Protein AF-A0E499-F1 (afdb_monomer)

Solvent-accessible surface area (backbone atoms only — not comparable to full-atom values): 26852 Å² total; per-residue (Å²): 134,81,82,78,76,83,66,47,13,73,83,82,66,47,73,53,97,53,66,49,73,42,86,82,72,51,32,33,27,48,66,61,51,20,54,46,47,75,68,73,73,37,66,49,67,51,92,92,50,94,50,41,32,37,44,40,93,85,77,65,50,73,26,78,44,55,73,67,59,48,53,53,32,50,53,49,36,53,51,56,50,51,56,53,52,49,53,54,50,53,60,57,50,66,74,65,65,76,70,78,80,72,81,73,81,68,75,80,68,80,76,77,75,56,54,8,89,88,46,70,92,38,58,30,50,32,33,38,72,71,73,72,51,80,54,32,24,72,71,54,57,75,71,45,93,54,90,85,51,55,67,43,47,43,73,61,46,49,55,54,49,50,51,54,50,50,54,49,49,52,52,51,49,56,51,50,53,52,50,52,53,50,52,50,52,51,51,53,50,50,53,53,50,50,54,54,50,53,52,52,51,51,52,51,51,53,53,50,52,51,51,51,51,53,50,52,53,51,50,51,53,52,51,52,54,51,52,53,53,49,51,54,50,52,54,52,52,49,52,52,50,51,56,51,49,53,51,50,53,52,51,53,50,54,48,52,58,51,54,62,51,69,72,47,78,87,80,68,61,73,66,60,56,52,55,48,49,52,53,51,49,51,50,47,48,52,55,50,63,72,47,44,70,65,56,60,52,48,57,67,56,60,58,63,63,74,72,68,81,50,46,54,68,57,54,49,49,51,50,50,51,51,49,51,52,52,51,51,49,54,50,52,52,50,51,52,54,49,50,54,51,51,50,52,50,52,52,50,49,52,51,51,52,50,52,52,50,53,52,50,52,52,55,51,53,54,53,51,54,52,54,62,49,65,81,53,66,85,83,81,83,89,82,95,67,67,66,65,59,52,53,54,50,52,52,52,51,51,51,52,52,49,54,50,53,53,51,52,52,51,51,52,52,52,51,51,51,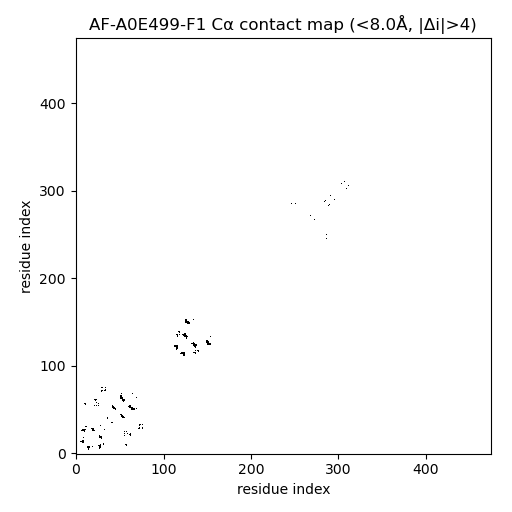51,53,51,51,51,52,50,52,54,48,53,53,53,51,51,53,50,49,51,53,52,50,52,55,51,54,52,52,50,52,51,52,55,48,53,52,51,52,51,50,51,54,52,51,54,52,50,51,53,52,53,53,54,55,58,74,76,105

InterPro domains:
  IPR017907 Zinc finger, RING-type, conserved site [PS00518] (24-33)
  IPR047153 TRIM45/56/19-like [PTHR25462] (8-359)

Structure (mmCIF, N/CA/C/O backbone):
data_AF-A0E499-F1
#
_entry.id   AF-A0E499-F1
#
loop_
_atom_site.group_PDB
_atom_site.id
_atom_site.type_symbol
_atom_site.label_atom_id
_atom_site.label_alt_id
_atom_site.label_comp_id
_atom_site.label_asym_id
_atom_site.label_entity_id
_atom_site.label_seq_id
_atom_site.pdbx_PDB_ins_code
_atom_site.Cartn_x
_atom_site.Cartn_y
_atom_site.Cartn_z
_atom_site.occupancy
_atom_site.B_iso_or_equiv
_atom_site.auth_seq_id
_atom_site.auth_comp_id
_atom_site.auth_asym_id
_atom_site.auth_atom_id
_atom_site.pdbx_PDB_model_num
ATOM 1 N N . MET A 1 1 ? -30.770 -36.904 -21.388 1.00 41.00 1 MET A N 1
ATOM 2 C CA . MET A 1 1 ? -29.446 -36.270 -21.282 1.00 41.00 1 MET A CA 1
ATOM 3 C C . MET A 1 1 ? -29.405 -35.208 -22.353 1.00 41.00 1 MET A C 1
ATOM 5 O O . MET A 1 1 ? -29.435 -35.561 -23.522 1.00 41.00 1 MET A O 1
ATOM 9 N N . SER A 1 2 ? -29.540 -33.949 -21.952 1.00 54.16 2 SER A N 1
ATOM 10 C CA . SER A 1 2 ? -29.423 -32.791 -22.839 1.00 54.16 2 SER A CA 1
ATOM 11 C C . SER A 1 2 ? -28.000 -32.735 -23.387 1.00 54.16 2 SER A C 1
ATOM 13 O O . SER A 1 2 ? -27.061 -32.932 -22.621 1.00 54.16 2 SER A O 1
ATOM 15 N N . GLU A 1 3 ? -27.858 -32.521 -24.691 1.00 69.25 3 GLU A N 1
ATOM 16 C CA . GLU A 1 3 ? -26.570 -32.254 -25.331 1.00 69.25 3 GLU A CA 1
ATOM 17 C C . GLU A 1 3 ? -25.928 -31.049 -24.626 1.00 69.25 3 GLU A C 1
ATOM 19 O O . GLU A 1 3 ? -26.521 -29.972 -24.580 1.00 69.25 3 GLU A O 1
ATOM 24 N N . GLU A 1 4 ? -24.771 -31.250 -23.989 1.00 77.38 4 GLU A N 1
ATOM 25 C CA . GLU A 1 4 ? -23.975 -30.153 -23.437 1.00 77.38 4 GLU A CA 1
ATOM 26 C C . GLU A 1 4 ? -23.516 -29.286 -24.609 1.00 77.38 4 GLU A C 1
ATOM 28 O O . GLU A 1 4 ? -22.709 -29.705 -25.441 1.00 77.38 4 GLU A O 1
ATOM 33 N N . GLU A 1 5 ? -24.094 -28.094 -24.712 1.00 84.25 5 GLU A N 1
ATOM 34 C CA . GLU A 1 5 ? -23.740 -27.122 -25.732 1.00 84.25 5 GLU A CA 1
ATOM 35 C C . GLU A 1 5 ? -22.269 -26.733 -25.535 1.00 84.25 5 GLU A C 1
ATOM 37 O O . GLU A 1 5 ? -21.880 -26.186 -24.503 1.00 84.25 5 GLU A O 1
ATOM 42 N N . ILE A 1 6 ? -21.424 -27.090 -26.503 1.00 85.00 6 ILE A N 1
ATOM 43 C CA . ILE A 1 6 ? -19.985 -26.843 -26.438 1.00 85.00 6 ILE A CA 1
ATOM 44 C C . ILE A 1 6 ? -19.747 -25.334 -26.559 1.00 85.00 6 ILE A C 1
ATOM 46 O O . ILE A 1 6 ? -19.852 -24.759 -27.644 1.00 85.00 6 ILE A O 1
ATOM 50 N N . VAL A 1 7 ? -19.404 -24.688 -25.445 1.00 92.94 7 VAL A N 1
ATOM 51 C CA . VAL A 1 7 ? -19.175 -23.241 -25.394 1.00 92.94 7 VAL A CA 1
ATOM 52 C C . VAL A 1 7 ? -17.750 -22.907 -25.847 1.00 92.94 7 VAL A C 1
ATOM 54 O O . VAL A 1 7 ? -16.768 -23.249 -25.187 1.00 92.94 7 VAL A O 1
ATOM 57 N N . ALA A 1 8 ? -17.618 -22.214 -26.980 1.00 96.62 8 ALA A N 1
ATOM 58 C CA . ALA A 1 8 ? -16.335 -21.698 -27.456 1.00 96.62 8 ALA A CA 1
ATOM 59 C C . ALA A 1 8 ? -15.983 -20.355 -26.790 1.00 96.62 8 ALA A C 1
ATOM 61 O O . ALA A 1 8 ? -16.850 -19.529 -26.520 1.00 96.62 8 ALA A O 1
ATOM 62 N N . CYS A 1 9 ? -14.690 -20.103 -26.576 1.00 97.62 9 CYS A N 1
ATOM 63 C CA . CYS A 1 9 ? -14.192 -18.819 -26.086 1.00 97.62 9 CYS A CA 1
ATOM 64 C C . CYS A 1 9 ? -14.480 -17.700 -27.096 1.00 97.62 9 CYS A C 1
ATOM 66 O O . CYS A 1 9 ? -14.055 -17.767 -28.251 1.00 97.62 9 CYS A O 1
ATOM 68 N N . ASP A 1 10 ? -15.102 -16.613 -26.653 1.00 97.56 10 ASP A N 1
ATOM 69 C CA . ASP A 1 10 ? -15.490 -15.503 -27.516 1.00 97.56 10 ASP A CA 1
ATOM 70 C C . ASP A 1 10 ? -14.307 -14.730 -28.108 1.00 97.56 10 ASP A C 1
ATOM 72 O O . ASP A 1 10 ? -14.459 -14.110 -29.164 1.00 97.56 10 ASP A O 1
ATOM 76 N N . GLN A 1 11 ? -13.127 -14.803 -27.486 1.00 96.00 11 GLN A N 1
ATOM 77 C CA . GLN A 1 11 ? -11.924 -14.105 -27.941 1.00 96.00 11 GLN A CA 1
ATOM 78 C C . GLN A 1 11 ? -11.057 -14.935 -28.895 1.00 96.00 11 GLN A C 1
ATOM 80 O O . GLN A 1 11 ? -10.703 -14.443 -29.963 1.00 96.00 11 GLN A O 1
ATOM 85 N N . CYS A 1 12 ? -10.690 -16.169 -28.530 1.00 96.88 12 CYS A N 1
ATOM 86 C CA . CYS A 1 12 ? -9.819 -17.011 -29.364 1.00 96.88 12 CYS A CA 1
ATOM 87 C C . CYS A 1 12 ? -10.575 -18.013 -30.246 1.00 96.88 12 CYS A C 1
ATOM 89 O O . CYS A 1 12 ? -9.947 -18.677 -31.067 1.00 96.88 12 CYS A O 1
ATOM 91 N N . LYS A 1 13 ? -11.900 -18.133 -30.081 1.00 96.94 13 LYS A N 1
ATOM 92 C CA . LYS A 1 13 ? -12.782 -19.074 -30.795 1.00 96.94 13 LYS A CA 1
ATOM 93 C C . LYS A 1 13 ? -12.431 -20.559 -30.615 1.00 96.94 13 LYS A C 1
ATOM 95 O O . LYS A 1 13 ? -12.956 -21.400 -31.334 1.00 96.94 13 LYS A O 1
ATOM 100 N N . GLN A 1 14 ? -11.576 -20.893 -29.648 1.00 97.12 14 GLN A N 1
ATOM 101 C CA . GLN A 1 14 ? -11.270 -22.273 -29.262 1.00 97.12 14 GLN A CA 1
ATOM 102 C C . GLN A 1 14 ? -12.224 -22.740 -28.164 1.00 97.12 14 GLN A C 1
ATOM 104 O O . GLN A 1 14 ? -12.671 -21.923 -27.363 1.00 97.12 14 GLN A O 1
ATOM 109 N N . VAL A 1 15 ? -12.503 -24.042 -28.114 1.00 96.12 15 VAL A N 1
ATOM 110 C CA . VAL A 1 15 ? -13.265 -24.689 -27.035 1.00 96.12 15 VAL A CA 1
ATOM 111 C C . VAL A 1 15 ? -12.293 -25.005 -25.897 1.00 96.12 15 VAL A C 1
ATOM 113 O O . VAL A 1 15 ? -11.419 -25.850 -26.093 1.00 96.12 15 VAL A O 1
ATOM 116 N N . PRO A 1 16 ? -12.359 -24.306 -24.753 1.00 94.75 16 PRO A N 1
ATOM 117 C CA . PRO A 1 16 ? -11.429 -24.540 -23.659 1.00 94.75 16 PRO A CA 1
ATOM 118 C C . PRO A 1 16 ? -11.956 -25.597 -22.681 1.00 94.75 16 PRO A C 1
ATOM 120 O O . PRO A 1 16 ? -13.159 -25.695 -22.463 1.00 94.75 16 PRO A O 1
ATOM 123 N N . ASP A 1 17 ? -11.045 -26.297 -22.002 1.00 93.94 17 ASP A N 1
ATOM 124 C CA . ASP A 1 17 ? -11.410 -27.187 -20.887 1.00 93.94 17 ASP A CA 1
ATOM 125 C C . ASP A 1 17 ? -11.951 -26.399 -19.682 1.00 93.94 17 ASP A C 1
ATOM 127 O O . ASP A 1 17 ? -12.802 -26.879 -18.942 1.00 93.94 17 ASP A O 1
ATOM 131 N N . ASN A 1 18 ? -11.461 -25.167 -19.495 1.00 94.12 18 ASN A N 1
ATOM 132 C CA . ASN A 1 18 ? -11.888 -24.258 -18.437 1.00 94.12 18 ASN A CA 1
ATOM 133 C C . ASN A 1 18 ? -12.197 -22.871 -19.013 1.00 94.12 18 ASN A C 1
ATOM 135 O O . ASN A 1 18 ? -11.349 -22.239 -19.660 1.00 94.12 18 ASN A O 1
ATOM 139 N N . TYR A 1 19 ? -13.399 -22.374 -18.738 1.00 95.81 19 TYR A N 1
ATOM 140 C CA . TYR A 1 19 ? -13.842 -21.039 -19.121 1.00 95.81 19 TYR A CA 1
ATOM 141 C C . TYR A 1 19 ? -14.530 -20.328 -17.965 1.00 95.81 19 TYR A C 1
ATOM 143 O O . TYR A 1 19 ? -14.977 -20.948 -17.004 1.00 95.81 19 TYR A O 1
ATOM 151 N N . LEU A 1 20 ? -14.618 -19.008 -18.092 1.00 96.19 20 LEU A N 1
ATOM 152 C CA . LEU A 1 20 ? -15.394 -18.159 -17.209 1.00 96.19 20 LEU A CA 1
ATOM 153 C C . LEU A 1 20 ? -16.496 -17.484 -18.026 1.00 96.19 20 LEU A C 1
ATOM 155 O O . LEU A 1 20 ? -16.214 -16.804 -19.019 1.00 96.19 20 LEU A O 1
ATOM 159 N N . SER A 1 21 ? -17.747 -17.702 -17.620 1.00 96.69 21 SER A N 1
ATOM 160 C CA . SER A 1 21 ? -18.910 -17.017 -18.187 1.00 96.69 21 SER A CA 1
ATOM 161 C C . SER A 1 21 ? -19.145 -15.718 -17.431 1.00 96.69 21 SER A C 1
ATOM 163 O O . SER A 1 21 ? -19.269 -15.716 -16.209 1.00 96.69 21 SER A O 1
ATOM 165 N N . LEU A 1 22 ? -19.216 -14.607 -18.157 1.00 96.38 22 LEU A N 1
ATOM 166 C CA . LEU A 1 22 ? -19.512 -13.301 -17.577 1.00 96.38 22 LEU A CA 1
ATOM 167 C C . LEU A 1 22 ? -21.024 -13.076 -17.431 1.00 96.38 22 LEU A C 1
ATOM 169 O O . LEU A 1 22 ? -21.825 -13.728 -18.098 1.00 96.38 22 LEU A O 1
ATOM 173 N N . ASN A 1 23 ? -21.427 -12.048 -16.675 1.00 96.56 23 ASN A N 1
ATOM 174 C CA . ASN A 1 23 ? -22.839 -11.642 -16.542 1.00 96.56 23 ASN A CA 1
ATOM 175 C C . ASN A 1 23 ? -23.470 -11.182 -17.867 1.00 96.56 23 ASN A C 1
ATOM 177 O O . ASN A 1 23 ? -24.687 -11.067 -17.989 1.00 96.56 23 ASN A O 1
ATOM 181 N N . CYS A 1 24 ? -22.641 -10.873 -18.864 1.00 96.75 24 CYS A N 1
ATOM 182 C CA . CYS A 1 24 ? -23.078 -10.541 -20.214 1.00 96.75 24 CYS A CA 1
ATOM 183 C C . CYS A 1 24 ? -23.237 -11.762 -21.136 1.00 96.75 24 CYS A C 1
ATOM 185 O O . CYS A 1 24 ? -23.454 -11.563 -22.328 1.00 96.75 24 CYS A O 1
ATOM 187 N N . ASN A 1 25 ? -23.128 -12.984 -20.599 1.00 96.31 25 ASN A N 1
ATOM 188 C CA . ASN A 1 25 ? -23.172 -14.274 -21.301 1.00 96.31 25 ASN A CA 1
ATOM 189 C C . ASN A 1 25 ? -22.036 -14.520 -22.307 1.00 96.31 25 ASN A C 1
ATOM 191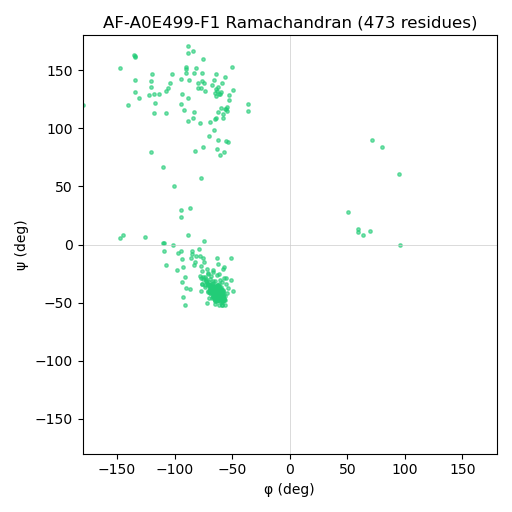 O O . ASN A 1 25 ? -22.063 -15.517 -23.021 1.00 96.31 25 ASN A O 1
ATOM 195 N N . HIS A 1 26 ? -21.024 -13.651 -22.356 1.00 97.38 26 HIS A N 1
ATOM 196 C CA . HIS A 1 26 ? -19.793 -13.947 -23.085 1.00 97.38 26 HIS A CA 1
ATOM 197 C C . HIS A 1 26 ? -18.895 -14.861 -22.254 1.00 97.38 26 HIS A C 1
ATOM 199 O O . HIS A 1 26 ? -18.728 -14.648 -21.047 1.00 97.38 26 HIS A O 1
ATOM 205 N N . CYS A 1 27 ? -18.284 -15.837 -22.912 1.00 97.31 27 CYS A N 1
ATOM 206 C CA . CYS A 1 27 ? -17.442 -16.850 -22.297 1.00 97.31 27 CYS A CA 1
ATOM 207 C C . CYS A 1 27 ? -15.993 -16.682 -22.744 1.00 97.31 27 CYS A C 1
ATOM 209 O O . CYS A 1 27 ? -15.689 -16.605 -23.933 1.00 97.31 27 CYS A O 1
ATOM 211 N N . PHE A 1 28 ? -15.067 -16.654 -21.790 1.00 97.44 28 PHE A N 1
ATOM 212 C CA . PHE A 1 28 ? -13.639 -16.522 -22.070 1.00 97.44 28 PHE A CA 1
ATOM 213 C C . PHE A 1 28 ? -12.889 -17.722 -21.519 1.00 97.44 28 PHE A C 1
ATOM 215 O O . PHE A 1 28 ? -13.095 -18.113 -20.371 1.00 97.44 28 PHE A O 1
ATOM 222 N N . CYS A 1 29 ? -11.965 -18.278 -22.303 1.00 97.69 29 CYS A N 1
ATOM 223 C CA . CYS A 1 29 ? -10.983 -19.188 -21.735 1.00 97.69 29 CYS A CA 1
ATOM 224 C C . CYS A 1 29 ? -10.103 -18.420 -20.744 1.00 97.69 29 CYS A C 1
ATOM 226 O O . CYS A 1 29 ? -9.798 -17.234 -20.936 1.00 97.69 29 CYS A O 1
ATOM 228 N N . LEU A 1 30 ? -9.666 -19.106 -19.692 1.00 96.56 30 LEU A N 1
ATOM 229 C CA . LEU A 1 30 ? -8.912 -18.467 -18.616 1.00 96.56 30 LEU A CA 1
ATOM 230 C C . LEU A 1 30 ? -7.594 -17.836 -19.105 1.00 96.56 30 LEU A C 1
ATOM 232 O O . LEU A 1 30 ? -7.183 -16.795 -18.599 1.00 96.56 30 LEU A O 1
ATOM 236 N N . VAL A 1 31 ? -6.974 -18.396 -20.152 1.00 96.56 31 VAL A N 1
ATOM 237 C CA . VAL A 1 31 ? -5.767 -17.833 -20.786 1.00 96.56 31 VAL A CA 1
ATOM 238 C C . VAL A 1 31 ? -6.048 -16.472 -21.429 1.00 96.56 31 VAL A C 1
ATOM 240 O O . VAL A 1 31 ? -5.281 -15.531 -21.234 1.00 96.56 31 VAL A O 1
ATOM 243 N N . CYS A 1 32 ? -7.152 -16.329 -22.171 1.00 96.44 32 CYS A N 1
ATOM 244 C CA . CYS A 1 32 ? -7.542 -15.043 -22.754 1.00 96.44 32 CYS A CA 1
ATOM 245 C C . CYS A 1 32 ? -7.873 -14.015 -21.668 1.00 96.44 32 CYS A C 1
ATOM 247 O O . CYS A 1 32 ? -7.481 -12.852 -21.779 1.00 96.44 32 CYS A O 1
ATOM 249 N N . MET A 1 33 ? -8.544 -14.441 -20.596 1.00 95.62 33 MET A N 1
ATOM 250 C CA . MET A 1 33 ? -8.847 -13.576 -19.456 1.00 95.62 33 MET A CA 1
ATOM 251 C C . MET A 1 33 ? -7.564 -13.079 -18.765 1.00 95.62 33 MET A C 1
ATOM 253 O O . MET A 1 33 ? -7.401 -11.870 -18.596 1.00 95.62 33 MET A O 1
ATOM 257 N N . ALA A 1 34 ? -6.608 -13.973 -18.494 1.00 95.62 34 ALA A N 1
ATOM 258 C CA . ALA A 1 34 ? -5.294 -13.649 -17.932 1.00 95.62 34 ALA A CA 1
ATOM 259 C C . ALA A 1 34 ? -4.461 -12.720 -18.837 1.00 95.62 34 ALA A C 1
ATOM 261 O O . ALA A 1 34 ? -3.866 -11.748 -18.378 1.00 95.62 34 ALA A O 1
ATOM 262 N N . GLN A 1 35 ? -4.458 -12.938 -20.154 1.00 95.06 35 GLN A N 1
ATOM 263 C CA . GLN A 1 35 ? -3.776 -12.030 -21.085 1.00 95.06 35 GLN A CA 1
ATOM 264 C C . GLN A 1 35 ? -4.381 -10.621 -21.082 1.00 95.06 35 GLN A C 1
ATOM 266 O O . GLN A 1 35 ? -3.651 -9.635 -21.198 1.00 95.06 35 GLN A O 1
ATOM 271 N N . ASN A 1 36 ? -5.705 -10.506 -20.957 1.00 93.12 36 ASN A N 1
ATOM 272 C CA . ASN A 1 36 ? -6.366 -9.207 -20.834 1.00 93.12 36 ASN A CA 1
ATOM 273 C C . ASN A 1 36 ? -6.068 -8.539 -19.486 1.00 93.12 36 ASN A C 1
ATOM 275 O O . ASN A 1 36 ? -5.960 -7.313 -19.440 1.00 93.12 36 ASN A O 1
ATOM 279 N N . PHE A 1 37 ? -5.893 -9.330 -18.422 1.00 91.88 37 PHE A N 1
ATOM 280 C CA . PHE A 1 37 ? -5.438 -8.849 -17.119 1.00 91.88 37 PHE A CA 1
ATOM 281 C C . PHE A 1 37 ? -4.037 -8.233 -17.204 1.00 91.88 37 PHE A C 1
ATOM 283 O O . PHE A 1 37 ? -3.854 -7.071 -16.850 1.00 91.88 37 PHE A O 1
ATOM 290 N N . LEU A 1 38 ? -3.070 -8.961 -17.776 1.00 91.94 38 LEU A N 1
ATOM 291 C CA . LEU A 1 38 ? -1.677 -8.511 -17.911 1.00 91.94 38 LEU A CA 1
ATOM 292 C C . LEU A 1 38 ? -1.513 -7.260 -18.786 1.00 91.94 38 LEU A C 1
ATOM 294 O O . LEU A 1 38 ? -0.583 -6.484 -18.590 1.00 91.94 38 LEU A O 1
ATOM 298 N N . LYS A 1 39 ? -2.429 -7.025 -19.732 1.00 91.25 39 LYS A N 1
ATOM 299 C CA . LYS A 1 39 ? -2.457 -5.799 -20.550 1.00 91.25 39 LYS A CA 1
ATOM 300 C C . LYS A 1 39 ? -2.955 -4.563 -19.782 1.00 91.25 39 LYS A C 1
ATOM 302 O O . LYS A 1 39 ? -3.086 -3.500 -20.384 1.00 91.25 39 LYS A O 1
ATOM 307 N N . GLY A 1 40 ? -3.241 -4.688 -18.481 1.00 75.06 40 GLY A N 1
ATOM 308 C CA . GLY A 1 40 ? -3.483 -3.575 -17.557 1.00 75.06 40 GLY A CA 1
ATOM 309 C C . GLY A 1 40 ? -4.789 -2.810 -17.777 1.00 75.06 40 GLY A C 1
ATOM 310 O O . GLY A 1 40 ? -4.953 -1.722 -17.236 1.00 75.06 40 GLY A O 1
ATOM 311 N N . GLY A 1 41 ? -5.706 -3.333 -18.596 1.00 63.28 41 GLY A N 1
ATOM 312 C CA . GLY A 1 41 ? -6.801 -2.519 -19.129 1.00 63.28 41 GLY A CA 1
ATOM 313 C C . GLY A 1 41 ? -8.192 -2.778 -18.562 1.00 63.28 41 GLY A C 1
ATOM 314 O O . GLY A 1 41 ? -9.076 -1.967 -18.814 1.00 63.28 41 GLY A O 1
ATOM 315 N N . ARG A 1 42 ? -8.451 -3.919 -17.909 1.00 77.12 42 ARG A N 1
ATOM 316 C CA . ARG A 1 42 ? -9.846 -4.396 -17.767 1.00 77.12 42 ARG A CA 1
ATOM 317 C C . ARG A 1 42 ? -10.192 -5.098 -16.465 1.00 77.12 42 ARG A C 1
ATOM 319 O O . ARG A 1 42 ? -11.300 -5.614 -16.367 1.00 77.12 42 ARG A O 1
ATOM 326 N N . ILE A 1 43 ? -9.288 -5.095 -15.487 1.00 84.38 43 ILE A N 1
ATOM 327 C CA . ILE A 1 43 ? -9.60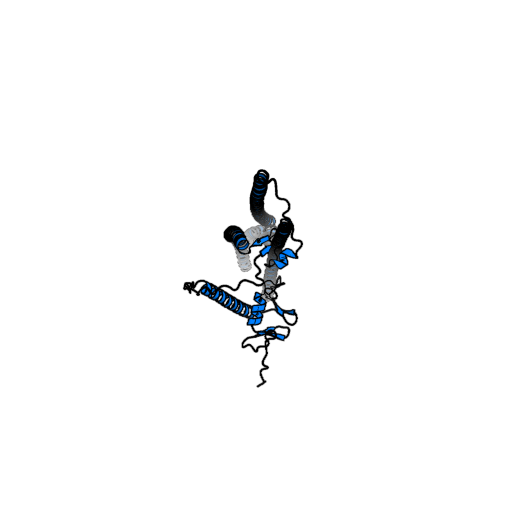9 -5.520 -14.126 1.00 84.38 43 ILE A CA 1
ATOM 328 C C . ILE A 1 43 ? -9.314 -4.390 -13.156 1.00 84.38 43 ILE A C 1
ATOM 330 O O . ILE A 1 43 ? -8.230 -3.810 -13.185 1.00 84.38 43 ILE A O 1
ATOM 334 N N . PHE A 1 44 ? -10.294 -4.061 -12.326 1.00 85.88 44 PHE A N 1
ATOM 335 C CA . PHE A 1 44 ? -10.189 -2.980 -11.360 1.00 85.88 44 PHE A CA 1
ATOM 336 C C . PHE A 1 44 ? -10.999 -3.299 -10.107 1.00 85.88 44 PHE A C 1
ATOM 338 O O . PHE A 1 44 ? -11.995 -4.022 -10.151 1.00 85.88 44 PHE A O 1
ATOM 345 N N . LYS A 1 45 ? -10.553 -2.745 -8.980 1.00 87.06 45 LYS A N 1
ATOM 346 C CA . LYS A 1 45 ? -11.280 -2.783 -7.714 1.00 87.06 45 LYS A CA 1
ATOM 347 C C . LYS A 1 45 ? -12.101 -1.498 -7.612 1.00 87.06 45 LYS A C 1
ATOM 349 O O . LYS A 1 45 ? -11.529 -0.410 -7.707 1.00 87.06 45 LYS A O 1
ATOM 354 N N . LEU A 1 46 ? -13.425 -1.606 -7.488 1.00 85.00 46 LEU A N 1
ATOM 355 C CA . LEU A 1 46 ? -14.278 -0.431 -7.281 1.00 85.00 46 LEU A CA 1
ATOM 356 C C . LEU A 1 46 ? -13.984 0.172 -5.898 1.00 85.00 46 LEU A C 1
ATOM 358 O O . LEU A 1 46 ? -13.857 -0.559 -4.914 1.00 85.00 46 LEU A O 1
ATOM 362 N N . GLU A 1 47 ? -13.885 1.501 -5.801 1.00 79.56 47 GLU A N 1
ATOM 363 C CA . GLU A 1 47 ? -13.711 2.172 -4.507 1.00 79.56 47 GLU A CA 1
ATOM 364 C C . GLU A 1 47 ? -14.902 1.845 -3.587 1.00 79.56 47 GLU A C 1
ATOM 366 O O . GLU A 1 47 ? -16.044 2.184 -3.888 1.00 79.56 47 GLU A O 1
ATOM 371 N N . GLY A 1 48 ? -14.630 1.178 -2.461 1.00 82.38 48 GLY A N 1
ATOM 372 C CA . GLY A 1 48 ? -15.641 0.814 -1.462 1.00 82.38 48 GLY A CA 1
ATOM 373 C C . GLY A 1 48 ? -16.215 -0.601 -1.580 1.00 82.38 48 GLY A C 1
ATOM 374 O O . GLY A 1 48 ? -17.033 -0.973 -0.742 1.00 82.38 48 GLY A O 1
ATOM 375 N N . THR A 1 49 ? -15.781 -1.405 -2.555 1.00 82.19 49 THR A N 1
ATOM 376 C CA . THR A 1 49 ? -16.136 -2.831 -2.638 1.00 82.19 49 THR A CA 1
ATOM 377 C C . THR A 1 49 ? -14.889 -3.700 -2.607 1.00 82.19 49 THR A C 1
ATOM 379 O O . THR A 1 49 ? -13.893 -3.378 -3.254 1.00 82.19 49 THR A O 1
ATOM 382 N N . ASP A 1 50 ? -14.950 -4.837 -1.912 1.00 86.56 50 ASP A N 1
ATOM 383 C CA . ASP A 1 50 ? -13.853 -5.808 -1.943 1.00 86.56 50 ASP A CA 1
ATOM 384 C C . ASP A 1 50 ? -13.791 -6.629 -3.236 1.00 86.56 50 ASP A C 1
ATOM 386 O O . ASP A 1 50 ? -12.755 -7.219 -3.531 1.00 86.56 50 ASP A O 1
ATOM 390 N N . ASN A 1 51 ? -14.837 -6.553 -4.059 1.00 88.81 51 ASN A N 1
ATOM 391 C CA . ASN A 1 51 ? -14.948 -7.305 -5.299 1.00 88.81 51 ASN A CA 1
ATOM 392 C C . ASN A 1 51 ? -14.084 -6.715 -6.419 1.00 88.81 51 ASN A C 1
ATOM 394 O O . ASN A 1 51 ? -14.007 -5.499 -6.628 1.00 88.81 51 ASN A O 1
ATOM 398 N N . ILE A 1 52 ? -13.481 -7.614 -7.188 1.00 92.44 52 ILE A N 1
ATOM 399 C CA . ILE A 1 52 ? -12.709 -7.301 -8.383 1.00 92.44 52 ILE A CA 1
ATOM 400 C C . ILE A 1 52 ? -13.639 -7.397 -9.596 1.00 92.44 52 ILE A C 1
ATOM 402 O O . ILE A 1 52 ? -14.341 -8.387 -9.770 1.00 92.44 52 ILE A O 1
ATOM 406 N N . HIS A 1 53 ? -13.665 -6.369 -10.442 1.00 95.12 53 HIS A N 1
ATOM 407 C CA . HIS A 1 53 ? -14.522 -6.323 -11.628 1.00 95.12 53 HIS A CA 1
ATOM 408 C C . HIS A 1 53 ? -13.712 -6.585 -12.896 1.00 95.12 53 HIS A C 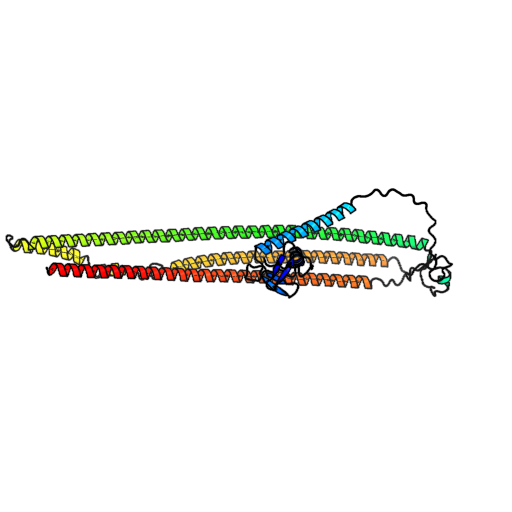1
ATOM 410 O O . HIS A 1 53 ? -12.626 -6.034 -13.053 1.00 95.12 53 HIS A O 1
ATOM 416 N N . TYR A 1 54 ? -14.269 -7.368 -13.822 1.00 95.44 54 TYR A N 1
ATOM 417 C CA . TYR A 1 54 ? -13.755 -7.580 -15.175 1.00 95.44 54 TYR A CA 1
ATOM 418 C C . TYR A 1 54 ? -14.631 -6.871 -16.213 1.00 95.44 54 TYR A C 1
ATOM 420 O O . TYR A 1 54 ? -15.851 -7.033 -16.213 1.00 95.44 54 TYR A O 1
ATOM 428 N N . ILE A 1 55 ? -14.023 -6.120 -17.134 1.00 95.94 55 ILE A N 1
ATOM 429 C CA . ILE A 1 55 ? -14.722 -5.504 -18.273 1.00 95.94 55 ILE A CA 1
ATOM 430 C C . ILE A 1 55 ? -14.661 -6.448 -19.472 1.00 95.94 55 ILE A C 1
ATOM 432 O O . ILE A 1 55 ? -13.586 -6.675 -20.034 1.00 95.94 55 ILE A O 1
ATOM 436 N N . CYS A 1 56 ? -15.820 -6.940 -19.915 1.00 96.31 56 CYS A N 1
ATOM 437 C CA . CYS A 1 56 ? -15.931 -7.787 -21.101 1.00 96.31 56 CYS A CA 1
ATOM 438 C C . CYS A 1 56 ? -15.264 -7.135 -22.328 1.00 96.31 56 CYS A C 1
ATOM 440 O O . CYS A 1 56 ? -15.560 -5.991 -22.674 1.00 96.31 56 CYS A O 1
ATOM 442 N N . THR A 1 57 ? -14.386 -7.857 -23.032 1.00 94.56 57 THR A N 1
ATOM 443 C CA . THR A 1 57 ? -13.735 -7.343 -24.254 1.00 94.56 57 THR A CA 1
ATOM 444 C C . THR A 1 57 ? -14.646 -7.306 -25.476 1.00 94.56 57 THR A C 1
ATOM 446 O O . THR A 1 57 ? -14.311 -6.625 -26.441 1.00 94.56 57 THR A O 1
ATOM 449 N N . VAL A 1 58 ? -15.788 -7.996 -25.430 1.00 95.12 58 VAL A N 1
ATOM 450 C CA . VAL A 1 58 ? -16.744 -8.079 -26.543 1.00 95.12 58 VAL A CA 1
ATOM 451 C C . VAL A 1 58 ? -17.824 -7.004 -26.436 1.00 95.12 58 VAL A C 1
ATOM 453 O O . VAL A 1 58 ? -18.124 -6.349 -27.428 1.00 95.12 58 VAL A O 1
ATOM 456 N N . CYS A 1 59 ? -18.401 -6.798 -25.246 1.00 95.88 59 CYS A N 1
ATOM 457 C CA . CYS A 1 59 ? -19.532 -5.880 -25.063 1.00 95.88 59 CYS A CA 1
ATOM 458 C C . CYS A 1 59 ? -19.332 -4.801 -23.991 1.00 95.88 59 CYS A C 1
ATOM 460 O O . CYS A 1 59 ? -20.294 -4.120 -23.651 1.00 95.88 59 CYS A O 1
ATOM 462 N N . GLU A 1 60 ? -18.133 -4.694 -23.408 1.00 95.69 60 GLU A N 1
ATOM 463 C CA . GLU A 1 60 ? -17.736 -3.649 -22.443 1.00 95.69 60 GLU A CA 1
ATOM 464 C C . GLU A 1 60 ? -18.560 -3.563 -21.149 1.00 95.69 60 GLU A C 1
ATOM 466 O O . GLU A 1 60 ? -18.396 -2.634 -20.363 1.00 95.69 60 GLU A O 1
ATOM 471 N N . LYS A 1 61 ? -19.411 -4.555 -20.879 1.00 96.62 61 LYS A N 1
ATOM 472 C CA . LYS A 1 61 ? -20.127 -4.664 -19.605 1.00 96.62 61 LYS A CA 1
ATOM 473 C C . LYS A 1 61 ? -19.178 -5.131 -18.511 1.00 96.62 61 LYS A C 1
ATOM 475 O O . LYS A 1 61 ? -18.364 -6.032 -18.740 1.00 96.62 61 LYS A O 1
ATOM 480 N N . ASP A 1 62 ? -19.309 -4.536 -17.334 1.00 95.00 62 ASP A N 1
ATOM 481 C CA . ASP A 1 62 ? -18.596 -4.955 -16.142 1.00 95.00 62 ASP A CA 1
ATOM 482 C C . ASP A 1 62 ? -19.227 -6.222 -15.553 1.00 95.00 62 ASP A C 1
ATOM 484 O O . ASP A 1 62 ? -20.421 -6.498 -15.683 1.00 95.00 62 ASP A O 1
ATOM 488 N N . THR A 1 63 ? -18.398 -7.063 -14.956 1.00 96.38 63 THR A N 1
ATOM 489 C CA . THR A 1 63 ? -18.826 -8.283 -14.279 1.00 96.38 63 THR A CA 1
ATOM 490 C C . THR A 1 63 ? -17.991 -8.436 -13.014 1.00 96.38 63 THR A C 1
ATOM 492 O O . THR A 1 63 ? -16.766 -8.505 -13.127 1.00 96.38 63 THR A O 1
ATOM 495 N N . PRO A 1 64 ? -18.609 -8.462 -11.820 1.00 96.06 64 PRO A N 1
ATOM 496 C CA . PRO A 1 64 ? -17.892 -8.791 -10.600 1.00 96.06 64 PRO A CA 1
ATOM 497 C C . PRO A 1 64 ? -17.414 -10.243 -10.685 1.00 96.06 64 PRO A C 1
ATOM 499 O O . PRO A 1 64 ? -18.188 -11.135 -11.032 1.00 96.06 64 PRO A O 1
ATOM 502 N N . LEU A 1 65 ? -16.139 -10.461 -10.394 1.00 96.00 65 LEU A N 1
ATOM 503 C CA . LEU A 1 65 ? -15.550 -11.784 -10.250 1.00 96.00 65 LEU A CA 1
ATOM 504 C C . LEU A 1 65 ? -15.563 -12.174 -8.771 1.00 96.00 65 LEU A C 1
ATOM 506 O O . LEU A 1 65 ? -15.331 -11.328 -7.906 1.00 96.00 65 LEU A O 1
ATOM 510 N N . ASP A 1 66 ? -15.825 -13.448 -8.492 1.00 95.50 66 ASP A N 1
ATOM 511 C CA . ASP A 1 66 ? -15.614 -14.008 -7.158 1.00 95.50 66 ASP A CA 1
ATOM 512 C C . ASP A 1 66 ? -14.118 -14.246 -6.877 1.00 95.50 66 ASP A C 1
ATOM 514 O O . ASP A 1 66 ? -13.296 -14.347 -7.794 1.00 95.50 66 ASP A O 1
ATOM 518 N N . ASP A 1 67 ? -13.762 -14.348 -5.596 1.00 93.50 67 ASP A N 1
ATOM 519 C CA . ASP A 1 67 ? -12.370 -14.500 -5.152 1.00 93.50 67 ASP A CA 1
ATOM 520 C C . ASP A 1 67 ? -11.693 -15.756 -5.729 1.00 93.50 67 ASP A C 1
ATOM 522 O O . ASP A 1 67 ? -10.491 -15.753 -6.006 1.00 93.50 67 ASP A O 1
ATOM 526 N N . GLY A 1 68 ? -12.457 -16.832 -5.952 1.00 95.62 68 GLY A N 1
ATOM 527 C CA . GLY A 1 68 ? -11.939 -18.069 -6.538 1.00 95.62 68 GLY A CA 1
ATOM 528 C C . GLY A 1 68 ? -11.528 -17.879 -7.997 1.00 95.62 68 GLY A C 1
ATOM 529 O O . GLY A 1 68 ? -10.429 -18.260 -8.399 1.00 95.62 68 GLY A O 1
ATOM 530 N N . SER A 1 69 ? -12.381 -17.223 -8.776 1.00 94.94 69 SER A N 1
ATOM 531 C CA . SER A 1 69 ? -12.155 -16.871 -10.173 1.00 94.94 69 SER A CA 1
ATOM 532 C C . SER A 1 69 ? -10.957 -15.945 -10.328 1.00 94.94 69 SER A C 1
ATOM 534 O O . SER A 1 69 ? -10.115 -16.164 -11.202 1.00 94.94 69 SER A O 1
ATOM 536 N N . VAL A 1 70 ? -10.846 -14.942 -9.453 1.00 94.25 70 VAL A N 1
ATOM 537 C CA . VAL A 1 70 ? -9.681 -14.050 -9.402 1.00 94.25 70 VAL A CA 1
ATOM 538 C C . VAL A 1 70 ? -8.413 -14.859 -9.147 1.00 94.25 70 VAL A C 1
ATOM 540 O O . VAL A 1 70 ? -7.472 -14.760 -9.931 1.00 94.25 70 VAL A O 1
ATOM 543 N N . SER A 1 71 ? -8.404 -15.704 -8.113 1.00 95.19 71 SER A N 1
ATOM 544 C CA . SER A 1 71 ? -7.230 -16.501 -7.743 1.00 95.19 71 SER A CA 1
ATOM 545 C C . SER A 1 71 ? -6.761 -17.416 -8.882 1.00 95.19 71 SER A C 1
ATOM 547 O O . SER A 1 71 ? -5.562 -17.529 -9.151 1.00 95.19 71 SER A O 1
ATOM 549 N N . VAL A 1 72 ? -7.699 -18.022 -9.617 1.00 96.31 72 VAL A N 1
ATOM 550 C CA . VAL A 1 72 ? -7.389 -18.860 -10.785 1.00 96.31 72 VAL A CA 1
ATOM 551 C C . VAL A 1 72 ? -6.794 -18.029 -11.928 1.00 96.31 72 VAL A C 1
ATOM 553 O O . VAL A 1 72 ? -5.795 -18.432 -12.531 1.00 96.31 72 VAL A O 1
ATOM 556 N N . VAL A 1 73 ? -7.363 -16.857 -12.224 1.00 94.81 73 VAL A N 1
ATOM 557 C CA . VAL A 1 73 ? -6.839 -15.952 -13.261 1.00 94.81 73 VAL A CA 1
ATOM 558 C C . VAL A 1 73 ? -5.445 -15.438 -12.889 1.00 94.81 73 VAL A C 1
ATOM 560 O O . VAL A 1 73 ? -4.564 -15.407 -13.749 1.00 94.81 73 VAL A O 1
ATOM 563 N N . GLU A 1 74 ? -5.206 -15.091 -11.624 1.00 93.81 74 GLU A N 1
ATOM 564 C CA . GLU A 1 74 ? -3.894 -14.676 -11.112 1.00 93.81 74 GLU A CA 1
ATOM 565 C C . GLU A 1 74 ? -2.854 -15.798 -11.222 1.00 93.81 74 GLU A C 1
ATOM 567 O O . GLU A 1 74 ? -1.736 -15.566 -11.691 1.00 93.81 74 GLU A O 1
ATOM 572 N N . SER A 1 75 ? -3.233 -17.034 -10.881 1.00 96.44 75 SER A N 1
ATOM 573 C CA . SER A 1 75 ? -2.367 -18.209 -11.025 1.00 96.44 75 SER A CA 1
ATOM 574 C C . SER A 1 75 ? -1.917 -18.413 -12.478 1.00 96.44 75 SER A C 1
ATOM 576 O O . SER A 1 75 ? -0.728 -18.597 -12.753 1.00 96.44 75 SER A O 1
ATOM 578 N N . ILE A 1 76 ? -2.840 -18.278 -13.435 1.00 96.12 76 ILE A N 1
ATOM 579 C CA . ILE A 1 76 ? -2.527 -18.390 -14.868 1.00 96.12 76 ILE A CA 1
ATOM 580 C C . ILE A 1 76 ? -1.672 -17.210 -15.342 1.00 96.12 76 ILE A C 1
ATOM 582 O O . ILE A 1 76 ? -0.755 -17.401 -16.143 1.00 96.12 76 ILE A O 1
ATOM 586 N N . CYS A 1 77 ? -1.906 -15.997 -14.831 1.00 93.56 77 CYS A N 1
ATOM 587 C CA . CYS A 1 77 ? -1.034 -14.851 -15.098 1.00 93.56 77 CYS A CA 1
ATOM 588 C C . CYS A 1 77 ? 0.410 -15.135 -14.670 1.00 93.56 77 CYS A C 1
ATOM 590 O O . CYS A 1 77 ? 1.335 -14.902 -15.450 1.00 93.56 77 CYS A O 1
ATOM 592 N N . HIS A 1 78 ? 0.607 -15.681 -13.468 1.00 91.94 78 HIS A N 1
ATOM 593 C CA . HIS A 1 78 ? 1.932 -16.056 -12.974 1.00 91.94 78 HIS A CA 1
ATOM 594 C C . HIS A 1 78 ? 2.603 -17.089 -13.887 1.00 91.94 78 HIS A C 1
ATOM 596 O O . HIS A 1 78 ? 3.771 -16.920 -14.239 1.00 91.94 78 HIS A O 1
ATOM 602 N N . GLN A 1 79 ? 1.860 -18.104 -14.337 1.00 95.75 79 GLN A N 1
ATOM 603 C CA . GLN A 1 79 ? 2.373 -19.114 -15.262 1.00 95.75 79 GLN A CA 1
ATOM 604 C C . GLN A 1 79 ? 2.791 -18.500 -16.611 1.00 95.75 79 GLN A C 1
ATOM 606 O O . GLN A 1 79 ? 3.890 -18.763 -17.095 1.00 95.75 79 GLN A O 1
ATOM 611 N N . LEU A 1 80 ? 1.964 -17.624 -17.195 1.00 94.94 80 LEU A N 1
ATOM 612 C CA . LEU A 1 80 ? 2.275 -16.938 -18.458 1.00 94.94 80 LEU A CA 1
ATOM 613 C C . LEU A 1 80 ? 3.523 -16.046 -18.353 1.00 94.94 80 LEU A C 1
ATOM 615 O O . LEU A 1 80 ? 4.323 -15.994 -19.294 1.00 94.94 80 LEU A O 1
ATOM 619 N N . ILE A 1 81 ? 3.706 -15.357 -17.221 1.00 92.31 81 ILE A N 1
ATOM 620 C CA . ILE A 1 81 ? 4.906 -14.551 -16.954 1.00 92.31 81 ILE A CA 1
ATOM 621 C C . ILE A 1 81 ? 6.136 -15.458 -16.854 1.00 92.31 81 ILE A C 1
ATOM 623 O O . ILE A 1 81 ? 7.139 -15.182 -17.513 1.00 92.31 81 ILE A O 1
ATOM 627 N N . GLN A 1 82 ? 6.064 -16.548 -16.083 1.00 93.69 82 GLN A N 1
ATOM 628 C CA . GLN A 1 82 ? 7.175 -17.493 -15.929 1.00 93.69 82 GLN A CA 1
ATOM 629 C C . GLN A 1 82 ? 7.616 -18.075 -17.277 1.00 93.69 82 GLN A C 1
ATOM 631 O O . GLN A 1 82 ? 8.795 -17.983 -17.618 1.00 93.69 82 GLN A O 1
ATOM 636 N N . THR A 1 83 ? 6.673 -18.553 -18.095 1.00 93.88 83 THR A N 1
ATOM 637 C CA . THR A 1 83 ? 6.978 -19.077 -19.437 1.00 93.88 83 THR A CA 1
ATOM 638 C C . THR A 1 83 ? 7.593 -18.012 -20.351 1.00 93.88 83 THR A C 1
ATOM 640 O O . THR A 1 83 ? 8.466 -18.311 -21.164 1.00 93.88 83 THR A O 1
ATOM 643 N N . SER A 1 84 ? 7.163 -16.751 -20.239 1.00 91.06 84 SER A N 1
ATOM 644 C CA . SER A 1 84 ? 7.743 -15.656 -21.029 1.00 91.06 84 SER A CA 1
ATOM 645 C C . SER A 1 84 ? 9.178 -15.332 -20.594 1.00 91.06 84 SER A C 1
ATOM 647 O O . SER A 1 84 ? 10.032 -15.084 -21.442 1.00 91.06 84 SER A O 1
ATOM 649 N N . LEU A 1 85 ? 9.466 -15.376 -19.290 1.00 89.88 85 LEU A N 1
ATOM 650 C CA . LEU A 1 85 ? 10.812 -15.166 -18.750 1.00 89.88 85 LEU A CA 1
ATOM 651 C C . LEU A 1 85 ? 11.778 -16.294 -19.130 1.00 89.88 85 LEU A C 1
ATOM 653 O O . LEU A 1 85 ? 12.939 -16.018 -19.429 1.00 89.88 85 LEU A O 1
ATOM 657 N N . GLU A 1 86 ? 11.317 -17.544 -19.141 1.00 92.62 86 GLU A N 1
ATOM 658 C CA . GLU A 1 86 ? 12.118 -18.691 -19.586 1.00 92.62 86 GLU A CA 1
ATOM 659 C C . GLU A 1 86 ? 12.528 -18.558 -21.053 1.00 92.62 86 GLU A C 1
ATOM 661 O O . GLU A 1 86 ? 13.712 -18.687 -21.355 1.00 92.62 86 GLU A O 1
ATOM 666 N N . LYS A 1 87 ? 11.607 -18.162 -21.941 1.00 91.31 87 LYS A N 1
ATOM 667 C CA . LYS A 1 87 ? 11.932 -17.902 -23.355 1.00 91.31 87 LYS A CA 1
ATOM 668 C C . LYS A 1 87 ? 13.005 -16.827 -23.525 1.00 91.31 87 LYS A C 1
ATOM 670 O O . LYS A 1 87 ? 13.946 -17.014 -24.288 1.00 91.31 87 LYS A O 1
ATOM 675 N N . VAL A 1 88 ? 12.915 -15.729 -22.768 1.00 87.81 88 VAL A N 1
ATOM 676 C CA . VAL A 1 88 ? 13.941 -14.671 -22.800 1.00 87.81 88 VAL A CA 1
ATOM 677 C C . VAL A 1 88 ? 15.290 -15.190 -22.289 1.00 87.81 88 VAL A C 1
ATOM 679 O O . VAL A 1 88 ? 16.333 -14.831 -22.834 1.00 87.81 88 VAL A O 1
ATOM 682 N N . ARG A 1 89 ? 15.299 -16.053 -21.265 1.00 86.88 89 ARG A N 1
ATOM 683 C CA . ARG A 1 89 ? 16.535 -16.680 -20.766 1.00 86.88 89 ARG A CA 1
ATOM 684 C C . ARG A 1 89 ? 17.150 -17.629 -21.792 1.00 86.88 89 ARG A C 1
ATOM 686 O O . ARG A 1 89 ? 18.365 -17.601 -21.967 1.00 86.88 89 ARG A O 1
ATOM 693 N N . GLU A 1 90 ? 16.344 -18.429 -22.482 1.00 86.81 90 GLU A N 1
ATOM 694 C CA . GLU A 1 90 ? 16.808 -19.323 -23.549 1.00 86.81 90 GLU A CA 1
ATOM 695 C C . GLU A 1 90 ? 17.407 -18.531 -24.722 1.00 86.81 90 GLU A C 1
ATOM 697 O O . GLU A 1 90 ? 18.516 -18.831 -25.167 1.00 86.81 90 GLU A O 1
ATOM 702 N N . GLU A 1 91 ? 16.756 -17.446 -25.153 1.00 79.00 91 GLU A N 1
ATOM 703 C CA . GLU A 1 91 ? 17.273 -16.544 -26.196 1.00 79.00 91 GLU A CA 1
ATOM 704 C C . GLU A 1 91 ? 18.599 -15.864 -25.788 1.00 79.00 91 GLU A C 1
ATOM 706 O O . GLU A 1 91 ? 19.510 -15.696 -26.607 1.00 79.00 91 GLU A O 1
ATOM 711 N N . GLN A 1 92 ? 18.755 -15.523 -24.505 1.00 73.69 92 GLN A N 1
ATOM 712 C CA . GLN A 1 92 ? 20.002 -14.974 -23.956 1.00 73.69 92 GLN A CA 1
ATOM 713 C C . GLN A 1 92 ? 21.118 -16.020 -23.799 1.00 73.69 92 GLN A C 1
ATOM 715 O O . GLN A 1 92 ? 22.299 -15.672 -23.866 1.00 73.69 92 GLN A O 1
ATOM 720 N N . HIS A 1 93 ? 20.784 -17.296 -23.600 1.00 69.00 93 HIS A N 1
ATOM 721 C CA . HIS A 1 93 ? 21.777 -18.370 -23.537 1.00 69.00 93 HIS A CA 1
ATOM 722 C C . HIS A 1 93 ? 22.309 -18.753 -24.924 1.00 69.00 93 HIS A C 1
ATOM 724 O O . HIS A 1 93 ? 23.504 -19.009 -25.062 1.00 69.00 93 HIS A O 1
ATOM 730 N N . ILE A 1 94 ? 21.478 -18.682 -25.968 1.00 62.00 94 ILE A N 1
ATOM 731 C CA . ILE A 1 94 ? 21.902 -18.948 -27.355 1.00 62.00 94 ILE A CA 1
ATOM 732 C C . ILE A 1 94 ? 22.886 -17.878 -27.869 1.00 62.00 94 ILE A C 1
ATOM 734 O O . ILE A 1 94 ? 23.708 -18.151 -28.740 1.00 62.00 94 ILE A O 1
ATOM 738 N N . THR A 1 95 ? 22.874 -16.670 -27.301 1.00 55.38 95 THR A N 1
ATOM 739 C CA . THR A 1 95 ? 23.790 -15.582 -27.691 1.00 55.38 95 THR A CA 1
ATOM 740 C C . THR A 1 95 ? 25.157 -15.619 -26.994 1.00 55.38 95 THR A C 1
ATOM 742 O O . THR A 1 95 ? 26.033 -14.842 -27.367 1.00 55.38 95 THR A O 1
ATOM 745 N N . LYS A 1 96 ? 25.378 -16.524 -26.025 1.00 54.22 96 LYS A N 1
ATOM 746 C CA . LYS A 1 96 ? 26.657 -16.668 -25.295 1.00 54.22 96 LYS A CA 1
ATOM 747 C C . LYS A 1 96 ? 27.454 -17.930 -25.619 1.00 54.22 96 LYS A C 1
ATOM 749 O O . LYS A 1 96 ? 28.592 -18.040 -25.170 1.00 54.22 96 LYS A O 1
ATOM 754 N N . GLU A 1 97 ? 26.925 -18.848 -26.426 1.00 47.66 97 GLU A N 1
ATOM 755 C CA . GLU A 1 97 ? 27.781 -19.830 -27.092 1.00 47.66 97 GLU A CA 1
ATOM 756 C C . GLU A 1 97 ? 28.509 -19.137 -28.246 1.00 47.66 97 GLU A C 1
ATOM 758 O O . GLU A 1 97 ? 28.092 -19.160 -29.406 1.00 47.66 97 GLU A O 1
ATOM 763 N N . GLU A 1 98 ? 29.624 -18.493 -27.898 1.00 51.38 98 GLU A N 1
ATOM 764 C CA . GLU A 1 98 ? 30.707 -18.186 -28.821 1.00 51.38 98 GLU A CA 1
ATOM 765 C C . GLU A 1 98 ? 31.137 -19.491 -29.499 1.00 51.38 98 GLU A C 1
ATOM 767 O O . GLU A 1 98 ? 32.046 -20.196 -29.060 1.00 51.38 98 GLU A O 1
ATOM 772 N N . LYS A 1 99 ? 30.479 -19.825 -30.613 1.00 41.31 99 LYS A N 1
ATOM 773 C CA . LYS A 1 99 ? 31.095 -20.671 -31.626 1.00 41.31 99 LYS A CA 1
ATOM 774 C C . LYS A 1 99 ? 32.416 -19.990 -31.976 1.00 41.31 99 LYS A C 1
ATOM 776 O O . LYS A 1 99 ? 32.374 -18.857 -32.467 1.00 41.31 99 LYS A O 1
ATOM 781 N N . PRO A 1 100 ? 33.576 -20.636 -31.758 1.00 45.81 100 PRO A N 1
ATOM 782 C CA . PRO A 1 100 ? 34.825 -20.098 -32.251 1.00 45.81 100 PRO A CA 1
ATOM 783 C C . PRO A 1 100 ? 34.644 -19.933 -33.754 1.00 45.81 100 PRO A C 1
ATOM 785 O O . PRO A 1 100 ? 34.378 -20.905 -34.466 1.00 45.81 100 PRO A O 1
ATOM 788 N N . LEU A 1 101 ? 34.712 -18.682 -34.209 1.00 44.41 101 LEU A N 1
ATOM 789 C CA . LEU A 1 101 ? 34.824 -18.314 -35.610 1.00 44.41 101 LEU A CA 1
ATOM 790 C C . LEU A 1 101 ? 36.050 -19.045 -36.151 1.00 44.41 101 LEU A C 1
ATOM 792 O O . LEU A 1 101 ? 37.175 -18.550 -36.092 1.00 44.41 101 LEU A O 1
ATOM 796 N N . GLN A 1 102 ? 35.831 -20.266 -36.637 1.00 44.06 102 GLN A N 1
ATOM 797 C CA . GLN A 1 102 ? 36.775 -20.945 -37.492 1.00 44.06 102 GLN A CA 1
ATOM 798 C C . GLN A 1 102 ? 37.026 -19.982 -38.638 1.00 44.06 102 GLN A C 1
ATOM 800 O O . GLN A 1 102 ? 36.118 -19.625 -39.387 1.00 44.06 102 GLN A O 1
ATOM 805 N N . GLN A 1 103 ? 38.271 -19.521 -38.694 1.00 44.88 103 GLN A N 1
ATOM 806 C CA . GLN A 1 103 ? 38.857 -18.781 -39.790 1.00 44.88 103 GLN A CA 1
ATOM 807 C C . GLN A 1 103 ? 38.741 -19.635 -41.053 1.00 44.88 103 GLN A C 1
ATOM 809 O O . GLN A 1 103 ? 39.685 -20.298 -41.475 1.00 44.88 103 GLN A O 1
ATOM 814 N N . SER A 1 104 ? 37.565 -19.642 -41.669 1.00 44.31 104 SER A N 1
ATOM 815 C CA . SER A 1 104 ? 37.412 -20.036 -43.052 1.00 44.31 104 SER A CA 1
ATOM 816 C C . SER A 1 104 ? 38.161 -18.987 -43.860 1.00 44.31 104 SER A C 1
ATOM 818 O O . SER A 1 104 ? 37.676 -17.878 -44.086 1.00 44.31 104 SER A O 1
ATOM 820 N N . GLN A 1 105 ? 39.392 -19.337 -44.232 1.00 48.56 105 GLN A N 1
ATOM 821 C CA . GLN A 1 105 ? 40.165 -18.698 -45.284 1.00 48.56 105 GLN A CA 1
ATOM 822 C C . GLN A 1 105 ? 39.386 -18.860 -46.592 1.00 48.56 105 GLN A C 1
ATOM 824 O O . GLN A 1 105 ? 39.661 -19.727 -47.418 1.00 48.56 105 GLN A O 1
ATOM 829 N N . THR A 1 106 ? 38.346 -18.050 -46.760 1.00 44.94 106 THR A N 1
ATOM 830 C CA . THR A 1 106 ? 37.669 -17.888 -48.037 1.00 44.94 106 THR A CA 1
ATOM 831 C C . THR A 1 106 ? 38.673 -17.257 -48.983 1.00 44.94 106 THR A C 1
ATOM 833 O O . THR A 1 106 ? 39.046 -16.093 -48.840 1.00 44.94 106 THR A O 1
ATOM 836 N N . ILE A 1 107 ? 39.138 -18.083 -49.915 1.00 49.31 107 ILE A N 1
ATOM 837 C CA . ILE A 1 107 ? 39.857 -17.725 -51.132 1.00 49.31 107 ILE A CA 1
ATOM 838 C C . ILE A 1 107 ? 39.266 -16.412 -51.651 1.00 49.31 107 ILE A C 1
ATOM 840 O O . ILE A 1 107 ? 38.081 -16.356 -51.982 1.00 49.31 107 ILE A O 1
ATOM 844 N N . ALA A 1 108 ? 40.077 -15.352 -51.647 1.00 45.88 108 ALA A N 1
ATOM 845 C CA . ALA A 1 108 ? 39.685 -14.020 -52.076 1.00 45.88 108 ALA A CA 1
ATOM 846 C C . ALA A 1 108 ? 39.310 -14.063 -53.560 1.00 45.88 108 ALA A C 1
ATOM 848 O O . ALA A 1 108 ? 40.156 -13.892 -54.438 1.00 45.88 108 ALA A O 1
ATOM 849 N N . GLN A 1 109 ? 38.035 -14.320 -53.851 1.00 57.66 109 GLN A N 1
ATOM 850 C CA . GLN A 1 109 ? 37.503 -14.026 -55.168 1.00 57.66 109 GLN A CA 1
ATOM 851 C C . GLN A 1 109 ? 37.681 -12.520 -55.394 1.00 57.66 109 GLN A C 1
ATOM 853 O O . GLN A 1 109 ? 37.362 -11.735 -54.494 1.00 57.66 109 GLN A O 1
ATOM 858 N N . PRO A 1 110 ? 38.228 -12.097 -56.547 1.00 60.38 110 PRO A N 1
ATOM 859 C CA . PRO A 1 110 ? 38.363 -10.686 -56.859 1.00 60.38 110 PRO A CA 1
ATOM 860 C C . PRO A 1 110 ? 36.969 -10.063 -56.814 1.00 60.38 110 PRO A C 1
ATOM 862 O O . PRO A 1 110 ? 36.116 -10.364 -57.647 1.00 60.38 110 PRO A O 1
ATOM 865 N N . ILE A 1 111 ? 36.729 -9.242 -55.790 1.00 67.62 111 ILE A N 1
ATOM 866 C CA . ILE A 1 111 ? 35.467 -8.536 -55.595 1.00 67.62 111 ILE A CA 1
ATOM 867 C C . ILE A 1 111 ? 35.251 -7.703 -56.855 1.00 67.62 111 ILE A C 1
ATOM 869 O O . ILE A 1 111 ? 36.033 -6.792 -57.141 1.00 67.62 111 ILE A O 1
ATOM 873 N N . ALA A 1 112 ? 34.234 -8.067 -57.637 1.00 78.56 112 ALA A N 1
ATOM 874 C CA . ALA A 1 112 ? 33.887 -7.358 -58.856 1.00 78.56 112 ALA A CA 1
ATOM 875 C C . ALA A 1 112 ? 33.718 -5.869 -58.524 1.00 78.56 112 ALA A C 1
ATOM 877 O O . ALA A 1 112 ? 32.969 -5.512 -57.611 1.00 78.56 112 ALA A O 1
ATOM 878 N N . GLN A 1 113 ? 34.456 -5.004 -59.226 1.00 82.19 113 GLN A N 1
ATOM 879 C CA . GLN A 1 113 ? 34.376 -3.569 -58.980 1.00 82.19 113 GLN A CA 1
ATOM 880 C C . GLN A 1 113 ? 32.952 -3.078 -59.278 1.00 82.19 113 GLN A C 1
ATOM 882 O O . GLN A 1 113 ? 32.369 -3.481 -60.291 1.00 82.19 113 GLN A O 1
ATOM 887 N N . PRO A 1 114 ? 32.371 -2.229 -58.412 1.00 87.44 114 PRO A N 1
ATOM 888 C CA . PRO A 1 114 ? 31.022 -1.728 -58.615 1.00 87.44 114 PRO A CA 1
ATOM 889 C C . PRO A 1 114 ? 30.957 -0.928 -59.920 1.00 87.44 114 PRO A C 1
ATOM 891 O O . PRO A 1 114 ? 31.780 -0.042 -60.161 1.00 87.44 114 PRO A O 1
ATOM 894 N N . LYS A 1 115 ? 29.978 -1.245 -60.770 1.00 93.88 115 LYS A N 1
ATOM 895 C CA . LYS A 1 115 ? 29.712 -0.508 -62.011 1.00 93.88 115 LYS A CA 1
ATOM 896 C C . LYS A 1 115 ? 28.897 0.748 -61.723 1.00 93.88 115 LYS A C 1
ATOM 898 O O . LYS A 1 115 ? 28.142 0.799 -60.757 1.00 93.88 115 LYS A O 1
ATOM 903 N N . CYS A 1 116 ? 29.055 1.773 -62.552 1.00 95.00 116 CYS A N 1
ATOM 904 C CA . CYS A 1 116 ? 28.304 3.015 -62.406 1.00 95.00 116 CYS A CA 1
ATOM 905 C C . CYS A 1 116 ? 26.835 2.841 -62.826 1.00 95.00 116 CYS A C 1
ATOM 907 O O . CYS A 1 116 ? 26.567 2.367 -63.928 1.00 95.00 116 CYS A O 1
ATOM 909 N N . ASP A 1 117 ? 25.903 3.322 -61.992 1.00 93.88 117 ASP A N 1
ATOM 910 C CA . ASP A 1 117 ? 24.449 3.268 -62.237 1.00 93.88 117 ASP A CA 1
ATOM 911 C C . ASP A 1 117 ? 24.036 3.917 -63.579 1.00 93.88 117 ASP A C 1
ATOM 913 O O . ASP A 1 117 ? 23.116 3.447 -64.241 1.00 93.88 117 ASP A O 1
ATOM 917 N N . ILE A 1 118 ? 24.727 4.985 -64.007 1.00 94.38 118 ILE A N 1
ATOM 918 C CA . ILE A 1 118 ? 24.428 5.720 -65.255 1.00 94.38 118 ILE A CA 1
ATOM 919 C C . ILE A 1 118 ? 25.194 5.136 -66.450 1.00 94.38 118 ILE A C 1
ATOM 921 O O . ILE A 1 118 ? 24.682 5.073 -67.567 1.00 94.38 118 ILE A O 1
ATOM 925 N N . HIS A 1 119 ? 26.437 4.709 -66.228 1.00 94.12 119 HIS A N 1
ATOM 926 C CA . HIS A 1 119 ? 27.309 4.163 -67.265 1.00 94.12 119 HIS A CA 1
ATOM 927 C C . HIS A 1 119 ? 27.698 2.736 -66.884 1.00 94.12 119 HIS A C 1
ATOM 929 O O . HIS A 1 119 ? 28.803 2.494 -66.409 1.00 94.12 119 HIS A O 1
ATOM 935 N N . THR A 1 120 ? 26.798 1.783 -67.124 1.00 93.12 120 THR A N 1
ATOM 936 C CA . THR A 1 120 ? 26.911 0.378 -66.674 1.00 93.12 120 THR A CA 1
ATOM 937 C C . THR A 1 120 ? 28.172 -0.355 -67.144 1.00 93.12 120 THR A C 1
ATOM 939 O O . THR A 1 120 ? 28.562 -1.363 -66.559 1.00 93.12 120 THR A O 1
ATOM 942 N N . LYS A 1 121 ? 28.836 0.146 -68.193 1.00 94.50 121 LYS A N 1
ATOM 943 C CA . LYS A 1 121 ? 30.111 -0.391 -68.696 1.00 94.50 121 LYS A CA 1
ATOM 944 C C . LYS A 1 121 ? 31.338 0.124 -67.932 1.00 94.50 121 LYS A C 1
ATOM 946 O O . LYS A 1 121 ? 32.397 -0.487 -68.032 1.00 94.50 121 LYS A O 1
ATOM 951 N N . GLU A 1 122 ? 31.212 1.219 -67.189 1.00 95.56 122 GLU A N 1
ATOM 952 C CA . GLU A 1 122 ? 32.318 1.877 -66.489 1.00 95.56 122 GLU A CA 1
ATOM 953 C C . GLU A 1 122 ? 32.331 1.557 -64.999 1.00 95.56 122 GLU A C 1
ATOM 955 O O . GLU A 1 122 ? 31.284 1.423 -64.363 1.00 95.56 122 GLU A O 1
ATOM 960 N N . ASP A 1 123 ? 33.533 1.482 -64.435 1.00 95.25 123 ASP A N 1
ATOM 961 C CA . ASP A 1 123 ? 33.732 1.268 -63.005 1.00 95.25 123 ASP A CA 1
ATOM 962 C C . ASP A 1 123 ? 33.474 2.563 -62.219 1.00 95.25 123 ASP A C 1
ATOM 964 O O . ASP A 1 123 ? 33.920 3.657 -62.587 1.00 95.25 123 ASP A O 1
ATOM 968 N N . ALA A 1 124 ? 32.736 2.446 -61.118 1.00 95.25 124 ALA A N 1
ATOM 969 C CA . ALA A 1 124 ? 32.421 3.542 -60.214 1.00 95.25 124 ALA A CA 1
ATOM 970 C C . ALA A 1 124 ? 33.582 3.776 -59.234 1.00 95.25 124 ALA A C 1
ATOM 972 O O . ALA A 1 124 ? 33.567 3.308 -58.096 1.00 95.25 124 ALA A O 1
ATOM 973 N N . THR A 1 125 ? 34.616 4.485 -59.688 1.00 95.38 125 THR A N 1
ATOM 974 C CA . THR A 1 125 ? 35.872 4.680 -58.939 1.00 95.38 125 THR A CA 1
ATOM 975 C C . THR A 1 125 ? 35.935 5.970 -58.119 1.00 95.38 125 THR A C 1
ATOM 977 O O . THR A 1 125 ? 36.892 6.155 -57.361 1.00 95.38 125 THR A O 1
ATOM 980 N N . LEU A 1 126 ? 34.936 6.853 -58.226 1.00 94.88 126 LEU A N 1
ATOM 981 C CA . LEU A 1 126 ? 34.903 8.161 -57.564 1.00 94.88 126 LEU A CA 1
ATOM 982 C C . LEU A 1 126 ? 33.711 8.291 -56.610 1.00 94.88 126 LEU A C 1
ATOM 984 O O . LEU A 1 126 ? 32.631 7.768 -56.875 1.00 94.88 126 LEU A O 1
ATOM 988 N N . PHE A 1 127 ? 33.900 9.030 -55.517 1.00 95.62 127 PHE A N 1
ATOM 989 C CA . PHE A 1 127 ? 32.848 9.386 -54.564 1.00 95.62 127 PHE A CA 1
ATOM 990 C C . PHE A 1 127 ? 32.938 10.875 -54.216 1.00 95.62 127 PHE A C 1
ATOM 992 O O . PHE A 1 127 ? 34.030 11.432 -54.089 1.00 95.62 127 PHE A O 1
ATOM 999 N N . CYS A 1 128 ? 31.781 11.522 -54.080 1.00 93.62 128 CYS A N 1
ATOM 1000 C CA . CYS A 1 128 ? 31.669 12.950 -53.808 1.00 93.62 128 CYS A CA 1
ATOM 1001 C C . CYS A 1 128 ? 31.217 13.168 -52.363 1.00 93.62 128 CYS A C 1
ATOM 1003 O O . CYS 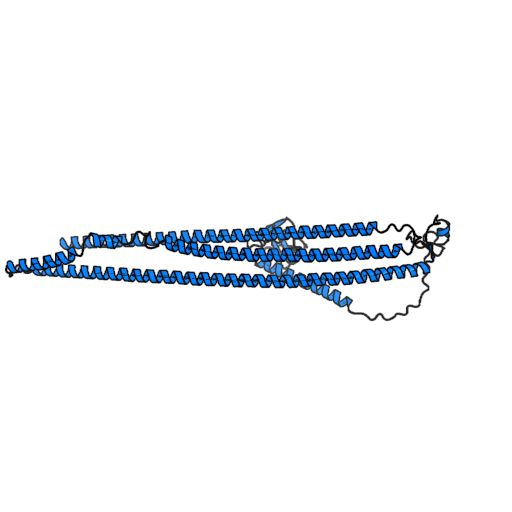A 1 128 ? 30.076 12.863 -52.021 1.00 93.62 128 CYS A O 1
ATOM 1005 N N . PHE A 1 129 ? 32.092 13.736 -51.532 1.00 92.06 129 PHE A N 1
ATOM 1006 C CA . PHE A 1 129 ? 31.793 14.034 -50.129 1.00 92.06 129 PHE A CA 1
ATOM 1007 C C . PHE A 1 129 ? 30.808 15.187 -49.957 1.00 92.06 129 PHE A C 1
ATOM 1009 O O . PHE A 1 129 ? 30.115 15.244 -48.952 1.00 92.06 129 PHE A O 1
ATOM 1016 N N . THR A 1 130 ? 30.729 16.095 -50.929 1.00 92.75 130 THR A N 1
ATOM 1017 C CA . THR A 1 130 ? 29.796 17.227 -50.873 1.00 92.75 130 THR A CA 1
ATOM 1018 C C . THR A 1 130 ? 28.354 16.791 -51.115 1.00 92.75 130 THR A C 1
ATOM 1020 O O . THR A 1 130 ? 27.443 17.331 -50.499 1.00 92.75 130 THR A O 1
ATOM 1023 N N . CYS A 1 131 ? 28.141 15.821 -52.007 1.00 90.25 131 CYS A N 1
ATOM 1024 C CA . CYS A 1 131 ? 26.802 15.329 -52.325 1.00 90.25 131 CYS A CA 1
ATOM 1025 C C . CYS A 1 131 ? 26.366 14.127 -51.484 1.00 90.25 131 CYS A C 1
ATOM 1027 O O . CYS A 1 131 ? 25.182 13.820 -51.493 1.00 90.25 131 CYS A O 1
ATOM 1029 N N . GLU A 1 132 ? 27.306 13.403 -50.865 1.00 91.25 132 GLU A N 1
ATOM 1030 C CA . GLU A 1 132 ? 27.061 12.130 -50.160 1.00 91.25 132 GLU A CA 1
ATOM 1031 C C . GLU A 1 132 ? 26.268 11.098 -50.995 1.00 91.25 132 GLU A C 1
ATOM 1033 O O . GLU A 1 132 ? 25.579 10.222 -50.476 1.00 91.25 132 GLU A O 1
ATOM 1038 N N . ASN A 1 133 ? 26.393 11.185 -52.321 1.00 87.00 133 ASN A N 1
ATOM 1039 C CA . ASN A 1 133 ? 25.709 10.315 -53.273 1.00 87.00 133 ASN A CA 1
ATOM 1040 C C . ASN A 1 133 ? 26.526 9.049 -53.570 1.00 87.00 133 ASN A C 1
ATOM 1042 O O . ASN A 1 133 ? 27.729 8.991 -53.320 1.00 87.00 133 ASN A O 1
ATOM 1046 N N . LYS A 1 134 ? 25.876 8.041 -54.167 1.00 90.62 134 LYS A N 1
ATOM 1047 C CA . LYS A 1 134 ? 26.521 6.792 -54.609 1.00 90.62 134 LYS A CA 1
ATOM 1048 C C . LYS A 1 134 ? 27.775 7.043 -55.460 1.00 90.62 134 LYS A C 1
ATOM 1050 O O . LYS A 1 134 ? 27.875 8.050 -56.163 1.00 90.62 134 LYS A O 1
ATOM 1055 N N . CYS A 1 135 ? 28.703 6.085 -55.440 1.00 94.56 135 CYS A N 1
ATOM 1056 C CA . CYS A 1 135 ? 29.911 6.127 -56.262 1.00 94.56 135 CYS A CA 1
ATOM 1057 C C . CYS A 1 135 ? 29.574 6.264 -57.756 1.00 94.56 135 CYS A C 1
ATOM 1059 O O . CYS A 1 135 ? 28.611 5.680 -58.253 1.00 94.56 135 CYS A O 1
ATOM 1061 N N . PHE A 1 136 ? 30.399 7.004 -58.489 1.00 94.62 136 PHE A N 1
ATOM 1062 C CA . PHE A 1 136 ? 30.201 7.288 -59.907 1.00 94.62 136 PHE A CA 1
ATOM 1063 C C . PHE A 1 136 ? 31.502 7.134 -60.704 1.00 94.62 136 PHE A C 1
ATOM 1065 O O . PHE A 1 136 ? 32.600 7.072 -60.149 1.00 94.62 136 PHE A O 1
ATOM 1072 N N . CYS A 1 137 ? 31.375 7.016 -62.027 1.00 95.81 137 CYS A N 1
ATOM 1073 C CA . CYS A 1 137 ? 32.506 6.907 -62.952 1.00 95.81 137 CYS A CA 1
ATOM 1074 C C . CYS A 1 137 ? 33.016 8.284 -63.411 1.00 95.81 137 CYS A C 1
ATOM 1076 O O . CYS A 1 137 ? 32.367 9.317 -63.223 1.00 95.81 137 CYS A O 1
ATOM 1078 N N . ILE A 1 138 ? 34.158 8.300 -64.101 1.00 94.56 138 ILE A N 1
ATOM 1079 C CA . ILE A 1 138 ? 34.778 9.523 -64.633 1.00 94.56 138 ILE A CA 1
ATOM 1080 C C . ILE A 1 138 ? 33.862 10.235 -65.647 1.00 94.56 138 ILE A C 1
ATOM 1082 O O . ILE A 1 138 ? 33.816 11.463 -65.665 1.00 94.56 138 ILE A O 1
ATOM 1086 N N . LYS A 1 139 ? 33.060 9.518 -66.450 1.00 93.62 139 LYS A N 1
ATOM 1087 C CA . LYS A 1 139 ? 32.110 10.184 -67.362 1.00 93.62 139 LYS A CA 1
ATOM 1088 C C . LYS A 1 139 ? 31.027 10.966 -66.629 1.00 93.62 139 LYS A C 1
ATOM 1090 O O . LYS A 1 139 ? 30.635 12.034 -67.094 1.00 93.62 139 LYS A O 1
ATOM 1095 N N . CYS A 1 140 ? 30.556 10.467 -65.486 1.00 92.94 140 CYS A N 1
ATOM 1096 C CA . CYS A 1 140 ? 29.632 11.224 -64.643 1.00 92.94 140 CYS A CA 1
ATOM 1097 C C . CYS A 1 140 ? 30.307 12.469 -64.065 1.00 92.94 140 CYS A C 1
ATOM 1099 O O . CYS A 1 140 ? 29.682 13.524 -64.051 1.00 92.94 140 CYS A O 1
ATOM 1101 N N . LEU A 1 141 ? 31.583 12.379 -63.667 1.00 92.50 141 LEU A N 1
ATOM 1102 C CA . LEU A 1 141 ? 32.342 13.540 -63.189 1.00 92.50 141 LEU A CA 1
ATOM 1103 C C . LEU A 1 141 ? 32.362 14.674 -64.222 1.00 92.50 141 LEU A C 1
ATOM 1105 O O . LEU A 1 141 ? 32.149 15.822 -63.860 1.00 92.50 141 LEU A O 1
ATOM 1109 N N . LEU A 1 142 ? 32.593 14.348 -65.497 1.00 91.62 142 LEU A N 1
ATOM 1110 C CA . LEU A 1 142 ? 32.677 15.337 -66.578 1.00 91.62 142 LEU A CA 1
ATOM 1111 C C . LEU A 1 142 ? 31.325 15.976 -66.932 1.00 91.62 142 LEU A C 1
ATOM 1113 O O . LEU A 1 142 ? 31.300 17.069 -67.490 1.00 91.62 142 LEU A O 1
ATOM 1117 N N . ARG A 1 143 ? 30.212 15.285 -66.656 1.00 87.81 143 ARG A N 1
ATOM 1118 C CA . ARG A 1 143 ? 28.851 15.769 -66.950 1.00 87.81 143 ARG A CA 1
ATOM 1119 C C . ARG A 1 143 ? 28.223 16.543 -65.799 1.00 87.81 143 ARG A C 1
ATOM 1121 O O . ARG A 1 143 ? 27.358 17.376 -66.041 1.00 87.81 143 ARG A O 1
ATOM 1128 N N . HIS A 1 144 ? 28.611 16.241 -64.565 1.00 76.69 144 HIS A N 1
ATOM 1129 C CA . HIS A 1 144 ? 28.140 16.976 -63.405 1.00 76.69 144 HIS A CA 1
ATOM 1130 C C . HIS A 1 144 ? 28.907 18.295 -63.260 1.00 76.69 144 HIS A C 1
ATOM 1132 O O . HIS A 1 144 ? 30.135 18.311 -63.316 1.00 76.69 144 HIS A O 1
ATOM 1138 N N . ASP A 1 145 ? 28.193 19.394 -63.005 1.00 75.50 145 ASP A N 1
ATOM 1139 C CA . ASP A 1 145 ? 28.777 20.722 -62.768 1.00 75.50 145 ASP A CA 1
ATOM 1140 C C . ASP A 1 145 ? 29.366 20.825 -61.345 1.00 75.50 145 ASP A C 1
ATOM 1142 O O . ASP A 1 145 ? 28.982 21.638 -60.511 1.00 75.50 145 ASP A O 1
ATOM 1146 N N . ASN A 1 146 ? 30.291 19.917 -61.036 1.00 68.81 146 ASN A N 1
ATOM 1147 C CA . ASN A 1 146 ? 30.832 19.665 -59.702 1.00 68.81 146 ASN A CA 1
ATOM 1148 C C . ASN A 1 146 ? 32.134 20.439 -59.440 1.00 68.81 146 ASN A C 1
ATOM 1150 O O . ASN A 1 146 ? 32.988 19.971 -58.686 1.00 68.81 146 ASN A O 1
ATOM 1154 N N . LYS A 1 147 ? 32.327 21.612 -60.059 1.00 79.94 147 LYS A N 1
ATOM 1155 C CA . LYS A 1 147 ? 33.601 22.359 -59.975 1.00 79.94 147 LYS A CA 1
ATOM 1156 C C . LYS A 1 147 ? 34.018 22.706 -58.539 1.00 79.94 147 LYS A C 1
ATOM 1158 O O . LYS A 1 147 ? 35.192 22.955 -58.296 1.00 79.94 147 LYS A O 1
ATOM 1163 N N . THR A 1 148 ? 33.072 22.712 -57.602 1.00 89.81 148 THR A N 1
ATOM 1164 C CA . THR A 1 148 ? 33.282 23.039 -56.184 1.00 89.81 148 THR A CA 1
ATOM 1165 C C . THR A 1 148 ? 33.173 21.837 -55.245 1.00 89.81 148 THR A C 1
ATOM 1167 O O . THR A 1 148 ? 33.292 22.007 -54.034 1.00 89.81 148 THR A O 1
ATOM 1170 N N . HIS A 1 149 ? 32.927 20.628 -55.755 1.00 93.25 149 HIS A N 1
ATOM 1171 C CA . HIS A 1 149 ? 32.705 19.466 -54.901 1.00 93.25 149 HIS A CA 1
ATOM 1172 C C . HIS A 1 149 ? 34.009 18.760 -54.526 1.00 93.25 149 HIS A C 1
ATOM 1174 O O . HIS A 1 149 ? 34.902 18.572 -55.352 1.00 93.25 149 HIS A O 1
ATOM 1180 N N . GLU A 1 150 ? 34.086 18.284 -53.285 1.00 93.31 150 GLU A N 1
ATOM 1181 C CA . GLU A 1 150 ? 35.196 17.458 -52.818 1.00 93.31 150 GLU A CA 1
ATOM 1182 C C . GLU A 1 150 ? 35.006 16.021 -53.326 1.00 93.31 150 GLU A C 1
ATOM 1184 O O . GLU A 1 150 ? 34.160 15.268 -52.832 1.00 93.31 150 GLU A O 1
ATOM 1189 N N . ILE A 1 151 ? 35.778 15.648 -54.348 1.00 94.50 151 ILE A N 1
ATOM 1190 C CA . ILE A 1 151 ? 35.697 14.343 -55.010 1.00 94.50 151 ILE A CA 1
ATOM 1191 C C . ILE A 1 151 ? 37.020 13.614 -54.826 1.00 94.50 151 ILE A C 1
ATOM 1193 O O . ILE A 1 151 ? 38.089 14.157 -55.092 1.00 94.50 151 ILE A O 1
ATOM 1197 N N . GLN A 1 152 ? 36.945 12.369 -54.371 1.00 95.75 152 GLN A N 1
ATOM 1198 C CA . GLN A 1 152 ? 38.113 11.527 -54.139 1.00 95.75 152 GLN A CA 1
ATOM 1199 C C . GLN A 1 152 ? 37.877 10.122 -54.708 1.00 95.75 152 GLN A C 1
ATOM 1201 O O . GLN A 1 152 ? 36.747 9.712 -54.985 1.00 95.75 152 GLN A O 1
ATOM 1206 N N . ASN A 1 153 ? 38.967 9.376 -54.903 1.00 95.88 153 ASN A N 1
ATOM 1207 C CA . ASN A 1 153 ? 38.888 7.969 -55.280 1.00 95.88 153 ASN A CA 1
ATOM 1208 C C . ASN A 1 153 ? 38.262 7.150 -54.142 1.00 95.88 153 ASN A C 1
ATOM 1210 O O . ASN A 1 153 ? 38.588 7.368 -52.973 1.00 95.88 153 ASN A O 1
ATOM 1214 N N . VAL A 1 154 ? 37.429 6.169 -54.491 1.00 93.44 154 VAL A N 1
ATOM 1215 C CA . VAL A 1 154 ? 36.725 5.290 -53.544 1.00 93.44 154 VAL A CA 1
ATOM 1216 C C . VAL A 1 154 ? 37.659 4.693 -52.488 1.00 93.44 154 VAL A C 1
ATOM 1218 O O . VAL A 1 154 ? 37.301 4.682 -51.315 1.00 93.44 154 VAL A O 1
ATOM 1221 N N . ASN A 1 155 ? 38.878 4.276 -52.841 1.00 90.94 155 ASN A N 1
ATOM 1222 C CA . ASN A 1 155 ? 39.824 3.707 -51.872 1.00 90.94 155 ASN A CA 1
ATOM 1223 C C . ASN A 1 155 ? 40.262 4.720 -50.800 1.00 90.94 155 ASN A C 1
ATOM 1225 O O . ASN A 1 155 ? 40.369 4.373 -49.621 1.00 90.94 155 ASN A O 1
ATOM 1229 N N . SER A 1 156 ? 40.491 5.976 -51.189 1.00 92.50 156 SER A N 1
ATOM 1230 C CA . SER A 1 156 ? 40.809 7.062 -50.254 1.00 92.50 156 SER A CA 1
ATOM 1231 C C . SER A 1 156 ? 39.586 7.444 -49.421 1.00 92.50 156 SER A C 1
ATOM 1233 O O . SER A 1 156 ? 39.700 7.607 -48.204 1.00 92.50 156 SER A O 1
ATOM 1235 N N . CYS A 1 157 ? 38.402 7.487 -50.046 1.00 92.44 157 CYS A N 1
ATOM 1236 C CA . CYS A 1 157 ? 37.148 7.743 -49.344 1.00 92.44 157 CYS A CA 1
ATOM 1237 C C . CYS A 1 157 ? 36.871 6.692 -48.276 1.00 92.44 157 CYS A C 1
ATOM 1239 O O . CYS A 1 157 ? 36.526 7.044 -47.155 1.00 92.44 157 CYS A O 1
ATOM 1241 N N . LEU A 1 158 ? 37.073 5.414 -48.599 1.00 90.88 158 LEU A N 1
ATOM 1242 C CA . LEU A 1 158 ? 36.875 4.303 -47.675 1.00 90.88 158 LEU A CA 1
ATOM 1243 C C . LEU A 1 158 ? 37.787 4.412 -46.454 1.00 90.88 158 LEU A C 1
ATOM 1245 O O . LEU A 1 158 ? 37.318 4.204 -45.340 1.00 90.88 158 LEU A O 1
ATOM 1249 N N . LYS A 1 159 ? 39.064 4.779 -46.626 1.00 92.88 159 LYS A N 1
ATOM 1250 C CA . LYS A 1 159 ? 39.972 5.004 -45.488 1.00 92.88 159 LYS A CA 1
ATOM 1251 C C . LYS A 1 159 ? 39.468 6.130 -44.582 1.00 92.88 159 LYS A C 1
ATOM 1253 O O . LYS A 1 159 ? 39.395 5.952 -43.369 1.00 92.88 159 LYS A O 1
ATOM 1258 N N . ARG A 1 160 ? 39.066 7.262 -45.169 1.00 92.69 160 ARG A N 1
ATOM 1259 C CA . ARG A 1 160 ? 38.543 8.418 -44.422 1.00 92.69 160 ARG A CA 1
ATOM 1260 C C . ARG A 1 160 ? 37.214 8.107 -43.725 1.00 92.69 160 ARG A C 1
ATOM 1262 O O . ARG A 1 160 ? 37.041 8.471 -42.567 1.00 92.69 160 ARG A O 1
ATOM 1269 N N . LEU A 1 161 ? 36.293 7.427 -44.410 1.00 90.38 161 LEU A N 1
ATOM 1270 C CA . LEU A 1 161 ? 35.003 7.009 -43.859 1.00 90.38 161 LEU A CA 1
ATOM 1271 C C . LEU A 1 161 ? 35.187 6.003 -42.725 1.00 90.38 161 LEU A C 1
ATOM 1273 O O . LEU A 1 161 ? 34.569 6.178 -41.685 1.00 90.38 161 LEU A O 1
ATOM 1277 N N . ARG A 1 162 ? 36.082 5.017 -42.870 1.00 93.38 162 ARG A N 1
ATOM 1278 C CA . ARG A 1 162 ? 36.409 4.078 -41.785 1.00 93.38 162 ARG A CA 1
ATOM 1279 C C . ARG A 1 162 ? 36.932 4.796 -40.547 1.00 93.38 162 ARG A C 1
ATOM 1281 O O . ARG A 1 162 ? 36.476 4.482 -39.459 1.00 93.38 162 ARG A O 1
ATOM 1288 N N . SER A 1 163 ? 37.818 5.783 -40.708 1.00 91.69 163 SER A N 1
ATOM 1289 C CA . SER A 1 163 ? 38.276 6.604 -39.578 1.00 91.69 163 SER A CA 1
ATOM 1290 C C . SER A 1 163 ? 37.102 7.306 -38.894 1.00 91.69 163 SER A C 1
ATOM 1292 O O . SER A 1 163 ? 36.896 7.110 -37.705 1.00 91.69 163 SER A O 1
ATOM 1294 N N . LYS A 1 164 ? 36.263 8.025 -39.655 1.00 89.88 164 LYS A N 1
ATOM 1295 C CA . LYS A 1 164 ? 35.083 8.715 -39.104 1.00 89.88 164 LYS A CA 1
ATOM 1296 C C . LYS A 1 164 ? 34.092 7.762 -38.428 1.00 89.88 164 LYS A C 1
ATOM 1298 O O . LYS A 1 164 ? 33.518 8.108 -37.403 1.00 89.88 164 LYS A O 1
ATOM 1303 N N . MET A 1 165 ? 33.866 6.581 -39.004 1.00 89.50 165 MET A N 1
ATOM 1304 C CA . MET A 1 165 ? 32.983 5.564 -38.429 1.00 89.50 165 MET A CA 1
ATOM 1305 C C . MET A 1 165 ? 33.568 4.983 -37.143 1.00 89.50 165 MET A C 1
ATOM 1307 O O . MET A 1 165 ? 32.818 4.778 -36.194 1.00 89.50 165 MET A O 1
ATOM 1311 N N . ASN A 1 166 ? 34.883 4.769 -37.075 1.00 91.31 166 ASN A N 1
ATOM 1312 C CA . ASN A 1 166 ? 35.552 4.350 -35.845 1.00 91.31 166 ASN A CA 1
ATOM 1313 C C . ASN A 1 166 ? 35.438 5.434 -34.764 1.00 91.31 166 ASN A C 1
ATOM 1315 O O . ASN A 1 166 ? 35.036 5.123 -33.648 1.00 91.31 166 ASN A O 1
ATOM 1319 N N . ASP A 1 167 ? 35.680 6.704 -35.102 1.00 90.38 167 ASP A N 1
ATOM 1320 C CA . ASP A 1 167 ? 35.540 7.829 -34.166 1.00 90.38 167 ASP A CA 1
ATOM 1321 C C . ASP A 1 167 ? 34.097 7.948 -33.640 1.00 90.38 167 ASP A C 1
ATOM 1323 O O . ASP A 1 167 ? 33.864 8.110 -32.438 1.00 90.38 167 ASP A O 1
ATOM 1327 N N . ALA A 1 168 ? 33.104 7.797 -34.524 1.00 86.56 168 ALA A N 1
ATOM 1328 C CA . ALA A 1 168 ? 31.694 7.782 -34.143 1.00 86.56 168 ALA A CA 1
ATOM 1329 C C . ALA A 1 168 ? 31.356 6.573 -33.257 1.00 86.56 168 ALA A C 1
ATOM 1331 O O . ALA A 1 168 ? 30.652 6.722 -32.262 1.00 86.56 168 ALA A O 1
ATOM 1332 N N . THR A 1 169 ? 31.895 5.393 -33.575 1.00 88.94 169 THR A N 1
ATOM 1333 C CA . THR A 1 169 ? 31.708 4.168 -32.782 1.00 88.94 169 THR A CA 1
ATOM 1334 C C . THR A 1 169 ? 32.289 4.330 -31.379 1.00 88.94 169 THR A C 1
ATOM 1336 O O . THR A 1 169 ? 31.610 4.011 -30.407 1.00 88.94 169 THR A O 1
ATOM 1339 N N . HIS A 1 170 ? 33.492 4.896 -31.249 1.00 89.56 170 HIS A N 1
ATOM 1340 C CA . HIS A 1 170 ? 34.090 5.215 -29.951 1.00 89.56 170 HIS A CA 1
ATOM 1341 C C . HIS A 1 170 ? 33.252 6.228 -29.163 1.00 89.56 170 HIS A C 1
ATOM 1343 O O . HIS A 1 170 ? 33.005 6.028 -27.976 1.00 89.56 170 HIS A O 1
ATOM 1349 N N . THR A 1 171 ? 32.754 7.276 -29.823 1.00 88.06 171 THR A N 1
ATOM 1350 C CA . THR A 1 171 ? 31.891 8.290 -29.190 1.00 88.06 171 THR A CA 1
ATOM 1351 C C . THR A 1 171 ? 30.582 7.687 -28.670 1.00 88.06 171 THR A C 1
ATOM 1353 O O . THR A 1 171 ? 30.153 7.975 -27.549 1.00 88.06 171 THR A O 1
ATOM 1356 N N . ILE A 1 172 ? 29.950 6.822 -29.470 1.00 86.50 172 ILE A N 1
ATOM 1357 C CA . ILE A 1 172 ? 28.729 6.102 -29.089 1.00 86.50 172 ILE A CA 1
ATOM 1358 C C . ILE A 1 172 ? 29.020 5.139 -27.935 1.00 86.50 172 ILE A C 1
ATOM 1360 O O . ILE A 1 172 ? 28.243 5.104 -26.985 1.00 86.50 172 ILE A O 1
ATOM 1364 N N . GLY A 1 173 ? 30.141 4.413 -27.981 1.00 86.75 173 GLY A N 1
ATOM 1365 C CA . GLY A 1 173 ? 30.586 3.525 -26.905 1.00 86.75 173 GLY A CA 1
ATOM 1366 C C . GLY A 1 173 ? 30.731 4.257 -25.570 1.00 86.75 173 GLY A C 1
ATOM 1367 O O . GLY A 1 173 ? 30.088 3.879 -24.596 1.00 86.75 173 GLY A O 1
ATOM 1368 N N . ALA A 1 174 ? 31.465 5.373 -25.547 1.00 86.44 174 ALA A N 1
ATOM 1369 C CA . ALA A 1 174 ? 31.629 6.192 -24.343 1.00 86.44 174 ALA A CA 1
ATOM 1370 C C . ALA A 1 174 ? 30.292 6.754 -23.819 1.00 86.44 174 ALA A C 1
ATOM 1372 O O . ALA A 1 174 ? 30.044 6.788 -22.613 1.00 86.44 174 ALA A O 1
ATOM 1373 N N . SER A 1 175 ? 29.396 7.166 -24.722 1.00 79.94 175 SER A N 1
ATOM 1374 C CA . SER A 1 175 ? 28.057 7.638 -24.343 1.00 79.94 175 SER A CA 1
ATOM 1375 C C . SER A 1 175 ? 27.200 6.518 -23.746 1.00 79.94 175 SER A C 1
ATOM 1377 O O . SER A 1 175 ? 26.458 6.746 -22.793 1.00 79.94 175 SER A O 1
ATOM 1379 N N . LEU A 1 176 ? 27.301 5.302 -24.287 1.00 86.44 176 LEU A N 1
ATOM 1380 C CA . LEU A 1 176 ? 26.592 4.127 -23.790 1.00 86.44 176 LEU A CA 1
ATOM 1381 C C . LEU A 1 176 ? 27.081 3.740 -22.389 1.00 86.44 176 LEU A C 1
ATOM 1383 O O . LEU A 1 176 ? 26.250 3.514 -21.511 1.00 86.44 176 LEU A O 1
ATOM 1387 N N . GLU A 1 177 ? 28.394 3.745 -22.150 1.00 89.75 177 GLU A N 1
ATOM 1388 C CA . GLU A 1 177 ? 28.978 3.510 -20.821 1.00 89.75 177 GLU A CA 1
ATOM 1389 C C . GLU A 1 177 ? 28.486 4.539 -19.790 1.00 89.75 177 GLU A C 1
ATOM 1391 O O . GLU A 1 177 ? 28.086 4.177 -18.680 1.00 89.75 177 GLU A O 1
ATOM 1396 N N . LEU A 1 178 ? 28.433 5.823 -20.166 1.00 88.88 178 LEU A N 1
ATOM 1397 C CA . LEU A 1 178 ? 27.904 6.878 -19.298 1.00 88.88 178 LEU A CA 1
ATOM 1398 C C . LEU A 1 178 ? 26.425 6.649 -18.951 1.00 88.88 178 LEU A C 1
ATOM 1400 O O . LEU A 1 178 ? 26.037 6.776 -17.788 1.00 88.88 178 LEU A O 1
ATOM 1404 N N . MET A 1 179 ? 25.600 6.291 -19.938 1.00 80.75 179 MET A N 1
ATOM 1405 C CA . MET A 1 179 ? 24.174 6.020 -19.724 1.00 80.75 179 MET A CA 1
ATOM 1406 C C . MET A 1 179 ? 23.955 4.770 -18.864 1.00 80.75 179 MET A C 1
ATOM 1408 O O . MET A 1 179 ? 23.076 4.767 -18.004 1.00 80.75 179 MET A O 1
ATOM 1412 N N . GLN A 1 180 ? 24.779 3.731 -19.024 1.00 89.50 180 GLN A N 1
ATOM 1413 C CA . GLN A 1 180 ? 24.757 2.551 -18.154 1.00 89.50 180 GLN A CA 1
ATOM 1414 C C . GLN A 1 180 ? 25.115 2.904 -16.706 1.00 89.50 180 GLN A C 1
ATOM 1416 O O . GLN A 1 180 ? 24.455 2.440 -15.774 1.00 89.50 180 GLN A O 1
ATOM 1421 N N . LEU A 1 181 ? 26.112 3.768 -16.500 1.00 91.00 181 LEU A N 1
ATOM 1422 C CA . LEU A 1 181 ? 26.468 4.252 -15.167 1.00 91.00 181 LEU A CA 1
ATOM 1423 C C . LEU A 1 181 ? 25.330 5.068 -14.535 1.00 91.00 181 LEU A C 1
ATOM 1425 O O . LEU A 1 181 ? 25.053 4.918 -13.346 1.00 91.00 181 LEU A O 1
ATOM 1429 N N . GLN A 1 182 ? 24.659 5.920 -15.315 1.00 84.62 182 GLN A N 1
ATOM 1430 C CA . GLN A 1 182 ? 23.494 6.675 -14.846 1.00 84.62 182 GLN A CA 1
ATOM 1431 C C . GLN A 1 182 ? 22.323 5.758 -14.486 1.00 84.62 182 GLN A C 1
ATOM 1433 O O . GLN A 1 182 ? 21.726 5.940 -13.427 1.00 84.62 182 GLN A O 1
ATOM 1438 N N . LEU A 1 183 ? 22.034 4.750 -15.314 1.00 85.19 183 LEU A N 1
ATOM 1439 C CA . LEU A 1 183 ? 21.003 3.753 -15.031 1.00 85.19 183 LEU A CA 1
ATOM 1440 C C . LEU A 1 183 ? 21.276 3.044 -13.701 1.00 85.19 183 LEU A C 1
ATOM 1442 O O . LEU A 1 183 ? 20.385 2.979 -12.857 1.00 85.19 183 LEU A O 1
ATOM 1446 N N . LYS A 1 184 ? 22.518 2.597 -13.482 1.00 92.50 184 LYS A N 1
ATOM 1447 C CA . LYS A 1 184 ? 22.921 1.959 -12.225 1.00 92.50 184 LYS A CA 1
ATOM 1448 C C . LYS A 1 184 ? 22.713 2.881 -11.021 1.00 92.50 184 LYS A C 1
ATOM 1450 O O . LYS A 1 184 ? 22.130 2.461 -10.034 1.00 92.50 184 LYS A O 1
ATOM 1455 N N . ARG A 1 185 ? 23.108 4.158 -11.114 1.00 88.50 185 ARG A N 1
ATOM 1456 C CA . ARG A 1 185 ? 22.880 5.132 -10.027 1.00 88.50 185 ARG A CA 1
ATOM 1457 C C . ARG A 1 185 ? 21.401 5.306 -9.694 1.00 88.50 185 ARG A C 1
ATOM 1459 O O . ARG A 1 185 ? 21.066 5.444 -8.525 1.00 88.50 185 ARG A O 1
ATOM 1466 N N . VAL A 1 186 ? 20.528 5.326 -10.702 1.00 81.56 186 VAL A N 1
ATOM 1467 C CA . VAL A 1 186 ? 19.078 5.435 -10.485 1.00 81.56 186 VAL A CA 1
ATOM 1468 C C . VAL A 1 186 ? 18.530 4.170 -9.823 1.00 81.56 186 VAL A C 1
ATOM 1470 O O . VAL A 1 186 ? 17.712 4.283 -8.920 1.00 81.56 186 VAL A O 1
ATOM 1473 N N . GLN A 1 187 ? 19.004 2.987 -10.221 1.00 87.88 187 GLN A N 1
ATOM 1474 C CA . GLN A 1 187 ? 18.632 1.719 -9.584 1.00 87.88 187 GLN A CA 1
ATOM 1475 C C . GLN A 1 187 ? 19.092 1.653 -8.121 1.00 87.88 187 GLN A C 1
ATOM 1477 O O . GLN A 1 187 ? 18.309 1.279 -7.254 1.00 87.88 187 GLN A O 1
ATOM 1482 N N . ASP A 1 188 ? 20.324 2.080 -7.834 1.00 90.94 188 ASP A N 1
ATOM 1483 C CA . ASP A 1 188 ? 20.846 2.149 -6.466 1.00 90.94 188 ASP A CA 1
ATOM 1484 C C . ASP A 1 188 ? 20.011 3.129 -5.615 1.00 90.94 188 ASP A C 1
ATOM 1486 O O . ASP A 1 188 ? 19.637 2.818 -4.486 1.00 90.94 188 ASP A O 1
ATOM 1490 N N . GLN A 1 189 ? 19.648 4.293 -6.172 1.00 84.94 189 GLN A N 1
ATOM 1491 C CA . GLN A 1 189 ? 18.764 5.259 -5.507 1.00 84.94 189 GLN A CA 1
ATOM 1492 C C . GLN A 1 189 ? 17.365 4.693 -5.235 1.00 84.94 189 GLN A C 1
ATOM 1494 O O . GLN A 1 189 ? 16.813 4.931 -4.162 1.00 84.94 189 GLN A O 1
ATOM 1499 N N . ASP A 1 190 ? 16.792 3.952 -6.181 1.00 83.94 190 ASP A N 1
ATOM 1500 C CA . ASP A 1 190 ? 15.487 3.307 -6.019 1.00 83.94 190 ASP A CA 1
ATOM 1501 C C . ASP A 1 190 ? 15.517 2.267 -4.889 1.00 83.94 190 ASP A C 1
ATOM 1503 O O . ASP A 1 190 ? 14.663 2.297 -4.006 1.00 83.94 190 ASP A O 1
ATOM 1507 N N . SER A 1 191 ? 16.574 1.446 -4.829 1.00 92.75 191 SER A N 1
ATOM 1508 C CA . SER A 1 191 ? 16.799 0.500 -3.727 1.00 92.75 191 SER A CA 1
ATOM 1509 C C . SER A 1 191 ? 16.883 1.207 -2.372 1.00 92.75 191 SER A C 1
ATOM 1511 O O . SER A 1 191 ? 16.190 0.822 -1.435 1.00 92.75 191 SER A O 1
ATOM 1513 N N . THR A 1 192 ? 17.670 2.286 -2.265 1.00 91.12 192 THR A N 1
ATOM 1514 C CA . THR A 1 192 ? 17.770 3.047 -1.004 1.00 91.12 192 THR A CA 1
ATOM 1515 C C . THR A 1 192 ? 16.441 3.683 -0.595 1.00 91.12 192 THR A C 1
ATOM 1517 O O . THR A 1 192 ? 16.113 3.732 0.587 1.00 91.12 192 THR A O 1
ATOM 1520 N N . LEU A 1 193 ? 15.640 4.142 -1.563 1.00 82.25 193 LEU A N 1
ATOM 1521 C CA . LEU A 1 193 ? 14.321 4.708 -1.292 1.00 82.25 193 LEU A CA 1
ATOM 1522 C C . LEU A 1 193 ? 13.351 3.635 -0.786 1.00 82.25 193 LEU A C 1
ATOM 1524 O O . LEU A 1 193 ? 12.559 3.914 0.114 1.00 82.25 193 LEU A O 1
ATOM 1528 N N . GLN A 1 194 ? 13.416 2.427 -1.346 1.00 84.81 194 GLN A N 1
ATOM 1529 C CA . GLN A 1 194 ? 12.612 1.294 -0.901 1.00 84.81 194 GLN A CA 1
ATOM 1530 C C . GLN A 1 194 ? 12.963 0.902 0.542 1.00 84.81 194 GLN A C 1
ATOM 1532 O O . GLN A 1 194 ? 12.065 0.786 1.372 1.00 84.81 194 GLN A O 1
ATOM 1537 N N . GLU A 1 195 ? 14.254 0.812 0.872 1.00 93.19 195 GLU A N 1
ATOM 1538 C CA . GLU A 1 195 ? 14.722 0.552 2.242 1.00 93.19 195 GLU A CA 1
ATOM 1539 C C . GLU A 1 195 ? 14.240 1.628 3.233 1.00 93.19 195 GLU A C 1
ATOM 1541 O O . GLU A 1 195 ? 13.766 1.307 4.326 1.00 93.19 195 GLU A O 1
ATOM 1546 N N . GLU A 1 196 ? 14.289 2.911 2.852 1.00 88.56 196 GLU A N 1
ATOM 1547 C CA . GLU A 1 196 ? 13.734 4.001 3.667 1.00 88.56 196 GLU A CA 1
ATOM 1548 C C . GLU A 1 196 ? 12.216 3.870 3.866 1.00 88.56 196 GLU A C 1
ATOM 1550 O O . GLU A 1 196 ? 11.703 4.147 4.954 1.00 88.56 196 GLU A O 1
ATOM 1555 N N . MET A 1 197 ? 11.476 3.478 2.825 1.00 76.75 197 MET A N 1
ATOM 1556 C CA . MET A 1 197 ? 10.027 3.282 2.909 1.00 76.75 197 MET A CA 1
ATOM 1557 C C . MET A 1 197 ? 9.656 2.121 3.832 1.00 76.75 197 MET A C 1
ATOM 1559 O O . MET A 1 197 ? 8.729 2.260 4.637 1.00 76.75 197 MET A O 1
ATOM 1563 N N . ASP A 1 198 ? 10.391 1.015 3.757 1.00 89.19 198 ASP A N 1
ATOM 1564 C CA . ASP A 1 198 ? 10.189 -0.147 4.619 1.00 89.19 198 ASP A CA 1
ATOM 1565 C C . ASP A 1 198 ? 10.494 0.210 6.083 1.00 89.19 198 ASP A C 1
ATOM 1567 O O . ASP A 1 198 ? 9.679 -0.054 6.972 1.00 89.19 198 ASP A O 1
ATOM 1571 N N . TYR A 1 199 ? 11.591 0.935 6.330 1.00 93.25 199 TYR A N 1
ATOM 1572 C CA . TYR A 1 199 ? 11.936 1.454 7.656 1.00 93.25 199 TYR A CA 1
ATOM 1573 C C . TYR A 1 199 ? 10.843 2.364 8.240 1.00 93.25 199 TYR A C 1
ATOM 1575 O O . TYR A 1 199 ? 10.435 2.206 9.395 1.00 93.25 199 TYR A O 1
ATOM 1583 N N . LEU A 1 200 ? 10.333 3.318 7.454 1.00 82.75 200 LEU A N 1
ATOM 1584 C CA . LEU A 1 200 ? 9.264 4.214 7.903 1.00 82.75 200 LEU A CA 1
ATOM 1585 C C . LEU A 1 200 ? 7.964 3.453 8.184 1.00 82.75 200 LEU A C 1
ATOM 1587 O O . LEU A 1 200 ? 7.281 3.750 9.165 1.00 82.75 200 LEU A O 1
ATOM 1591 N N . THR A 1 201 ? 7.641 2.457 7.360 1.00 85.62 201 THR A N 1
ATOM 1592 C CA . THR A 1 201 ? 6.464 1.602 7.551 1.00 85.62 201 THR A CA 1
ATOM 1593 C C . THR A 1 201 ? 6.558 0.833 8.864 1.00 85.62 201 THR A C 1
ATOM 1595 O O . THR A 1 201 ? 5.622 0.880 9.667 1.00 85.62 201 THR A O 1
ATOM 1598 N N . GLN A 1 202 ? 7.704 0.203 9.132 1.00 93.00 202 GLN A N 1
ATOM 1599 C CA . GLN A 1 202 ? 7.959 -0.488 10.394 1.00 93.00 202 GLN A CA 1
ATOM 1600 C C . GLN A 1 202 ? 7.828 0.466 11.590 1.00 93.00 202 GLN A C 1
ATOM 1602 O O . GLN A 1 202 ? 7.135 0.164 12.561 1.00 93.00 202 GLN A O 1
ATOM 1607 N N . ARG A 1 203 ? 8.415 1.664 11.507 1.00 88.50 203 ARG A N 1
ATOM 1608 C CA . ARG A 1 203 ? 8.346 2.662 12.584 1.00 88.50 203 ARG A CA 1
ATOM 1609 C C . ARG A 1 203 ? 6.910 3.105 12.886 1.00 88.50 203 ARG A C 1
ATOM 1611 O O . ARG A 1 203 ? 6.556 3.289 14.051 1.00 88.50 203 ARG A O 1
ATOM 1618 N N . VAL A 1 204 ? 6.070 3.271 11.862 1.00 81.62 204 VAL A N 1
ATOM 1619 C CA . VAL A 1 204 ? 4.642 3.588 12.041 1.00 81.62 204 VAL A CA 1
ATOM 1620 C C . VAL A 1 204 ? 3.907 2.434 12.729 1.00 81.62 204 VAL A C 1
ATOM 1622 O O . VAL A 1 204 ? 3.105 2.682 13.632 1.00 81.62 204 VAL A O 1
ATOM 1625 N N . GLN A 1 205 ? 4.196 1.185 12.354 1.00 87.50 205 GLN A N 1
ATOM 1626 C CA . GLN A 1 205 ? 3.611 0.001 12.993 1.00 87.50 205 GLN A CA 1
ATOM 1627 C C . GLN A 1 205 ? 3.990 -0.088 14.479 1.00 87.50 205 GLN A C 1
ATOM 1629 O O . GLN A 1 205 ? 3.107 -0.245 15.323 1.00 87.50 205 GLN A O 1
ATOM 1634 N N . GLU A 1 206 ? 5.268 0.101 14.816 1.00 90.75 206 GLU A N 1
ATOM 1635 C CA . GLU A 1 206 ? 5.761 0.097 16.201 1.00 90.75 206 GLU A CA 1
ATOM 1636 C C . GLU A 1 206 ? 5.093 1.191 17.051 1.00 90.75 206 GLU A C 1
ATOM 1638 O O . GLU A 1 206 ? 4.627 0.940 18.167 1.00 90.75 206 GLU A O 1
ATOM 1643 N N . GLN A 1 207 ? 4.976 2.410 16.513 1.00 83.69 207 GLN A N 1
ATOM 1644 C CA . GLN A 1 207 ? 4.302 3.516 17.199 1.00 83.69 207 GLN A CA 1
ATOM 1645 C C . GLN A 1 207 ? 2.804 3.263 17.387 1.00 83.69 207 GLN A C 1
ATOM 1647 O O . GLN A 1 207 ? 2.251 3.581 18.442 1.00 83.69 207 GLN A O 1
ATOM 1652 N N . SER A 1 208 ? 2.146 2.673 16.388 1.00 79.31 208 SER A N 1
ATOM 1653 C CA . SER A 1 208 ? 0.739 2.284 16.479 1.00 79.31 208 SER A CA 1
ATOM 1654 C C . SER A 1 208 ? 0.530 1.230 17.568 1.00 79.31 208 SER A C 1
ATOM 1656 O O . SER A 1 208 ? -0.335 1.396 18.429 1.00 79.31 208 SER A O 1
ATOM 1658 N N . GLN A 1 209 ? 1.371 0.193 17.602 1.00 92.69 209 GLN A N 1
ATOM 1659 C CA . GLN A 1 209 ? 1.314 -0.853 18.621 1.00 92.69 209 GLN A CA 1
ATOM 1660 C C . GLN A 1 209 ? 1.536 -0.291 20.032 1.00 92.69 209 GLN A C 1
ATOM 1662 O O . GLN A 1 209 ? 0.803 -0.646 20.957 1.00 92.69 209 GLN A O 1
ATOM 1667 N N . SER A 1 210 ? 2.493 0.626 20.195 1.00 88.50 210 SER A N 1
ATOM 1668 C CA . SER A 1 210 ? 2.727 1.320 21.466 1.00 88.50 210 SER A CA 1
ATOM 1669 C C . SER A 1 210 ? 1.495 2.116 21.923 1.00 88.50 210 SER A C 1
ATOM 1671 O O . SER A 1 210 ? 1.079 2.007 23.078 1.00 88.50 210 SER A O 1
ATOM 1673 N N . LEU A 1 211 ? 0.841 2.847 21.012 1.00 81.19 211 LEU A N 1
ATOM 1674 C CA . LEU A 1 211 ? -0.412 3.556 21.295 1.00 81.19 211 LEU A CA 1
ATOM 1675 C C . LEU A 1 211 ? -1.533 2.606 21.732 1.00 81.19 211 LEU A C 1
ATOM 1677 O O . LEU A 1 211 ? -2.219 2.884 22.718 1.00 81.19 211 LEU A O 1
ATOM 1681 N N . TYR A 1 212 ? -1.701 1.472 21.046 1.00 88.69 212 TYR A N 1
ATOM 1682 C CA . TYR A 1 212 ? -2.691 0.464 21.429 1.00 88.69 212 TYR A CA 1
ATOM 1683 C C . TYR A 1 212 ? -2.444 -0.080 22.837 1.00 88.69 212 TYR A C 1
ATOM 1685 O O . TYR A 1 212 ? -3.393 -0.211 23.608 1.00 88.69 212 TYR A O 1
ATOM 1693 N N . GLN A 1 213 ? -1.188 -0.332 23.211 1.00 90.81 213 GLN A N 1
ATOM 1694 C CA . GLN A 1 213 ? -0.848 -0.777 24.564 1.00 90.81 213 GLN A CA 1
ATOM 1695 C C . GLN A 1 213 ? -1.202 0.274 25.624 1.00 90.81 213 GLN A C 1
ATOM 1697 O O . GLN A 1 213 ? -1.771 -0.068 26.660 1.00 90.81 213 GLN A O 1
ATOM 1702 N N . VAL A 1 214 ? -0.921 1.558 25.369 1.00 85.56 214 VAL A N 1
ATOM 1703 C CA . VAL A 1 214 ? -1.296 2.650 26.288 1.00 85.56 214 VAL A CA 1
ATOM 1704 C C . VAL A 1 214 ? -2.814 2.723 26.461 1.00 85.56 214 VAL A C 1
ATOM 1706 O O . VAL A 1 214 ? -3.292 2.826 27.592 1.00 85.56 214 VAL A O 1
ATOM 1709 N N . ILE A 1 215 ? -3.572 2.621 25.365 1.00 80.81 215 ILE A N 1
ATOM 1710 C CA . ILE A 1 215 ? -5.040 2.625 25.397 1.00 80.81 215 ILE A CA 1
ATOM 1711 C C . ILE A 1 215 ? -5.565 1.428 26.195 1.00 80.81 215 ILE A C 1
ATOM 1713 O O . ILE A 1 215 ? -6.379 1.621 27.093 1.00 80.81 215 ILE A O 1
ATOM 1717 N N . GLN A 1 216 ? -5.066 0.218 25.935 1.00 91.12 216 GLN A N 1
ATOM 1718 C CA . GLN A 1 216 ? -5.476 -0.991 26.656 1.00 91.12 216 GLN A CA 1
ATOM 1719 C C . GLN A 1 216 ? -5.162 -0.914 28.154 1.00 91.12 216 GLN A C 1
ATOM 1721 O O . GLN A 1 216 ? -5.969 -1.330 28.982 1.00 91.12 216 GLN A O 1
ATOM 1726 N N . ASN A 1 217 ? -4.002 -0.369 28.524 1.00 89.62 217 ASN A N 1
ATOM 1727 C CA . ASN A 1 217 ? -3.641 -0.190 29.928 1.00 89.62 217 ASN A CA 1
ATOM 1728 C C . ASN A 1 217 ? -4.567 0.817 30.619 1.00 89.62 217 ASN A C 1
ATOM 1730 O O . ASN A 1 217 ? -4.998 0.572 31.744 1.00 89.62 217 ASN A O 1
ATOM 1734 N N . LYS A 1 218 ? -4.922 1.915 29.940 1.00 84.88 218 LYS A N 1
ATOM 1735 C CA . LYS A 1 218 ? -5.878 2.895 30.468 1.00 84.88 218 LYS A CA 1
ATOM 1736 C C . LYS A 1 218 ? -7.301 2.364 30.546 1.00 84.88 218 LYS A C 1
ATOM 1738 O O . LYS A 1 218 ? -7.991 2.655 31.515 1.00 84.88 218 LYS A O 1
ATOM 1743 N N . GLU A 1 219 ? -7.724 1.556 29.584 1.00 87.50 219 GLU A N 1
ATOM 1744 C CA . GLU A 1 219 ? -9.006 0.858 29.640 1.00 87.50 219 GLU A CA 1
ATOM 1745 C C . GLU A 1 219 ? -9.076 -0.064 30.863 1.00 87.50 219 GLU A C 1
ATOM 1747 O O . GLU A 1 219 ? -10.010 0.051 31.654 1.00 87.50 219 GLU A O 1
ATOM 1752 N N . LYS A 1 220 ? -8.050 -0.898 31.082 1.00 91.88 220 LYS A N 1
ATOM 1753 C CA . LYS A 1 220 ? -7.956 -1.757 32.274 1.00 91.88 220 LYS A CA 1
ATOM 1754 C C . LYS A 1 220 ? -7.988 -0.950 33.570 1.00 91.88 220 LYS A C 1
ATOM 1756 O O . LYS A 1 220 ? -8.719 -1.309 34.482 1.00 91.88 220 LYS A O 1
ATOM 1761 N N . GLU A 1 221 ? -7.234 0.146 33.644 1.00 88.56 221 GLU A N 1
ATOM 1762 C CA . GLU A 1 221 ? -7.219 1.029 34.815 1.00 88.56 221 GLU A CA 1
ATOM 1763 C C . GLU A 1 221 ? -8.617 1.587 35.128 1.00 88.56 221 GLU A C 1
ATOM 1765 O O . GLU A 1 221 ? -9.041 1.559 36.282 1.00 88.56 221 GLU A O 1
ATOM 1770 N N . ILE A 1 222 ? -9.350 2.052 34.109 1.00 80.69 222 ILE A N 1
ATOM 1771 C CA . ILE A 1 222 ? -10.713 2.582 34.267 1.00 80.69 222 ILE A CA 1
ATOM 1772 C C . ILE A 1 222 ? -11.682 1.483 34.716 1.00 80.69 222 ILE A C 1
ATOM 1774 O O . ILE A 1 222 ? -12.490 1.722 35.610 1.00 80.69 222 ILE A O 1
ATOM 1778 N N . VAL A 1 223 ? -11.596 0.281 34.138 1.00 88.56 223 VAL A N 1
ATOM 1779 C CA . VAL A 1 223 ? -12.434 -0.860 34.543 1.00 88.56 223 VAL A CA 1
ATOM 1780 C C . VAL A 1 223 ? -12.184 -1.220 36.007 1.00 88.56 223 VAL A C 1
ATOM 1782 O O . VAL A 1 223 ? -13.136 -1.286 36.778 1.00 88.56 223 VAL A O 1
ATOM 1785 N N . THR A 1 224 ? -10.922 -1.323 36.433 1.00 92.12 224 THR A N 1
ATOM 1786 C CA . THR A 1 224 ? -10.580 -1.579 37.840 1.00 92.12 224 THR A CA 1
ATOM 1787 C C . THR A 1 224 ? -11.117 -0.488 38.772 1.00 92.12 224 THR A C 1
ATOM 1789 O O . THR A 1 224 ? -11.587 -0.782 39.868 1.00 92.12 224 THR A O 1
ATOM 1792 N N . GLN A 1 225 ? -11.079 0.785 38.359 1.00 82.69 225 GLN A N 1
ATOM 1793 C CA . GLN A 1 225 ? -11.664 1.877 39.146 1.00 82.69 225 GLN A CA 1
ATOM 1794 C C . GLN A 1 225 ? -13.186 1.735 39.288 1.00 82.69 225 GLN A C 1
ATOM 1796 O O . GLN A 1 225 ? -13.711 1.966 40.376 1.00 82.69 225 GLN A O 1
ATOM 1801 N N . LEU A 1 226 ? -13.888 1.339 38.222 1.00 77.69 226 LEU A N 1
ATOM 1802 C CA . LEU A 1 226 ? -15.331 1.092 38.262 1.00 77.69 226 LEU A CA 1
ATOM 1803 C C . LEU A 1 226 ? -15.687 -0.093 39.163 1.00 77.69 226 LEU A C 1
ATOM 1805 O O . LEU A 1 226 ? -16.627 0.015 39.948 1.00 77.69 226 LEU A O 1
ATOM 1809 N N . ASP A 1 227 ? -14.924 -1.184 39.095 1.00 88.75 227 ASP A N 1
ATOM 1810 C CA . ASP A 1 227 ? -15.134 -2.358 39.945 1.00 88.75 227 ASP A CA 1
ATOM 1811 C C . ASP A 1 227 ? -14.926 -2.019 41.428 1.00 88.75 227 ASP A C 1
ATOM 1813 O O . ASP A 1 227 ? -15.773 -2.350 42.256 1.00 88.75 227 ASP A O 1
ATOM 1817 N N . ASN A 1 228 ? -13.876 -1.260 41.759 1.00 88.00 228 ASN A N 1
ATOM 1818 C CA . ASN A 1 228 ? -13.638 -0.791 43.127 1.00 88.00 228 ASN A CA 1
ATOM 1819 C C . ASN A 1 228 ? -14.775 0.114 43.635 1.00 88.00 228 ASN A C 1
ATOM 1821 O O . ASN A 1 228 ? -15.203 -0.003 44.782 1.00 88.00 228 ASN A O 1
ATOM 1825 N N . LEU A 1 229 ? -15.280 1.028 42.796 1.00 79.38 229 LEU A N 1
ATOM 1826 C CA . LEU A 1 229 ? -16.410 1.891 43.159 1.00 79.38 229 LEU A CA 1
ATOM 1827 C C . LEU A 1 229 ? -17.686 1.081 43.395 1.00 79.38 229 LEU A C 1
ATOM 1829 O O . LEU A 1 229 ? -18.404 1.336 44.363 1.00 79.38 229 LEU A O 1
ATOM 1833 N N . LYS A 1 230 ? -17.946 0.093 42.534 1.00 84.50 230 LYS A N 1
ATOM 1834 C CA . LYS A 1 230 ? -19.066 -0.833 42.684 1.00 84.50 230 LYS A CA 1
ATOM 1835 C C . LYS A 1 230 ? -18.956 -1.616 43.993 1.00 84.50 230 LYS A C 1
ATOM 1837 O O . LYS A 1 230 ? -19.936 -1.675 44.726 1.00 84.50 230 LYS A O 1
ATOM 1842 N N . GLU A 1 231 ? -17.783 -2.156 44.316 1.00 92.12 231 GLU A N 1
ATOM 1843 C CA . GLU A 1 231 ? -17.559 -2.897 45.562 1.00 92.12 231 GLU A CA 1
ATOM 1844 C C . GLU A 1 231 ? -17.815 -2.015 46.795 1.00 92.12 231 GLU A C 1
ATOM 1846 O O . GLU A 1 231 ? -18.538 -2.412 47.709 1.00 92.12 231 GLU A O 1
ATOM 1851 N N . ILE A 1 232 ? -17.301 -0.780 46.803 1.00 86.31 232 ILE A N 1
ATOM 1852 C CA . ILE A 1 232 ? -17.562 0.184 47.885 1.00 86.31 232 ILE A CA 1
ATOM 1853 C C . ILE A 1 232 ? -19.070 0.445 48.026 1.00 86.31 232 ILE A C 1
ATOM 1855 O O . ILE A 1 232 ? -19.586 0.500 49.146 1.00 86.31 232 ILE A O 1
ATOM 1859 N N . GLN A 1 233 ? -19.790 0.587 46.911 1.00 76.81 233 GLN A N 1
ATOM 1860 C CA . GLN A 1 233 ? -21.235 0.816 46.916 1.00 76.81 233 GLN A CA 1
ATOM 1861 C C . GLN A 1 233 ? -22.013 -0.406 47.424 1.00 76.81 233 GLN A C 1
ATOM 1863 O O . GLN A 1 233 ? -22.964 -0.255 48.197 1.00 76.81 233 GLN A O 1
ATOM 1868 N N . GLU A 1 234 ? -21.613 -1.611 47.025 1.00 85.12 234 GLU A N 1
ATOM 1869 C CA . GLU A 1 234 ? -22.194 -2.863 47.513 1.00 85.12 234 GLU A CA 1
ATOM 1870 C C . GLU A 1 234 ? -21.992 -2.990 49.029 1.00 85.12 234 GLU A C 1
ATOM 1872 O O . GLU A 1 234 ? -22.966 -3.206 49.749 1.00 85.12 234 GLU A O 1
ATOM 1877 N N . GLN A 1 235 ? -20.786 -2.710 49.538 1.00 91.25 235 GLN A N 1
ATOM 1878 C CA . GLN A 1 235 ? -20.491 -2.707 50.976 1.00 91.25 235 GLN A CA 1
ATOM 1879 C C . GLN A 1 235 ? -21.300 -1.652 51.752 1.00 91.25 235 GLN A C 1
ATOM 1881 O O . GLN A 1 235 ? -21.760 -1.911 52.866 1.00 91.25 235 GLN A O 1
ATOM 1886 N N . GLN A 1 236 ? -21.480 -0.447 51.201 1.00 82.25 236 GLN A N 1
ATOM 1887 C CA . GLN A 1 236 ? -22.314 0.591 51.824 1.00 82.25 236 GLN A CA 1
ATOM 1888 C C . GLN A 1 236 ? -23.788 0.176 51.870 1.00 82.25 236 GLN A C 1
ATOM 1890 O O . GLN A 1 236 ? -24.442 0.331 52.903 1.00 82.25 236 GLN A O 1
ATOM 1895 N N . THR A 1 237 ? -24.290 -0.395 50.775 1.00 80.12 237 THR A N 1
ATOM 1896 C CA . THR A 1 237 ? -25.667 -0.892 50.678 1.00 80.12 237 THR A CA 1
ATOM 1897 C C . THR A 1 237 ? -25.903 -2.036 51.661 1.00 80.12 237 THR A C 1
ATOM 1899 O O . THR A 1 237 ? -26.923 -2.061 52.345 1.00 80.12 237 THR A O 1
ATOM 1902 N N . GLU A 1 238 ? -24.950 -2.959 51.784 1.00 90.69 238 GLU A N 1
ATOM 1903 C CA . GLU A 1 238 ? -25.012 -4.070 52.732 1.00 90.69 238 GLU A CA 1
ATOM 1904 C C . GLU A 1 238 ? -25.018 -3.584 54.188 1.00 90.69 238 GLU A C 1
ATOM 1906 O O . GLU A 1 238 ? -25.850 -4.027 54.979 1.00 90.69 238 GLU A O 1
ATOM 1911 N N . LYS A 1 239 ? -24.162 -2.613 54.542 1.00 89.81 239 LYS A N 1
ATOM 1912 C CA . LYS A 1 239 ? -24.183 -1.981 55.873 1.00 89.81 239 LYS A CA 1
ATOM 1913 C C . LYS A 1 239 ? -25.544 -1.360 56.183 1.00 89.81 239 LYS A C 1
ATOM 1915 O O . LYS A 1 239 ? -26.103 -1.629 57.241 1.00 89.81 239 LYS A O 1
ATOM 1920 N N . MET A 1 240 ? -26.110 -0.600 55.242 1.00 81.81 240 MET A N 1
ATOM 1921 C CA . MET A 1 240 ? -27.444 -0.012 55.402 1.00 81.81 240 MET A CA 1
ATOM 1922 C C . MET A 1 240 ? -28.536 -1.075 55.569 1.00 81.81 240 MET A C 1
ATOM 1924 O O . MET A 1 240 ? -29.422 -0.918 56.409 1.00 81.81 240 MET A O 1
ATOM 1928 N N . LEU A 1 241 ? -28.481 -2.167 54.801 1.00 83.75 241 LEU A N 1
ATOM 1929 C CA . LEU A 1 241 ? -29.422 -3.280 54.938 1.00 83.75 241 LEU A CA 1
ATOM 1930 C C . LEU A 1 241 ? -29.324 -3.938 56.318 1.00 83.75 241 LEU A C 1
ATOM 1932 O O . LEU A 1 241 ? -30.356 -4.175 56.944 1.00 83.75 241 LEU A O 1
ATOM 1936 N N . ASN A 1 242 ? -28.109 -4.178 56.810 1.00 90.88 242 ASN A N 1
ATOM 1937 C CA . ASN A 1 242 ? -27.879 -4.743 58.139 1.00 90.88 242 ASN A CA 1
ATOM 1938 C C . ASN A 1 242 ? -28.409 -3.821 59.248 1.00 90.88 242 ASN A C 1
ATOM 1940 O O . ASN A 1 242 ? -29.099 -4.291 60.155 1.00 90.88 242 ASN A O 1
ATOM 1944 N N . ASP A 1 243 ? -28.180 -2.509 59.141 1.00 85.75 243 ASP A N 1
ATOM 1945 C CA . ASP A 1 243 ? -28.707 -1.520 60.087 1.00 85.75 243 ASP A CA 1
ATOM 1946 C C . ASP A 1 243 ? -30.244 -1.500 60.098 1.00 85.75 243 ASP A C 1
ATOM 1948 O O . ASP A 1 243 ? -30.871 -1.483 61.162 1.00 85.75 243 ASP A O 1
ATOM 1952 N N . ILE A 1 244 ? -30.877 -1.534 58.919 1.00 82.12 244 ILE A N 1
ATOM 1953 C CA . ILE A 1 244 ? -32.339 -1.613 58.792 1.00 82.12 244 ILE A CA 1
ATOM 1954 C C . ILE A 1 244 ? -32.855 -2.920 59.402 1.00 82.12 244 ILE A C 1
ATOM 1956 O O . ILE A 1 244 ? -33.820 -2.894 60.168 1.00 82.12 244 ILE A O 1
ATOM 1960 N N . GLN A 1 245 ? -32.203 -4.050 59.123 1.00 88.88 245 GLN A N 1
ATOM 1961 C CA . GLN A 1 245 ? -32.594 -5.354 59.655 1.00 88.88 245 GLN A CA 1
ATOM 1962 C C . GLN A 1 245 ? -32.497 -5.395 61.185 1.00 88.88 245 GLN A C 1
ATOM 1964 O O . GLN A 1 245 ? -33.411 -5.890 61.846 1.00 88.88 245 GLN A O 1
ATOM 1969 N N . MET A 1 246 ? -31.441 -4.823 61.771 1.00 87.56 246 MET A N 1
ATOM 1970 C CA . MET A 1 246 ? -31.307 -4.686 63.225 1.00 87.56 246 MET A CA 1
ATOM 1971 C C . MET A 1 246 ? -32.443 -3.858 63.838 1.00 87.56 246 MET A C 1
ATOM 1973 O O . MET A 1 246 ? -32.984 -4.224 64.886 1.00 87.56 246 MET A O 1
ATOM 1977 N N . LYS A 1 247 ? -32.844 -2.761 63.182 1.00 83.19 247 LYS A N 1
ATOM 1978 C CA . LYS A 1 247 ? -33.980 -1.939 63.629 1.00 83.19 247 LYS A CA 1
ATOM 1979 C C . LYS A 1 247 ? -35.305 -2.699 63.526 1.00 83.19 247 LYS A C 1
ATOM 1981 O O . LYS A 1 247 ? -36.089 -2.658 64.470 1.00 83.19 247 LYS A O 1
ATOM 1986 N N . ILE A 1 248 ? -35.534 -3.439 62.436 1.00 84.81 248 ILE A N 1
ATOM 1987 C CA . ILE A 1 248 ? -36.715 -4.304 62.268 1.00 84.81 248 ILE A CA 1
ATOM 1988 C C . ILE A 1 248 ? -36.779 -5.351 63.382 1.00 84.81 248 ILE A C 1
ATOM 1990 O O . ILE A 1 248 ? -37.809 -5.476 64.038 1.00 84.81 248 ILE A O 1
ATOM 1994 N N . ASN A 1 249 ? -35.680 -6.061 63.647 1.00 88.44 249 ASN A N 1
ATOM 1995 C CA . ASN A 1 249 ? -35.630 -7.078 64.700 1.00 88.44 249 ASN A CA 1
ATOM 1996 C C . ASN A 1 249 ? -35.935 -6.474 66.082 1.00 88.44 249 ASN A C 1
ATOM 1998 O O . ASN A 1 249 ? -36.673 -7.068 66.864 1.00 88.44 249 ASN A O 1
ATOM 2002 N N . SER A 1 250 ? -35.437 -5.263 66.349 1.00 85.62 250 SER A N 1
ATOM 2003 C CA . SER A 1 250 ? -35.728 -4.524 67.586 1.00 85.62 250 SER A CA 1
ATOM 2004 C C . SER A 1 250 ? -37.218 -4.167 67.713 1.00 85.62 250 SER A C 1
ATOM 2006 O O . SER A 1 250 ? -37.788 -4.266 68.798 1.00 85.62 250 SER A O 1
ATOM 2008 N N . LEU A 1 251 ? -37.869 -3.782 66.608 1.00 82.69 251 LEU A N 1
ATOM 2009 C CA . LEU A 1 251 ? -39.312 -3.508 66.566 1.00 82.69 251 LEU A CA 1
ATOM 2010 C C . LEU A 1 251 ? -40.152 -4.780 66.746 1.00 82.69 251 LEU A C 1
ATOM 2012 O O . LEU A 1 251 ? -41.157 -4.745 67.453 1.00 82.69 251 LEU A O 1
ATOM 2016 N N . ILE A 1 252 ? -39.740 -5.899 66.140 1.00 87.62 252 ILE A N 1
ATOM 2017 C CA . ILE A 1 252 ? -40.393 -7.206 66.314 1.00 87.62 252 ILE A CA 1
ATOM 2018 C C . ILE A 1 252 ? -40.323 -7.642 67.781 1.00 87.62 252 ILE A C 1
ATOM 2020 O O . ILE A 1 252 ? -41.338 -8.050 68.342 1.00 87.6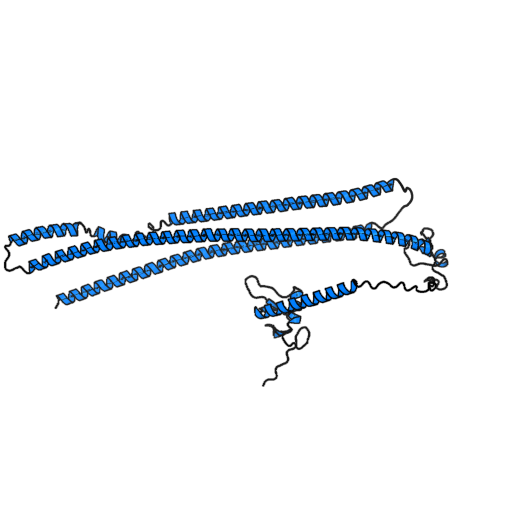2 252 ILE A O 1
ATOM 2024 N N . GLN A 1 253 ? -39.154 -7.516 68.415 1.00 87.62 253 GLN A N 1
ATOM 2025 C CA . GLN A 1 253 ? -38.985 -7.839 69.830 1.00 87.62 253 GLN A CA 1
ATOM 2026 C C . GLN A 1 253 ? -39.897 -6.977 70.710 1.00 87.62 253 GLN A C 1
ATOM 2028 O O . GLN A 1 253 ? -40.644 -7.516 71.520 1.00 87.62 253 GLN A O 1
ATOM 2033 N N . LEU A 1 254 ? -39.914 -5.659 70.483 1.00 83.44 254 LEU A N 1
ATOM 2034 C CA . LEU A 1 254 ? -40.780 -4.740 71.221 1.00 83.44 254 LEU A CA 1
ATOM 2035 C C . LEU A 1 254 ? -42.269 -5.076 71.048 1.00 83.44 254 LEU A C 1
ATOM 2037 O O . LEU A 1 254 ? -43.043 -4.984 71.996 1.00 83.44 254 LEU A O 1
ATOM 2041 N N . ARG A 1 255 ? -42.682 -5.484 69.843 1.00 85.81 255 ARG A N 1
ATOM 2042 C CA . ARG A 1 255 ? -44.049 -5.950 69.587 1.00 85.81 255 ARG A CA 1
ATOM 2043 C C . ARG A 1 255 ? -44.373 -7.212 70.393 1.00 85.81 255 ARG A C 1
ATOM 2045 O O . ARG A 1 255 ? -45.425 -7.252 71.024 1.00 85.81 255 ARG A O 1
ATOM 2052 N N . SER A 1 256 ? -43.492 -8.214 70.388 1.00 87.31 256 SER A N 1
ATOM 2053 C CA . SER A 1 256 ? -43.690 -9.452 71.158 1.00 87.31 256 SER A CA 1
ATOM 2054 C C . SER A 1 256 ? -43.801 -9.175 72.659 1.00 87.31 256 SER A C 1
ATOM 2056 O O . SER A 1 256 ? -44.658 -9.739 73.337 1.00 87.31 256 SER A O 1
ATOM 2058 N N . ASP A 1 257 ? -42.975 -8.262 73.159 1.00 80.94 257 ASP A N 1
ATOM 2059 C CA . ASP A 1 257 ? -42.993 -7.768 74.532 1.00 80.94 257 ASP A CA 1
ATOM 2060 C C . ASP A 1 257 ? -44.360 -7.154 74.913 1.00 80.94 257 ASP A C 1
ATOM 2062 O O . ASP A 1 257 ? -44.899 -7.451 75.982 1.00 80.94 257 ASP A O 1
ATOM 2066 N N . PHE A 1 258 ? -44.984 -6.381 74.011 1.00 77.44 258 PHE A N 1
ATOM 2067 C CA . PHE A 1 258 ? -46.352 -5.870 74.190 1.00 77.44 258 PHE A CA 1
ATOM 2068 C C . PHE A 1 258 ? -47.422 -6.968 74.181 1.00 77.44 258 PHE A C 1
ATOM 2070 O O . PHE A 1 258 ? -48.324 -6.951 75.023 1.00 77.44 258 PHE A O 1
ATOM 2077 N N . GLU A 1 259 ? -47.340 -7.911 73.242 1.00 82.69 259 GLU A N 1
ATOM 2078 C CA . GLU A 1 259 ? -48.304 -9.015 73.116 1.00 82.69 259 GLU A CA 1
ATOM 2079 C C . GLU A 1 259 ? -48.310 -9.901 74.375 1.00 82.69 259 GLU A C 1
ATOM 2081 O O . GLU A 1 259 ? -49.377 -10.242 74.889 1.00 82.69 259 GLU A O 1
ATOM 2086 N N . ASN A 1 260 ? -47.134 -10.184 74.946 1.00 79.88 260 ASN A N 1
ATOM 2087 C CA . ASN A 1 260 ? -46.993 -10.968 76.179 1.00 79.88 260 ASN A CA 1
ATOM 2088 C C . ASN A 1 260 ? -47.671 -10.319 77.399 1.00 79.88 260 ASN A C 1
ATOM 2090 O O . ASN A 1 260 ? -48.072 -11.016 78.331 1.00 79.88 260 ASN A O 1
ATOM 2094 N N . ILE A 1 261 ? -47.835 -8.995 77.404 1.00 70.81 261 ILE A N 1
ATOM 2095 C CA . ILE A 1 261 ? -48.484 -8.270 78.507 1.00 70.81 261 ILE A CA 1
ATOM 2096 C C . ILE A 1 261 ? -49.987 -8.198 78.346 1.00 70.81 261 ILE A C 1
ATOM 2098 O O . ILE A 1 261 ? -50.696 -8.350 79.340 1.00 70.81 261 ILE A O 1
ATOM 2102 N N . GLY A 1 262 ? -50.475 -8.025 77.115 1.00 66.25 262 GLY A N 1
ATOM 2103 C CA . GLY A 1 262 ? -51.909 -8.080 76.828 1.00 66.25 262 GLY A CA 1
ATOM 2104 C C . GLY A 1 262 ? -52.540 -9.410 77.255 1.00 66.25 262 GLY A C 1
ATOM 2105 O O . GLY A 1 262 ? -53.690 -9.445 77.669 1.00 66.25 262 GLY A O 1
ATOM 2106 N N . LEU A 1 263 ? -51.762 -10.496 77.244 1.00 61.00 263 LEU A N 1
ATOM 2107 C CA . LEU A 1 263 ? -52.198 -11.829 77.668 1.00 61.00 263 LEU A CA 1
ATOM 2108 C C . LEU A 1 263 ? -52.160 -12.056 79.197 1.00 61.00 263 LEU A C 1
ATOM 2110 O O . LEU A 1 263 ? -52.700 -13.049 79.678 1.00 61.00 263 LEU A O 1
ATOM 2114 N N . SER A 1 264 ? -51.567 -11.148 79.983 1.00 58.03 264 SER A N 1
ATOM 2115 C CA . SER A 1 264 ? -51.422 -11.254 81.451 1.00 58.03 264 SER A CA 1
ATOM 2116 C C . SER A 1 264 ? -52.546 -10.540 82.234 1.00 58.03 264 SER A C 1
ATOM 2118 O O . SER A 1 264 ? -52.367 -10.157 83.397 1.00 58.03 264 SER A O 1
ATOM 2120 N N . GLU A 1 265 ? -53.715 -10.349 81.626 1.00 53.56 265 GLU A N 1
ATOM 2121 C CA . GLU A 1 265 ? -54.810 -9.511 82.143 1.00 53.56 265 GLU A CA 1
ATOM 2122 C C . GLU A 1 265 ? -55.425 -9.985 83.477 1.00 53.56 265 GLU A C 1
ATOM 2124 O O . GLU A 1 265 ? -56.154 -9.235 84.122 1.00 53.56 265 GLU A O 1
ATOM 2129 N N . GLN A 1 266 ? -55.112 -11.198 83.949 1.00 54.41 266 GLN A N 1
ATOM 2130 C CA . GLN A 1 266 ? -55.748 -11.760 85.146 1.00 54.41 266 GLN A CA 1
ATOM 2131 C C . GLN A 1 266 ? -55.027 -11.539 86.489 1.00 54.41 266 GLN A C 1
ATOM 2133 O O . GLN A 1 266 ? -55.668 -11.768 87.510 1.00 54.41 266 GLN A O 1
ATOM 2138 N N . LEU A 1 267 ? -53.762 -11.088 86.565 1.00 52.00 267 LEU A N 1
ATOM 2139 C CA . LEU A 1 267 ? -53.009 -11.179 87.843 1.00 52.00 267 LEU A CA 1
ATOM 2140 C C . LEU A 1 267 ? -51.981 -10.071 88.170 1.00 52.00 267 LEU A C 1
ATOM 2142 O O . LEU A 1 267 ? -51.293 -10.191 89.183 1.00 52.00 267 LEU A O 1
ATOM 2146 N N . GLN A 1 268 ? -51.850 -8.990 87.392 1.00 57.44 268 GLN A N 1
ATOM 2147 C CA . GLN A 1 268 ? -50.844 -7.947 87.680 1.00 57.44 268 GLN A CA 1
ATOM 2148 C C . GLN A 1 268 ? -51.453 -6.655 88.267 1.00 57.44 268 GLN A C 1
ATOM 2150 O O . GLN A 1 268 ? -52.444 -6.150 87.737 1.00 57.44 268 GLN A O 1
ATOM 2155 N N . PRO A 1 269 ? -50.865 -6.072 89.336 1.00 69.00 269 PRO A N 1
ATOM 2156 C CA . PRO A 1 269 ? -51.280 -4.775 89.861 1.00 69.00 269 PRO A CA 1
ATOM 2157 C C . PRO A 1 269 ? -51.147 -3.684 88.789 1.00 69.00 269 PRO A C 1
ATOM 2159 O O . PRO A 1 269 ? -50.139 -3.607 88.086 1.00 69.00 269 PRO A O 1
ATOM 2162 N N . SER A 1 270 ? -52.129 -2.787 88.713 1.00 72.50 270 SER A N 1
ATOM 2163 C CA . SER A 1 270 ? -52.204 -1.681 87.741 1.00 72.50 270 SER A CA 1
ATOM 2164 C C . SER A 1 270 ? -50.935 -0.816 87.659 1.00 72.50 270 SER A C 1
ATOM 2166 O O . SER A 1 270 ? -50.585 -0.315 86.592 1.00 72.50 270 SER A O 1
ATOM 2168 N N . VAL A 1 271 ? -50.199 -0.684 88.764 1.00 76.81 271 VAL A N 1
ATOM 2169 C CA . VAL A 1 271 ? -48.931 0.061 88.834 1.00 76.81 271 VAL A CA 1
ATOM 2170 C C . VAL A 1 271 ? -47.806 -0.625 88.042 1.00 76.81 271 VAL A C 1
ATOM 2172 O O . VAL A 1 271 ? -47.007 0.059 87.403 1.00 76.81 271 VAL A O 1
ATOM 2175 N N . SER A 1 272 ? -47.756 -1.961 88.018 1.00 76.00 272 SER A N 1
ATOM 2176 C CA . SER A 1 272 ? -46.743 -2.726 87.274 1.00 76.00 272 SER A CA 1
ATOM 2177 C C . SER A 1 272 ? -46.890 -2.533 85.763 1.00 76.00 272 SER A C 1
ATOM 2179 O O . SER A 1 272 ? -45.899 -2.330 85.064 1.00 76.00 272 SER A O 1
ATOM 2181 N N . ILE A 1 273 ? -48.133 -2.507 85.273 1.00 75.31 273 ILE A N 1
ATOM 2182 C CA . ILE A 1 273 ? -48.455 -2.282 83.856 1.00 75.31 273 ILE A CA 1
ATOM 2183 C C . ILE A 1 273 ? -48.053 -0.862 83.431 1.00 75.31 273 ILE A C 1
ATOM 2185 O O . ILE A 1 273 ? -47.440 -0.677 82.381 1.00 75.31 273 ILE A O 1
ATOM 2189 N N . LEU A 1 274 ? -48.332 0.146 84.264 1.00 78.25 274 LEU A N 1
ATOM 2190 C CA . LEU A 1 274 ? -47.970 1.541 83.982 1.00 78.25 274 LEU A CA 1
ATOM 2191 C C . LEU A 1 274 ? -46.451 1.770 83.983 1.00 78.25 274 LEU A C 1
ATOM 2193 O O . LEU A 1 274 ? -45.934 2.464 83.104 1.00 78.25 274 LEU A O 1
ATOM 2197 N N . ASN A 1 275 ? -45.726 1.162 84.926 1.00 79.06 275 ASN A N 1
ATOM 2198 C CA . ASN A 1 275 ? -44.262 1.226 84.960 1.00 79.06 275 ASN A CA 1
ATOM 2199 C C . ASN A 1 275 ? -43.635 0.530 83.747 1.00 79.06 275 ASN A C 1
ATOM 2201 O O . ASN A 1 275 ? -42.682 1.048 83.164 1.00 79.06 275 ASN A O 1
ATOM 2205 N N . TYR A 1 276 ? -44.204 -0.595 83.316 1.00 77.44 276 TYR A N 1
ATOM 2206 C CA . TYR A 1 276 ? -43.766 -1.267 82.102 1.00 77.44 276 TYR A CA 1
ATOM 2207 C C . TYR A 1 276 ? -44.042 -0.431 80.843 1.00 77.44 276 TYR A C 1
ATOM 2209 O O . TYR A 1 276 ? -43.151 -0.244 80.013 1.00 77.44 276 TYR A O 1
ATOM 2217 N N . TYR A 1 277 ? -45.246 0.139 80.719 1.00 78.56 277 TYR A N 1
ATOM 2218 C CA . TYR A 1 277 ? -45.600 1.028 79.610 1.00 78.56 277 TYR A CA 1
ATOM 2219 C C . TYR A 1 277 ? -44.663 2.239 79.532 1.00 78.56 277 TYR A C 1
ATOM 2221 O O . TYR A 1 277 ? -44.229 2.609 78.445 1.00 78.56 277 TYR A O 1
ATOM 2229 N N . SER A 1 278 ? -44.296 2.829 80.674 1.00 80.56 278 SER A N 1
ATOM 2230 C CA . SER A 1 278 ? -43.283 3.889 80.754 1.00 80.56 278 SER A CA 1
ATOM 2231 C C . SER A 1 278 ? -41.938 3.448 80.156 1.00 80.56 278 SER A C 1
ATOM 2233 O O . SER A 1 278 ? -41.389 4.150 79.301 1.00 80.56 278 SER A O 1
ATOM 2235 N N . GLY A 1 279 ? -41.448 2.258 80.524 1.00 77.81 279 GLY A N 1
ATOM 2236 C CA . GLY A 1 279 ? -40.223 1.677 79.962 1.00 77.81 279 GLY A CA 1
ATOM 2237 C C . GLY A 1 279 ? -40.319 1.444 78.452 1.00 77.81 279 GLY A C 1
ATOM 2238 O O . GLY A 1 279 ? -39.456 1.887 77.693 1.00 77.81 279 GLY A O 1
ATOM 2239 N N . CYS A 1 280 ? -41.417 0.848 77.987 1.00 74.69 280 CYS A N 1
ATOM 2240 C CA . CYS A 1 280 ? -41.632 0.616 76.561 1.00 74.69 280 CYS A CA 1
ATOM 2241 C C . CYS A 1 280 ? -41.826 1.900 75.766 1.00 74.69 280 CYS A C 1
ATOM 2243 O O . CYS A 1 280 ? -41.356 1.976 74.639 1.00 74.69 280 CYS A O 1
ATOM 2245 N N . LYS A 1 281 ? -42.454 2.934 76.332 1.00 79.81 281 LYS A N 1
ATOM 2246 C CA . LYS A 1 281 ? -42.575 4.253 75.705 1.00 79.81 281 LYS A CA 1
ATOM 2247 C C . LYS A 1 281 ? -41.206 4.896 75.501 1.00 79.81 281 LYS A C 1
ATOM 2249 O O . LYS A 1 281 ? -40.992 5.497 74.454 1.00 79.81 281 LYS A O 1
ATOM 2254 N N . GLN A 1 282 ? -40.278 4.749 76.448 1.00 79.00 282 GLN A N 1
ATOM 2255 C CA . GLN A 1 282 ? -38.902 5.227 76.276 1.00 79.00 282 GLN A CA 1
ATOM 2256 C C . GLN A 1 282 ? -38.169 4.451 75.177 1.00 79.00 282 GLN A C 1
ATOM 2258 O O . GLN A 1 282 ? -37.490 5.064 74.355 1.00 79.00 282 GLN A O 1
ATOM 2263 N N . ILE A 1 283 ? -38.346 3.127 75.106 1.00 76.31 283 ILE A N 1
ATOM 2264 C CA . ILE A 1 283 ? -37.786 2.305 74.022 1.00 76.31 283 ILE A CA 1
ATOM 2265 C C . ILE A 1 283 ? -38.410 2.699 72.677 1.00 76.31 283 ILE A C 1
ATOM 2267 O O . ILE A 1 283 ? -37.678 2.942 71.724 1.00 76.31 283 ILE A O 1
ATOM 2271 N N . MET A 1 284 ? -39.733 2.864 72.606 1.00 73.06 284 MET A N 1
ATOM 2272 C CA . MET A 1 284 ? -40.444 3.337 71.415 1.00 73.06 284 MET A CA 1
ATOM 2273 C C . MET A 1 284 ? -39.955 4.716 70.995 1.00 73.06 284 MET A C 1
ATOM 2275 O O . MET A 1 284 ? -39.643 4.908 69.833 1.00 73.06 284 MET A O 1
ATOM 2279 N N . GLN A 1 285 ? -39.829 5.672 71.914 1.00 80.12 285 GLN A N 1
ATOM 2280 C CA . GLN A 1 285 ? -39.298 6.998 71.601 1.00 80.12 285 GLN A CA 1
ATOM 2281 C C . GLN A 1 285 ? -37.832 6.950 71.179 1.00 80.12 285 GLN A C 1
ATOM 2283 O O . GLN A 1 285 ? -37.430 7.751 70.345 1.00 80.12 285 GLN A O 1
ATOM 2288 N N . LYS A 1 286 ? -37.038 6.009 71.693 1.00 79.38 286 LYS A N 1
ATOM 2289 C CA . LYS A 1 286 ? -35.659 5.809 71.247 1.00 79.38 286 LYS A CA 1
ATOM 2290 C C . LYS A 1 286 ? -35.615 5.221 69.837 1.00 79.38 286 LYS A C 1
ATOM 2292 O O . LYS A 1 286 ? -34.897 5.749 69.004 1.00 79.38 286 LYS A O 1
ATOM 2297 N N . VAL A 1 287 ? -36.410 4.193 69.543 1.00 73.12 287 VAL A N 1
ATOM 2298 C CA . VAL A 1 287 ? -36.441 3.542 68.224 1.00 73.12 287 VAL A CA 1
ATOM 2299 C C . VAL A 1 287 ? -37.107 4.442 67.177 1.00 73.12 287 VAL A C 1
ATOM 2301 O O . VAL A 1 287 ? -36.516 4.704 66.137 1.00 73.12 287 VAL A O 1
ATOM 2304 N N . ILE A 1 288 ? -38.292 4.983 67.469 1.00 74.62 288 ILE A N 1
ATOM 2305 C CA . ILE A 1 288 ? -39.059 5.883 66.590 1.00 74.62 288 ILE A CA 1
ATOM 2306 C C . ILE A 1 288 ? -38.381 7.253 66.483 1.00 74.62 288 ILE A C 1
ATOM 2308 O O . ILE A 1 288 ? -38.304 7.813 65.399 1.00 74.62 288 ILE A O 1
ATOM 2312 N N . GLY A 1 289 ? -37.833 7.793 67.574 1.00 72.88 289 GLY A N 1
ATOM 2313 C CA . GLY A 1 289 ? -37.103 9.066 67.548 1.00 72.88 289 GLY A CA 1
ATOM 2314 C C . GLY A 1 289 ? -35.771 8.989 66.798 1.00 72.88 289 GLY A C 1
ATOM 2315 O O . GLY A 1 289 ? -35.346 9.987 66.228 1.00 72.88 289 GLY A O 1
ATOM 2316 N N . GLN A 1 290 ? -35.138 7.809 66.739 1.00 67.62 290 GLN A N 1
ATOM 2317 C CA . GLN A 1 290 ? -33.979 7.531 65.873 1.00 67.62 290 GLN A CA 1
ATOM 2318 C C . GLN A 1 290 ? -34.371 7.122 64.442 1.00 67.62 290 GLN A C 1
ATOM 2320 O O . GLN A 1 290 ? -33.508 6.978 63.575 1.00 67.62 290 GLN A O 1
ATOM 2325 N N . MET A 1 291 ? -35.660 6.904 64.190 1.00 61.25 291 MET A N 1
ATOM 2326 C CA . MET A 1 291 ? -36.245 6.646 62.880 1.00 61.25 291 MET A CA 1
ATOM 2327 C C . MET A 1 291 ? -37.082 7.859 62.491 1.00 61.25 291 MET A C 1
ATOM 2329 O O . MET A 1 291 ? -38.308 7.778 62.406 1.00 61.25 291 MET A O 1
ATOM 2333 N N . SER A 1 292 ? -36.445 9.010 62.252 1.00 62.84 292 SER A N 1
ATOM 2334 C CA . SER A 1 292 ? -37.207 10.074 61.609 1.00 62.84 292 SER A CA 1
ATOM 2335 C C . SER A 1 292 ? -37.672 9.535 60.249 1.00 62.84 292 SER A C 1
ATOM 2337 O O . SER A 1 292 ? -36.902 8.944 59.490 1.00 62.84 292 SER A O 1
ATOM 2339 N N . PHE A 1 293 ? -38.965 9.669 59.949 1.00 57.38 293 PHE A N 1
ATOM 2340 C CA . PHE A 1 293 ? -39.513 9.268 58.648 1.00 57.38 293 PHE A CA 1
ATOM 2341 C C . PHE A 1 293 ? -38.767 9.975 57.503 1.00 57.38 293 PHE A C 1
ATOM 2343 O O . PHE A 1 293 ? -38.606 9.414 56.422 1.00 57.38 293 PHE A O 1
ATOM 2350 N N . SER A 1 294 ? -38.250 11.176 57.781 1.00 60.12 294 SER A N 1
ATOM 2351 C CA . SER A 1 294 ? -37.318 11.904 56.925 1.00 60.12 294 SER A CA 1
ATOM 2352 C C . SER A 1 294 ? -36.043 11.111 56.653 1.00 60.12 294 SER A C 1
ATOM 2354 O O . SER A 1 294 ? -35.664 11.041 55.499 1.00 60.12 294 SER A O 1
ATOM 2356 N N . ASP A 1 295 ? -35.418 10.474 57.646 1.00 60.16 295 ASP A N 1
ATOM 2357 C CA . ASP A 1 295 ? -34.182 9.701 57.463 1.00 60.16 295 ASP A CA 1
ATOM 2358 C C . ASP A 1 295 ? -34.417 8.427 56.658 1.00 60.16 295 ASP A C 1
ATOM 2360 O O . ASP A 1 295 ? -33.630 8.098 55.782 1.00 60.16 295 ASP A O 1
ATOM 2364 N N . ILE A 1 296 ? -35.529 7.722 56.871 1.00 55.22 296 ILE A N 1
ATOM 2365 C CA . ILE A 1 296 ? -35.838 6.512 56.090 1.00 55.22 296 ILE A CA 1
ATOM 2366 C C . ILE A 1 296 ? -36.100 6.875 54.619 1.00 55.22 296 ILE A C 1
ATOM 2368 O O . ILE A 1 296 ? -35.563 6.234 53.716 1.00 55.22 296 ILE A O 1
ATOM 2372 N N . PHE A 1 297 ? -36.873 7.934 54.360 1.00 55.50 297 PHE A N 1
ATOM 2373 C CA . PHE A 1 297 ? -37.154 8.386 52.994 1.00 55.50 297 PHE A CA 1
ATOM 2374 C C . PHE A 1 297 ? -35.997 9.160 52.352 1.00 55.50 297 PHE A C 1
ATOM 2376 O O . PHE A 1 297 ? -35.853 9.097 51.134 1.00 55.50 297 PHE A O 1
ATOM 2383 N N . SER A 1 298 ? -35.157 9.855 53.121 1.00 54.97 298 SER A N 1
ATOM 2384 C CA . SER A 1 298 ? -33.939 10.496 52.616 1.00 54.97 298 SER A CA 1
ATOM 2385 C C . SER A 1 298 ? -32.876 9.455 52.283 1.00 54.97 298 SER A C 1
ATOM 2387 O O . SER A 1 298 ? -32.197 9.619 51.281 1.00 54.97 298 SER A O 1
ATOM 2389 N N . THR A 1 299 ? -32.808 8.338 53.016 1.00 51.41 299 THR A N 1
ATOM 2390 C CA . THR A 1 299 ? -31.917 7.211 52.693 1.00 51.41 299 THR A CA 1
ATOM 2391 C C . THR A 1 299 ? -32.349 6.505 51.401 1.00 51.41 299 THR A C 1
ATOM 2393 O O . THR A 1 299 ? -31.507 6.139 50.590 1.00 51.41 299 THR A O 1
ATOM 2396 N N . VAL A 1 300 ? -33.658 6.383 51.137 1.00 48.75 300 VAL A N 1
ATOM 2397 C CA . VAL A 1 300 ? -34.174 5.859 49.850 1.00 48.75 300 VAL A CA 1
ATOM 2398 C C . VAL A 1 300 ? -34.046 6.889 48.714 1.00 48.75 300 VAL A C 1
ATOM 2400 O O . VAL A 1 300 ? -33.842 6.509 47.563 1.00 48.75 300 VAL A O 1
ATOM 2403 N N . LYS A 1 301 ? -34.101 8.192 49.025 1.00 46.09 301 LYS A N 1
ATOM 2404 C CA . LYS A 1 301 ? -33.768 9.293 48.098 1.00 46.09 301 LYS A CA 1
ATOM 2405 C C . LYS A 1 301 ? -32.261 9.531 47.931 1.00 46.09 301 LYS A C 1
ATOM 2407 O O . LYS A 1 301 ? -31.882 10.339 47.098 1.00 46.09 301 LYS A O 1
ATOM 2412 N N . TYR A 1 302 ? -31.414 8.811 48.666 1.00 46.16 302 TYR A N 1
ATOM 2413 C CA . TYR A 1 302 ? -29.964 8.735 48.467 1.00 46.16 302 TYR A CA 1
ATOM 2414 C C . TYR A 1 302 ? -29.595 7.646 47.443 1.00 46.16 302 TYR A C 1
ATOM 2416 O O . TYR A 1 302 ? -28.509 7.076 47.483 1.00 46.16 302 TYR A O 1
ATOM 2424 N N . PHE A 1 303 ? -30.464 7.390 46.462 1.00 46.91 303 PHE A N 1
ATOM 2425 C CA . PHE A 1 303 ? -29.948 7.383 45.098 1.00 46.91 303 PHE A CA 1
ATOM 2426 C C . PHE A 1 303 ? -29.636 8.848 44.802 1.00 46.91 303 PHE A C 1
ATOM 2428 O O . PHE A 1 303 ? -30.579 9.574 44.490 1.00 46.91 303 PHE A O 1
ATOM 2435 N N . PRO A 1 304 ? -28.391 9.328 45.012 1.00 45.12 304 PRO A N 1
ATOM 2436 C CA . PRO A 1 304 ? -28.062 10.699 44.658 1.00 45.12 304 PRO A CA 1
ATOM 2437 C C . PRO A 1 304 ? -28.562 10.906 43.237 1.00 45.12 304 PRO A C 1
ATOM 2439 O O . PRO A 1 304 ? -28.353 10.021 42.400 1.00 45.12 304 PRO A O 1
ATOM 2442 N N . ASP A 1 305 ? -29.268 12.014 42.994 1.00 47.12 305 ASP A N 1
ATOM 2443 C CA . ASP A 1 305 ? -29.573 12.461 41.640 1.00 47.12 305 ASP A CA 1
ATOM 2444 C C . ASP A 1 305 ? -28.350 12.132 40.781 1.00 47.12 305 ASP A C 1
ATOM 2446 O O . ASP A 1 305 ? -27.227 12.510 41.141 1.00 47.12 305 ASP A O 1
ATOM 2450 N N . ASN A 1 306 ? -28.551 11.314 39.741 1.00 49.44 306 ASN A N 1
ATOM 2451 C CA . ASN A 1 306 ? -27.487 10.665 38.959 1.00 49.44 306 ASN A CA 1
ATOM 2452 C C . ASN A 1 306 ? -26.396 11.643 38.459 1.00 49.44 306 ASN A C 1
ATOM 2454 O O . ASN A 1 306 ? -25.337 11.206 38.016 1.00 49.44 306 ASN A O 1
ATOM 2458 N N . ASP A 1 307 ? -26.639 12.948 38.573 1.00 45.75 307 ASP A N 1
ATOM 2459 C CA . ASP A 1 307 ? -25.761 14.064 38.249 1.00 45.75 307 ASP A CA 1
ATOM 2460 C C . ASP A 1 307 ? -24.578 14.284 39.215 1.00 45.75 307 ASP A C 1
ATOM 2462 O O . ASP A 1 307 ? -23.599 14.907 38.811 1.00 45.75 307 ASP A O 1
ATOM 2466 N N . GLN A 1 308 ? -24.601 13.803 40.470 1.00 45.88 308 GLN A N 1
ATOM 2467 C CA . GLN A 1 308 ? -23.464 14.020 41.397 1.00 45.88 308 GLN A CA 1
ATOM 2468 C C . GLN A 1 308 ? -22.478 12.848 41.504 1.00 45.88 308 GLN A C 1
ATOM 2470 O O . GLN A 1 308 ? -21.336 13.057 41.921 1.00 45.88 308 GLN A O 1
ATOM 2475 N N . PHE A 1 309 ? -22.890 11.624 41.158 1.00 48.06 309 PHE A N 1
ATOM 2476 C CA . PHE A 1 309 ? -22.104 10.419 41.464 1.00 48.06 309 PHE A CA 1
ATOM 2477 C C . PHE A 1 309 ? -21.174 9.981 40.332 1.00 48.06 309 PHE A C 1
ATOM 2479 O O . PHE A 1 309 ? -20.051 9.546 40.576 1.00 48.06 309 PHE A O 1
ATOM 2486 N N . PHE A 1 310 ? -21.582 10.211 39.087 1.00 49.91 310 PHE A N 1
ATOM 2487 C CA . PHE A 1 310 ? -20.621 10.538 38.049 1.00 49.91 310 PHE A CA 1
ATOM 2488 C C . PHE A 1 310 ? -20.478 12.051 38.110 1.00 49.91 310 PHE A C 1
ATOM 2490 O O . PHE A 1 310 ? -21.369 12.753 37.641 1.00 49.91 310 PHE A O 1
ATOM 2497 N N . ARG A 1 311 ? -19.365 12.580 38.639 1.00 56.50 311 ARG A N 1
ATOM 2498 C CA . ARG A 1 311 ? -18.936 13.915 38.206 1.00 56.50 311 ARG A CA 1
ATOM 2499 C C . ARG A 1 311 ? -18.620 13.775 36.730 1.00 56.50 311 ARG A C 1
ATOM 2501 O O . ARG A 1 311 ? -17.476 13.515 36.359 1.00 56.50 311 ARG A O 1
ATOM 2508 N N . TYR A 1 312 ? -19.660 13.847 35.907 1.00 57.16 312 TYR A N 1
ATOM 2509 C CA . TYR A 1 312 ? -19.549 13.777 34.468 1.00 57.16 312 TYR A CA 1
ATOM 2510 C C . TYR A 1 312 ? -18.537 14.829 34.037 1.00 57.16 312 TYR A C 1
ATOM 2512 O O . TYR A 1 312 ? -17.644 14.500 33.281 1.00 57.16 312 TYR A O 1
ATOM 2520 N N . ASP A 1 313 ? -18.536 15.987 34.698 1.00 62.91 313 ASP A N 1
ATOM 2521 C CA . ASP A 1 313 ? -17.529 17.037 34.585 1.00 62.91 313 ASP A CA 1
ATOM 2522 C C . ASP A 1 313 ? -16.087 16.563 34.839 1.00 62.91 313 ASP A C 1
ATOM 2524 O O . ASP A 1 313 ? -15.180 16.958 34.117 1.00 62.91 313 ASP A O 1
ATOM 2528 N N . GLU A 1 314 ? -15.826 15.708 35.835 1.00 65.62 314 GLU A N 1
ATOM 2529 C CA . GLU A 1 314 ? -14.470 15.218 36.131 1.00 65.62 314 GLU A CA 1
ATOM 2530 C C . GLU A 1 314 ? -14.029 14.129 35.143 1.00 65.62 314 GLU A C 1
ATOM 2532 O O . GLU A 1 314 ? -12.880 14.116 34.690 1.00 65.62 314 GLU A O 1
ATOM 2537 N N . PHE A 1 315 ? -14.938 13.225 34.773 1.00 63.84 315 PHE A N 1
ATOM 2538 C CA . PHE A 1 315 ? -14.688 12.236 33.724 1.00 63.84 315 PHE A CA 1
ATOM 2539 C C . PHE A 1 315 ? -14.504 12.909 32.357 1.00 63.84 315 PHE A C 1
ATOM 2541 O O . PHE A 1 315 ? -13.575 12.586 31.618 1.00 63.84 315 PHE A O 1
ATOM 2548 N N . GLU A 1 316 ? -15.341 13.891 32.047 1.00 70.12 316 GLU A N 1
ATOM 2549 C CA . GLU A 1 316 ? -15.283 14.717 30.851 1.00 70.12 316 GLU A CA 1
ATOM 2550 C C . GLU A 1 316 ? -13.994 15.537 30.834 1.00 70.12 316 GLU A C 1
ATOM 2552 O O . GLU A 1 316 ? -13.320 15.555 29.809 1.00 70.12 316 GLU A O 1
ATOM 2557 N N . LEU A 1 317 ? -13.556 16.094 31.967 1.00 77.19 317 LEU A N 1
ATOM 2558 C CA . LEU A 1 317 ? -12.260 16.765 32.086 1.00 77.19 317 LEU A CA 1
ATOM 2559 C C . LEU A 1 317 ? -11.087 15.800 31.841 1.00 77.19 317 LEU A C 1
ATOM 2561 O O . LEU A 1 317 ? -10.133 16.155 31.145 1.00 77.19 317 LEU A O 1
ATOM 2565 N N . LYS A 1 318 ? -11.144 14.561 32.355 1.00 70.88 318 LYS A N 1
ATOM 2566 C CA . LYS A 1 318 ? -10.130 13.521 32.080 1.00 70.88 318 LYS A CA 1
ATOM 2567 C C . LYS A 1 318 ? -10.131 13.109 30.604 1.00 70.88 318 LYS A C 1
ATOM 2569 O O . LYS A 1 318 ? -9.060 13.002 30.007 1.00 70.88 318 LYS A O 1
ATOM 2574 N N . MET A 1 319 ? -11.304 12.958 29.993 1.00 67.50 319 MET A N 1
ATOM 2575 C CA . MET A 1 319 ? -11.460 12.671 28.564 1.00 67.50 319 MET A CA 1
ATOM 2576 C C . MET A 1 319 ? -10.977 13.825 27.680 1.00 67.50 319 MET A C 1
ATOM 2578 O O . MET A 1 319 ? -10.317 13.588 26.669 1.00 67.50 319 MET A O 1
ATOM 2582 N N . GLN A 1 320 ? -11.243 15.072 28.067 1.00 74.75 320 GLN A N 1
ATOM 2583 C CA . GLN A 1 320 ? -10.738 16.265 27.389 1.00 74.75 320 GLN A CA 1
ATOM 2584 C C . GLN A 1 320 ? -9.214 16.365 27.507 1.00 74.75 320 GLN A C 1
ATOM 2586 O O . GLN A 1 320 ? -8.550 16.662 26.516 1.00 74.75 320 GLN A O 1
ATOM 2591 N N . ASN A 1 321 ? -8.637 16.047 28.670 1.00 73.56 321 ASN A N 1
ATOM 2592 C CA . ASN A 1 321 ? -7.185 15.980 28.838 1.00 73.56 321 ASN A CA 1
ATOM 2593 C C . ASN A 1 321 ? -6.551 14.878 27.982 1.00 73.56 321 ASN A C 1
ATOM 2595 O O . ASN A 1 321 ? -5.531 15.122 27.338 1.00 73.56 321 ASN A O 1
ATOM 2599 N N . LEU A 1 322 ? -7.157 13.687 27.928 1.00 68.44 322 LEU A N 1
ATOM 2600 C CA . LEU A 1 322 ? -6.686 12.596 27.073 1.00 68.44 322 LEU A CA 1
ATOM 2601 C C . LEU A 1 322 ? -6.760 12.987 25.592 1.00 68.44 322 LEU A C 1
ATOM 2603 O O . LEU A 1 322 ? -5.793 12.807 24.855 1.00 68.44 322 LEU A O 1
ATOM 2607 N N . LYS A 1 323 ? -7.871 13.598 25.170 1.00 75.81 323 LYS A N 1
ATOM 2608 C CA . LYS A 1 323 ? -8.027 14.147 23.820 1.00 75.81 323 LYS A CA 1
ATOM 2609 C C . LYS A 1 323 ? -6.943 15.182 23.515 1.00 75.81 323 LYS A C 1
ATOM 2611 O O . LYS A 1 323 ? -6.286 15.079 22.488 1.00 75.81 323 LYS A O 1
ATOM 2616 N N . ALA A 1 324 ? -6.680 16.111 24.433 1.00 79.00 324 ALA A N 1
ATOM 2617 C CA . ALA A 1 324 ? -5.627 17.109 24.271 1.00 79.00 324 ALA A CA 1
ATOM 2618 C C . ALA A 1 324 ? -4.222 16.482 24.187 1.00 79.00 324 ALA A C 1
ATOM 2620 O O . ALA A 1 324 ? -3.378 16.980 23.445 1.00 79.00 324 ALA A O 1
ATOM 2621 N N . GLN A 1 325 ? -3.950 15.396 24.918 1.00 71.88 325 GLN A N 1
ATOM 2622 C CA . GLN A 1 325 ? -2.691 14.652 24.796 1.00 71.88 325 GLN A CA 1
ATOM 2623 C C . GLN A 1 325 ? -2.559 13.980 23.425 1.00 71.88 325 GLN A C 1
ATOM 2625 O O . GLN A 1 325 ? -1.503 14.089 22.800 1.00 71.88 325 GLN A O 1
ATOM 2630 N N . ILE A 1 326 ? -3.631 13.353 22.932 1.00 68.62 326 ILE A N 1
ATOM 2631 C CA . ILE A 1 326 ? -3.682 12.770 21.584 1.00 68.62 326 ILE A CA 1
ATOM 2632 C C . ILE A 1 326 ? -3.461 13.861 20.529 1.00 68.62 326 ILE A C 1
ATOM 2634 O O . ILE A 1 326 ? -2.625 13.695 19.645 1.00 68.62 326 ILE A O 1
ATOM 2638 N N . ASP A 1 327 ? -4.126 15.010 20.651 1.00 75.69 327 ASP A N 1
ATOM 2639 C CA . ASP A 1 327 ? -3.986 16.125 19.711 1.00 75.69 327 ASP A CA 1
ATOM 2640 C C . ASP A 1 327 ? -2.558 16.699 19.704 1.00 75.69 327 ASP A C 1
ATOM 2642 O O . ASP A 1 327 ? -2.010 16.986 18.636 1.00 75.69 327 ASP A O 1
ATOM 2646 N N . ARG A 1 328 ? -1.903 16.816 20.871 1.00 81.19 328 ARG A N 1
ATOM 2647 C CA . ARG A 1 328 ? -0.484 17.215 20.960 1.00 81.19 328 ARG A CA 1
ATOM 2648 C C . ARG A 1 328 ? 0.430 16.201 20.281 1.00 81.19 328 ARG A C 1
ATOM 2650 O O . ARG A 1 328 ? 1.301 16.606 19.514 1.00 81.19 328 ARG A O 1
ATOM 2657 N N . PHE A 1 329 ? 0.211 14.908 20.517 1.00 72.25 329 PHE A N 1
ATOM 2658 C CA . PHE A 1 329 ? 0.979 13.842 19.874 1.00 72.25 329 PHE A CA 1
ATOM 2659 C C . PHE A 1 329 ? 0.812 13.870 18.348 1.00 72.25 329 PHE A C 1
ATOM 2661 O O . PHE A 1 329 ? 1.800 13.860 17.616 1.00 72.25 329 PHE A O 1
ATOM 2668 N N . LEU A 1 330 ? -0.424 14.003 17.856 1.00 72.50 330 LEU A N 1
ATOM 2669 C CA . LEU A 1 330 ? -0.715 14.130 16.426 1.00 72.50 330 LEU A CA 1
ATOM 2670 C C . LEU A 1 330 ? -0.092 15.394 15.819 1.00 72.50 330 LEU A C 1
ATOM 2672 O O . LEU A 1 330 ? 0.398 15.363 14.692 1.00 72.50 330 LEU A O 1
ATOM 2676 N N . THR A 1 331 ? -0.073 16.504 16.558 1.00 80.38 331 THR A N 1
ATOM 2677 C CA . THR A 1 331 ? 0.571 17.752 16.120 1.00 80.38 331 THR A CA 1
ATOM 2678 C C . THR A 1 331 ? 2.089 17.592 16.024 1.00 80.38 331 THR A C 1
ATOM 2680 O O . THR A 1 331 ? 2.689 18.032 15.045 1.00 80.38 331 THR A O 1
ATOM 2683 N N . GLN A 1 332 ? 2.707 16.910 16.990 1.00 76.94 332 GLN A N 1
ATOM 2684 C CA . GLN A 1 332 ? 4.136 16.596 16.971 1.00 76.94 332 GLN A CA 1
ATOM 2685 C C . GLN A 1 332 ? 4.500 15.648 15.815 1.00 76.94 332 GLN A C 1
ATOM 2687 O O . GLN A 1 332 ? 5.510 15.836 15.148 1.00 76.94 332 GLN A O 1
ATOM 2692 N N . GLN A 1 333 ? 3.645 14.669 15.516 1.00 68.12 333 GLN A N 1
ATOM 2693 C CA . GLN A 1 333 ? 3.764 13.809 14.333 1.00 68.12 333 GLN A CA 1
ATOM 2694 C C . GLN A 1 333 ? 3.732 14.620 13.027 1.00 68.12 333 GLN A C 1
ATOM 2696 O O . GLN A 1 333 ? 4.590 14.453 12.158 1.00 68.12 333 GLN A O 1
ATOM 2701 N N . ARG A 1 334 ? 2.792 15.569 12.906 1.00 76.44 334 ARG A N 1
ATOM 2702 C CA . ARG A 1 334 ? 2.708 16.452 11.731 1.00 76.44 334 ARG A CA 1
ATOM 2703 C C . ARG A 1 334 ? 3.944 17.333 11.574 1.00 76.44 334 ARG A C 1
ATOM 2705 O O . ARG A 1 334 ? 4.388 17.517 10.444 1.00 76.44 334 ARG A O 1
ATOM 2712 N N . SER A 1 335 ? 4.507 17.866 12.660 1.00 74.94 335 SER A N 1
ATOM 2713 C CA . SER A 1 335 ? 5.705 18.711 12.571 1.00 74.94 335 SER A CA 1
ATOM 2714 C C . SER A 1 335 ? 6.950 17.917 12.165 1.00 74.94 335 SER A C 1
ATOM 2716 O O . SER A 1 335 ? 7.723 18.404 11.341 1.00 74.94 335 SER A O 1
ATOM 2718 N N . VAL A 1 336 ? 7.109 16.678 12.648 1.00 69.75 336 VAL A N 1
ATOM 2719 C CA . VAL A 1 336 ? 8.180 15.767 12.197 1.00 69.75 336 VAL A CA 1
ATOM 2720 C C . VAL A 1 336 ? 8.030 15.457 10.706 1.00 69.75 336 VAL A C 1
ATOM 2722 O O . VAL A 1 336 ? 8.980 15.642 9.947 1.00 69.75 336 VAL A O 1
ATOM 2725 N N . SER A 1 337 ? 6.822 15.100 10.258 1.00 72.62 337 SER A N 1
ATOM 2726 C CA . SER A 1 337 ? 6.544 14.841 8.838 1.00 72.62 337 SER A CA 1
ATOM 2727 C C . SER A 1 337 ? 6.795 16.073 7.951 1.00 72.62 337 SER A C 1
ATOM 2729 O O . SER A 1 337 ? 7.364 15.962 6.864 1.00 72.62 337 SER A O 1
ATOM 2731 N N . GLN A 1 338 ? 6.433 17.276 8.415 1.00 75.50 338 GLN A N 1
ATOM 2732 C CA . GLN A 1 338 ? 6.730 18.525 7.706 1.00 75.50 338 GLN A CA 1
ATOM 2733 C C . GLN A 1 338 ? 8.233 18.807 7.627 1.00 75.50 338 GLN A C 1
ATOM 2735 O O . GLN A 1 338 ? 8.713 19.210 6.568 1.00 75.50 338 GLN A O 1
ATOM 2740 N N . HIS A 1 339 ? 8.981 18.570 8.706 1.00 75.00 339 HIS A N 1
ATOM 2741 C CA . HIS A 1 339 ? 10.430 18.746 8.715 1.00 75.00 339 HIS A CA 1
ATOM 2742 C C . HIS A 1 339 ? 11.123 17.768 7.752 1.00 75.00 339 HIS A C 1
ATOM 2744 O O . HIS A 1 339 ? 12.000 18.166 6.986 1.00 75.00 339 HIS A O 1
ATOM 2750 N N . GLU A 1 340 ? 10.693 16.505 7.716 1.00 70.19 340 GLU A N 1
ATOM 2751 C CA . GLU A 1 340 ? 11.181 15.511 6.749 1.00 70.19 340 GLU A CA 1
ATOM 2752 C C . GLU A 1 340 ? 10.841 15.904 5.306 1.00 70.19 340 GLU A C 1
ATOM 2754 O O . GLU A 1 340 ? 11.698 15.837 4.421 1.00 70.19 340 GLU A O 1
ATOM 2759 N N . LYS A 1 341 ? 9.619 16.396 5.059 1.00 74.00 341 LYS A N 1
ATOM 2760 C CA . LYS A 1 341 ? 9.215 16.915 3.745 1.00 74.00 341 LYS A CA 1
ATOM 2761 C C . LYS A 1 341 ? 10.093 18.092 3.316 1.00 74.00 341 LYS A C 1
ATOM 2763 O O . LYS A 1 341 ? 10.549 18.120 2.173 1.00 74.00 341 LYS A O 1
ATOM 2768 N N . GLN A 1 342 ? 10.369 19.027 4.224 1.00 78.38 342 GLN A N 1
ATOM 2769 C CA . GLN A 1 342 ? 11.246 20.169 3.966 1.00 78.38 342 GLN A CA 1
ATOM 2770 C C . GLN A 1 342 ? 12.685 19.713 3.687 1.00 78.38 342 GLN A C 1
ATOM 2772 O O . GLN A 1 342 ? 13.308 20.199 2.746 1.00 78.38 342 GLN A O 1
ATOM 2777 N N . SER A 1 343 ? 13.194 18.733 4.440 1.00 77.25 343 SER A N 1
ATOM 2778 C CA . SER A 1 343 ? 14.513 18.130 4.214 1.00 77.25 343 SER A CA 1
ATOM 2779 C C . SER A 1 343 ? 14.621 17.510 2.815 1.00 77.25 343 SER A C 1
ATOM 2781 O O . SER A 1 343 ? 15.551 17.821 2.070 1.00 77.25 343 SER A O 1
ATOM 2783 N N . ARG A 1 344 ? 13.608 16.740 2.387 1.00 68.25 344 ARG A N 1
ATOM 2784 C CA . ARG A 1 344 ? 13.545 16.153 1.034 1.00 68.25 344 ARG A CA 1
ATOM 2785 C C . ARG A 1 344 ? 13.492 17.210 -0.070 1.00 68.25 344 ARG A C 1
ATOM 2787 O O . ARG A 1 344 ? 14.105 17.022 -1.120 1.00 68.25 344 ARG A O 1
ATOM 2794 N N . ILE A 1 345 ? 12.774 18.317 0.141 1.00 76.56 345 ILE A N 1
ATOM 2795 C CA . ILE A 1 345 ? 12.741 19.444 -0.809 1.00 76.56 345 ILE A CA 1
ATOM 2796 C C . ILE A 1 345 ? 14.133 20.075 -0.927 1.00 76.56 345 ILE A C 1
ATOM 2798 O O . ILE A 1 345 ? 14.617 20.268 -2.041 1.00 76.56 345 ILE A O 1
ATOM 2802 N N . THR A 1 346 ? 14.801 20.329 0.199 1.00 79.31 346 THR A N 1
ATOM 2803 C CA . THR A 1 346 ? 16.155 20.900 0.226 1.00 79.31 346 THR A CA 1
ATOM 2804 C C . THR A 1 346 ? 17.169 19.976 -0.452 1.00 79.31 346 THR A C 1
ATOM 2806 O O . THR A 1 346 ? 17.959 20.428 -1.277 1.00 79.31 346 THR A O 1
ATOM 2809 N N . GLN A 1 347 ? 17.105 18.668 -0.187 1.00 76.12 347 GLN A N 1
ATOM 2810 C CA . GLN A 1 347 ? 17.981 17.677 -0.818 1.00 76.12 347 GLN A CA 1
ATOM 2811 C C . GLN A 1 347 ? 17.752 17.596 -2.335 1.00 76.12 347 GLN A C 1
ATOM 2813 O O . GLN A 1 347 ? 18.712 17.577 -3.103 1.00 76.12 347 GLN A O 1
ATOM 2818 N N . LYS A 1 348 ? 16.491 17.621 -2.791 1.00 72.94 348 LYS A N 1
ATOM 2819 C CA . LYS A 1 348 ? 16.165 17.692 -4.225 1.00 72.94 348 LYS A CA 1
ATOM 2820 C C . LYS A 1 348 ? 16.685 18.970 -4.880 1.00 72.94 348 LYS A C 1
ATOM 2822 O O . LYS A 1 348 ? 17.206 18.889 -5.989 1.00 72.94 348 LYS A O 1
ATOM 2827 N N . SER A 1 349 ? 16.558 20.118 -4.210 1.00 80.56 349 SER A N 1
ATOM 2828 C CA . SER A 1 349 ? 17.120 21.386 -4.694 1.00 80.56 349 SER A CA 1
ATOM 2829 C C . SER A 1 349 ? 18.631 21.272 -4.877 1.00 80.56 349 SER A C 1
ATOM 2831 O O . SER A 1 349 ? 19.132 21.580 -5.950 1.00 80.56 349 SER A O 1
ATOM 2833 N N . ALA A 1 350 ? 19.342 20.725 -3.887 1.00 77.69 350 ALA A N 1
ATOM 2834 C CA . ALA A 1 350 ? 20.790 20.551 -3.956 1.00 77.69 350 ALA A CA 1
ATOM 2835 C C . ALA A 1 350 ? 21.229 19.627 -5.110 1.00 77.69 350 ALA A C 1
ATOM 2837 O O . ALA A 1 350 ? 22.210 19.914 -5.794 1.00 77.69 350 ALA A O 1
ATOM 2838 N N . ILE A 1 351 ? 20.491 18.539 -5.365 1.00 72.25 351 ILE A N 1
ATOM 2839 C CA . ILE A 1 351 ? 20.755 17.646 -6.507 1.00 72.25 351 ILE A CA 1
ATOM 2840 C C . ILE A 1 351 ? 20.515 18.378 -7.835 1.00 72.25 351 ILE A C 1
ATOM 2842 O O . ILE A 1 351 ? 21.327 18.266 -8.752 1.00 72.25 351 ILE A O 1
ATOM 2846 N N . MET A 1 352 ? 19.429 19.149 -7.944 1.00 72.12 352 MET A N 1
ATOM 2847 C CA . MET A 1 352 ? 19.146 19.949 -9.140 1.00 72.12 352 MET A CA 1
ATOM 2848 C C . MET A 1 352 ? 20.223 21.005 -9.395 1.00 72.12 352 MET A C 1
ATOM 2850 O O . MET A 1 352 ? 20.658 21.157 -10.535 1.00 72.12 352 MET A O 1
ATOM 2854 N N . ASP A 1 353 ? 20.703 21.675 -8.349 1.00 80.44 353 ASP A N 1
ATOM 2855 C CA . ASP A 1 353 ? 21.787 22.652 -8.454 1.00 80.44 353 ASP A CA 1
ATOM 2856 C C . ASP A 1 353 ? 23.096 21.987 -8.915 1.00 80.44 353 ASP A C 1
ATOM 2858 O O . ASP A 1 353 ? 23.792 22.523 -9.780 1.00 80.44 353 ASP A O 1
ATOM 2862 N N . GLN A 1 354 ? 23.407 20.781 -8.421 1.00 75.06 354 GLN A N 1
ATOM 2863 C CA . GLN A 1 354 ? 24.556 19.998 -8.894 1.00 75.06 354 GLN A CA 1
ATOM 2864 C C . GLN A 1 354 ? 24.425 19.584 -10.365 1.00 75.06 354 GLN A C 1
ATOM 2866 O O . GLN A 1 354 ? 25.398 19.680 -11.116 1.00 75.06 354 GLN A O 1
ATOM 2871 N N . LEU A 1 355 ? 23.237 19.152 -10.797 1.00 72.25 355 LEU A N 1
ATOM 2872 C CA . LEU A 1 355 ? 22.978 18.814 -12.199 1.00 72.25 355 LEU A CA 1
ATOM 2873 C C . LEU A 1 355 ? 23.120 20.044 -13.102 1.00 72.25 355 LEU A C 1
ATOM 2875 O O . LEU A 1 355 ? 23.749 19.960 -14.156 1.00 72.25 355 LEU A O 1
ATOM 2879 N N . TYR A 1 356 ? 22.605 21.195 -12.666 1.00 79.94 356 TYR A N 1
ATOM 2880 C CA . TYR A 1 356 ? 22.724 22.454 -13.398 1.00 79.94 356 TYR A CA 1
ATOM 2881 C C . TYR A 1 356 ? 24.184 22.912 -13.516 1.00 79.94 356 TYR A C 1
ATOM 2883 O O . TYR A 1 356 ? 24.630 23.305 -14.595 1.00 79.94 356 TYR A O 1
ATOM 2891 N N . LEU A 1 357 ? 24.962 22.808 -12.433 1.00 78.75 357 LEU A N 1
ATOM 2892 C CA . LEU A 1 357 ? 26.400 23.090 -12.440 1.00 78.75 357 LEU A CA 1
ATOM 2893 C C . LEU A 1 357 ? 27.160 22.148 -13.383 1.00 78.75 357 LEU A C 1
ATOM 2895 O O . LEU A 1 357 ? 27.968 22.616 -14.182 1.00 78.75 357 LEU A O 1
ATOM 2899 N N . SER A 1 358 ? 26.867 20.845 -13.351 1.00 65.94 358 SER A N 1
ATOM 2900 C CA . SER A 1 358 ? 27.483 19.864 -14.253 1.00 65.94 358 SER A CA 1
ATOM 2901 C C . SER A 1 358 ? 27.159 20.151 -15.723 1.00 65.94 358 SER A C 1
ATOM 2903 O O . SER A 1 358 ? 28.059 20.126 -16.565 1.00 65.94 358 SER A O 1
ATOM 2905 N N . GLN A 1 359 ? 25.909 20.508 -16.030 1.00 73.00 359 GLN A N 1
ATOM 2906 C CA . GLN A 1 359 ? 25.495 20.892 -17.379 1.00 73.00 359 GLN A CA 1
ATOM 2907 C C . GLN A 1 359 ? 26.203 22.172 -17.846 1.00 73.00 359 GLN A C 1
ATOM 2909 O O . GL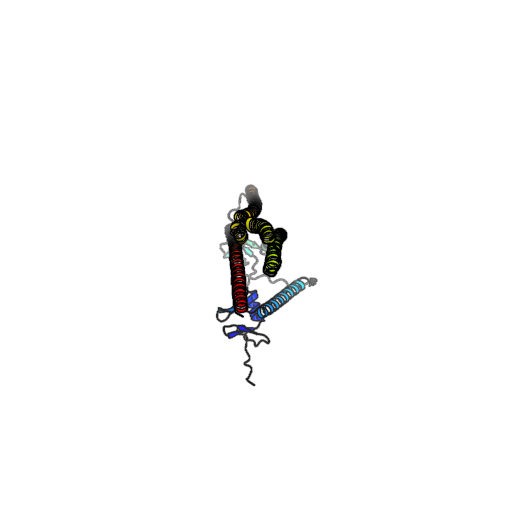N A 1 359 ? 26.680 22.232 -18.979 1.00 73.00 359 GLN A O 1
ATOM 2914 N N . ARG A 1 360 ? 26.346 23.166 -16.958 1.00 74.12 360 ARG A N 1
ATOM 2915 C CA . ARG A 1 360 ? 27.062 24.417 -17.243 1.00 74.12 360 ARG A CA 1
ATOM 2916 C C . ARG A 1 360 ? 28.554 24.188 -17.508 1.00 74.12 360 ARG A C 1
ATOM 2918 O O . ARG A 1 360 ? 29.106 24.791 -18.429 1.00 74.12 360 ARG A O 1
ATOM 2925 N N . CYS A 1 361 ? 29.199 23.304 -16.744 1.00 69.94 361 CYS A N 1
ATOM 2926 C CA . CYS A 1 361 ? 30.592 22.920 -16.976 1.00 69.94 361 CYS A CA 1
ATOM 2927 C C . CYS A 1 361 ? 30.778 22.226 -18.333 1.00 69.94 361 CYS A C 1
ATOM 2929 O O . CYS A 1 361 ? 31.754 22.517 -19.020 1.00 69.94 361 CYS A O 1
ATOM 2931 N N . HIS A 1 362 ? 29.837 21.374 -18.756 1.00 59.38 362 HIS A N 1
ATOM 2932 C CA . HIS A 1 362 ? 29.878 20.776 -20.094 1.00 59.38 362 HIS A CA 1
ATOM 2933 C C . HIS A 1 362 ? 29.739 21.824 -21.203 1.00 59.38 362 HIS A C 1
ATOM 2935 O O . HIS A 1 362 ? 30.564 21.844 -22.111 1.00 59.38 362 HIS A O 1
ATOM 2941 N N . THR A 1 363 ? 28.798 22.767 -21.088 1.00 66.81 363 THR A N 1
ATOM 2942 C CA . THR A 1 363 ? 28.664 23.844 -22.087 1.00 66.81 363 THR A CA 1
ATOM 2943 C C . THR A 1 363 ? 29.894 24.754 -22.159 1.00 66.81 363 THR A C 1
ATOM 2945 O O . THR A 1 363 ? 30.276 25.172 -23.246 1.00 66.81 363 THR A O 1
ATOM 2948 N N . GLN A 1 364 ? 30.572 25.022 -21.035 1.00 64.50 364 GLN A N 1
ATOM 2949 C CA . GLN A 1 364 ? 31.811 25.814 -21.041 1.00 64.50 364 GLN A CA 1
ATOM 2950 C C . GLN A 1 364 ? 33.010 25.055 -21.629 1.00 64.50 364 GLN A C 1
ATOM 2952 O O . GLN A 1 364 ? 33.880 25.676 -22.241 1.00 64.50 364 GLN A O 1
ATOM 2957 N N . MET A 1 365 ? 33.071 23.728 -21.472 1.00 55.53 365 MET A N 1
ATOM 2958 C CA . MET A 1 365 ? 34.078 22.884 -22.134 1.00 55.53 365 MET A CA 1
ATOM 2959 C C . MET A 1 365 ? 33.878 22.870 -23.662 1.00 55.53 365 MET A C 1
ATOM 2961 O O . MET A 1 365 ? 34.850 22.928 -24.419 1.00 55.53 365 MET A O 1
ATOM 2965 N N . ASP A 1 366 ? 32.628 22.880 -24.126 1.00 51.28 366 ASP A N 1
ATOM 2966 C CA . ASP A 1 366 ? 32.310 22.975 -25.556 1.00 51.28 366 ASP A CA 1
ATOM 2967 C C . ASP A 1 366 ? 32.659 24.368 -26.129 1.00 51.28 366 ASP A C 1
ATOM 2969 O O . ASP A 1 366 ? 33.308 24.473 -27.168 1.00 51.28 366 ASP A O 1
ATOM 2973 N N . GLU A 1 367 ? 32.369 25.459 -25.409 1.00 52.97 367 GLU A N 1
ATOM 2974 C CA . GLU A 1 367 ? 32.754 26.821 -25.832 1.00 52.97 367 GLU A CA 1
ATOM 2975 C C . GLU A 1 367 ? 34.280 27.044 -25.838 1.00 52.97 367 GLU A C 1
ATOM 2977 O O . GLU A 1 367 ? 34.818 27.770 -26.680 1.00 52.97 367 GLU A O 1
ATOM 2982 N N . SER A 1 368 ? 35.015 26.405 -24.923 1.00 50.75 368 SER A N 1
ATOM 2983 C CA . SER A 1 368 ? 36.480 26.504 -24.876 1.00 50.75 368 SER A CA 1
ATOM 2984 C C . SER A 1 368 ? 37.176 25.628 -25.923 1.00 50.75 368 SER A C 1
ATOM 2986 O O . SER A 1 368 ? 38.240 26.013 -26.417 1.00 50.75 368 SER A O 1
ATOM 2988 N N . THR A 1 369 ? 36.560 24.524 -26.358 1.00 51.47 369 THR A N 1
ATOM 2989 C CA . THR A 1 369 ? 37.036 23.765 -27.528 1.00 51.47 369 THR A CA 1
ATOM 2990 C C . THR A 1 369 ? 36.758 24.486 -28.852 1.00 51.47 369 THR A C 1
ATOM 2992 O O . THR A 1 369 ? 37.581 24.390 -29.768 1.00 51.47 369 THR A O 1
ATOM 2995 N N . ASP A 1 370 ? 35.697 25.293 -28.941 1.00 47.12 370 ASP A N 1
ATOM 2996 C CA . ASP A 1 370 ? 35.462 26.195 -30.080 1.00 47.12 370 ASP A CA 1
ATOM 2997 C C . ASP A 1 370 ? 36.408 27.413 -30.082 1.00 47.12 370 ASP A C 1
ATOM 2999 O O . ASP A 1 370 ? 36.907 27.814 -31.136 1.00 47.12 370 ASP A O 1
ATOM 3003 N N . SER A 1 371 ? 36.769 27.944 -28.909 1.00 44.97 371 SER A N 1
ATOM 3004 C CA . SER A 1 371 ? 37.801 28.986 -28.772 1.00 44.97 371 SER A CA 1
ATOM 3005 C C . SER A 1 371 ? 39.195 28.495 -29.196 1.00 44.97 371 SER A C 1
ATOM 3007 O O . SER A 1 371 ? 39.899 29.196 -29.929 1.00 44.97 371 SER A O 1
ATOM 3009 N N . PHE A 1 372 ? 39.571 27.256 -28.855 1.00 43.22 372 PHE A N 1
ATOM 3010 C CA . PHE A 1 372 ? 40.848 26.664 -29.285 1.00 43.22 372 PHE A CA 1
ATOM 3011 C C . PHE A 1 372 ? 40.896 26.375 -30.797 1.00 43.22 372 PHE A C 1
ATOM 3013 O O . PHE A 1 372 ? 41.955 26.484 -31.416 1.00 43.22 372 PHE A O 1
ATOM 3020 N N . LYS A 1 373 ? 39.746 26.093 -31.423 1.00 46.12 373 LYS A N 1
ATOM 3021 C CA . LYS A 1 373 ? 39.610 25.991 -32.887 1.00 46.12 373 LYS A CA 1
ATOM 3022 C C . LYS A 1 373 ? 39.548 27.348 -33.594 1.00 46.12 373 LYS A C 1
ATOM 3024 O O . LYS A 1 373 ? 39.658 27.386 -34.810 1.00 46.12 373 LYS A O 1
ATOM 3029 N N . SER A 1 374 ? 39.414 28.465 -32.878 1.00 42.59 374 SER A N 1
ATOM 3030 C CA . SER A 1 374 ? 39.450 29.802 -33.494 1.00 42.59 374 SER A CA 1
ATOM 3031 C C . SER A 1 374 ? 40.874 30.327 -33.741 1.00 42.59 374 SER A C 1
ATOM 3033 O O . SER A 1 374 ? 41.050 31.270 -34.509 1.00 42.59 374 SER A O 1
ATOM 3035 N N . HIS A 1 375 ? 41.901 29.719 -33.130 1.00 41.62 375 HIS A N 1
ATOM 3036 C CA . HIS A 1 375 ? 43.312 30.107 -33.306 1.00 41.62 375 HIS A CA 1
ATOM 3037 C C . HIS A 1 375 ? 44.115 29.201 -34.252 1.00 41.62 375 HIS A C 1
ATOM 3039 O O . HIS A 1 375 ? 45.277 29.477 -34.547 1.00 41.62 375 HIS A O 1
ATOM 3045 N N . GLN A 1 376 ? 43.491 28.171 -34.814 1.00 42.31 376 GLN A N 1
ATOM 3046 C CA . GLN A 1 376 ? 43.980 27.483 -36.004 1.00 42.31 376 GLN A CA 1
ATOM 3047 C C . GLN A 1 376 ? 42.789 27.302 -36.933 1.00 42.31 376 GLN A C 1
ATOM 3049 O O . GLN A 1 376 ? 41.773 26.795 -36.493 1.00 42.31 376 GLN A O 1
ATOM 3054 N N . VAL A 1 377 ? 42.932 27.656 -38.211 1.00 40.12 377 VAL A N 1
ATOM 3055 C CA . VAL A 1 377 ? 41.883 27.642 -39.252 1.00 40.12 377 VAL A CA 1
ATOM 3056 C C . VAL A 1 377 ? 41.178 28.998 -39.451 1.00 40.12 377 VAL A C 1
ATOM 3058 O O . VAL A 1 377 ? 39.961 29.152 -39.407 1.00 40.12 377 VAL A O 1
ATOM 3061 N N . SER A 1 378 ? 41.985 29.991 -39.836 1.00 40.75 378 SER A N 1
ATOM 3062 C CA . SER A 1 378 ? 41.639 30.791 -41.016 1.00 40.75 378 SER A CA 1
ATOM 3063 C C . SER A 1 378 ? 41.648 29.850 -42.225 1.00 40.75 378 SER A C 1
ATOM 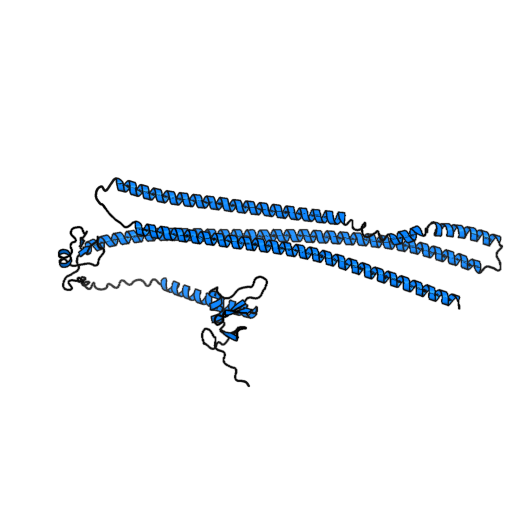3065 O O . SER A 1 378 ? 42.600 29.091 -42.383 1.00 40.75 378 SER A O 1
ATOM 3067 N N . THR A 1 379 ? 40.605 29.903 -43.054 1.00 44.91 379 THR A N 1
ATOM 3068 C CA . THR A 1 379 ? 40.278 29.002 -44.182 1.00 44.91 379 THR A CA 1
ATOM 3069 C C . THR A 1 379 ? 39.610 27.679 -43.797 1.00 44.91 379 THR A C 1
ATOM 3071 O O . THR A 1 379 ? 40.253 26.654 -43.684 1.00 44.91 379 THR A O 1
ATOM 3074 N N . TYR A 1 380 ? 38.290 27.681 -43.610 1.00 37.12 380 TYR A N 1
ATOM 3075 C CA . TYR A 1 380 ? 37.347 26.911 -44.439 1.00 37.12 380 TYR A CA 1
ATOM 3076 C C . TYR A 1 380 ? 35.929 27.164 -43.927 1.00 37.12 380 TYR A C 1
ATOM 3078 O O . TYR A 1 380 ? 35.593 26.961 -42.764 1.00 37.12 380 TYR A O 1
ATOM 3086 N N . SER A 1 381 ? 35.105 27.691 -44.819 1.00 40.72 381 SER A N 1
ATOM 3087 C CA . SER A 1 381 ? 33.748 28.129 -44.561 1.00 40.72 381 SER A CA 1
ATOM 3088 C C . SER A 1 381 ? 32.740 26.997 -44.789 1.00 40.72 381 SER A C 1
ATOM 3090 O O . SER A 1 381 ? 32.888 26.190 -45.701 1.00 40.72 381 SER A O 1
ATOM 3092 N N . LYS A 1 382 ? 31.666 27.045 -43.987 1.00 49.47 382 LYS A N 1
ATOM 3093 C CA . LYS A 1 382 ? 30.337 26.436 -44.190 1.00 49.47 382 LYS A CA 1
ATOM 3094 C C . LYS A 1 382 ? 30.245 24.908 -44.070 1.00 49.47 382 LYS A C 1
ATOM 3096 O O . LYS A 1 382 ? 30.238 24.188 -45.061 1.00 49.47 382 LYS A O 1
ATOM 3101 N N . ILE A 1 383 ? 29.978 24.444 -42.847 1.00 44.41 383 ILE A N 1
ATOM 3102 C CA . ILE A 1 383 ? 29.308 23.162 -42.592 1.00 44.41 383 ILE A CA 1
ATOM 3103 C C . ILE A 1 383 ? 27.991 23.460 -41.862 1.00 44.41 383 ILE A C 1
ATOM 3105 O O . ILE A 1 383 ? 27.980 23.963 -40.743 1.00 44.41 383 ILE A O 1
ATOM 3109 N N . ASN A 1 384 ? 26.878 23.182 -42.538 1.00 46.50 384 ASN A N 1
ATOM 3110 C CA . ASN A 1 384 ? 25.508 23.497 -42.128 1.00 46.50 384 ASN A CA 1
ATOM 3111 C C . ASN A 1 384 ? 24.806 22.258 -41.525 1.00 46.50 384 ASN A C 1
ATOM 3113 O O . ASN A 1 384 ? 23.711 21.892 -41.941 1.00 46.50 384 ASN A O 1
ATOM 3117 N N . THR A 1 385 ? 25.438 21.576 -40.563 1.00 49.69 385 THR A N 1
ATOM 3118 C CA . THR A 1 385 ? 24.866 20.403 -39.863 1.00 49.69 385 THR A CA 1
ATOM 3119 C C . THR A 1 385 ? 24.469 20.562 -38.377 1.00 49.69 385 THR A C 1
ATOM 3121 O O . THR A 1 385 ? 23.929 19.590 -37.846 1.00 49.69 385 THR A O 1
ATOM 3124 N N . PRO A 1 386 ? 24.588 21.711 -37.666 1.00 53.00 386 PRO A N 1
ATOM 3125 C CA . PRO A 1 386 ? 24.215 21.748 -36.242 1.00 53.00 386 PRO A CA 1
ATOM 3126 C C . PRO A 1 386 ? 22.693 21.811 -35.983 1.00 53.00 386 PRO A C 1
ATOM 3128 O O . PRO A 1 386 ? 22.233 21.451 -34.900 1.00 53.00 386 PRO A O 1
ATOM 3131 N N . ILE A 1 387 ? 21.877 22.200 -36.971 1.00 51.38 387 ILE A N 1
ATOM 3132 C CA . ILE A 1 387 ? 20.453 22.530 -36.749 1.00 51.38 387 ILE A CA 1
ATOM 3133 C C . ILE A 1 387 ? 19.586 21.290 -36.448 1.00 51.38 387 ILE A C 1
ATOM 3135 O O . ILE A 1 387 ? 18.666 21.365 -35.631 1.00 51.38 387 ILE A O 1
ATOM 3139 N N . ASN A 1 388 ? 19.872 20.131 -37.054 1.00 50.25 388 ASN A N 1
ATOM 3140 C CA . ASN A 1 388 ? 19.062 18.924 -36.826 1.00 50.25 388 ASN A CA 1
ATOM 3141 C C . ASN A 1 388 ? 19.343 18.257 -35.472 1.00 50.25 388 ASN A C 1
ATOM 3143 O O . ASN A 1 388 ? 18.410 17.769 -34.835 1.00 50.25 388 ASN A O 1
ATOM 3147 N N . ASN A 1 389 ? 20.587 18.298 -34.984 1.00 52.88 389 ASN A N 1
ATOM 3148 C CA . ASN A 1 389 ? 20.915 17.785 -33.650 1.00 52.88 389 ASN A CA 1
ATOM 3149 C C . ASN A 1 389 ? 20.314 18.664 -32.548 1.00 52.88 389 ASN A C 1
ATOM 3151 O O . ASN A 1 389 ? 19.830 18.139 -31.548 1.00 52.88 389 ASN A O 1
ATOM 3155 N N . GLN A 1 390 ? 20.246 19.980 -32.764 1.00 58.31 390 GLN A N 1
ATOM 3156 C CA . GLN A 1 390 ? 19.631 20.906 -31.816 1.00 58.31 390 GLN A CA 1
ATOM 3157 C C . GLN A 1 390 ? 18.112 20.698 -31.692 1.00 58.31 390 GLN A C 1
ATOM 3159 O O . GLN A 1 390 ? 17.587 20.701 -30.580 1.00 58.31 390 GLN A O 1
ATOM 3164 N N . ARG A 1 391 ? 17.407 20.435 -32.804 1.00 64.44 391 ARG A N 1
ATOM 3165 C CA . ARG A 1 391 ? 15.971 20.091 -32.774 1.00 64.44 391 ARG A CA 1
ATOM 3166 C C . ARG A 1 391 ? 15.702 18.769 -32.056 1.00 64.44 391 ARG A C 1
ATOM 3168 O O . ARG A 1 391 ? 14.749 18.682 -31.288 1.00 64.44 391 ARG A O 1
ATOM 3175 N N . ASN A 1 392 ? 16.554 17.764 -32.261 1.00 66.00 392 ASN A N 1
ATOM 3176 C CA . ASN A 1 392 ? 16.430 16.473 -31.580 1.00 66.00 392 ASN A CA 1
ATOM 3177 C C . ASN A 1 392 ? 16.703 16.594 -30.069 1.00 66.00 392 ASN A C 1
ATOM 3179 O O . ASN A 1 392 ? 16.012 15.976 -29.261 1.00 66.00 392 ASN A O 1
ATOM 3183 N N . LEU A 1 393 ? 17.665 17.436 -29.672 1.00 65.62 393 LEU A N 1
ATOM 3184 C CA . LEU A 1 393 ? 17.913 17.738 -28.260 1.00 65.62 393 LEU A CA 1
ATOM 3185 C C . LEU A 1 393 ? 16.732 18.482 -27.622 1.00 65.62 393 LEU A C 1
ATOM 3187 O O . LEU A 1 393 ? 16.311 18.127 -26.527 1.00 65.62 393 LEU A O 1
ATOM 3191 N N . GLN A 1 394 ? 16.167 19.479 -28.312 1.00 70.94 394 GLN A N 1
ATOM 3192 C CA . GLN A 1 394 ? 14.994 20.216 -27.830 1.00 70.94 394 GLN A CA 1
ATOM 3193 C C . GLN A 1 394 ? 13.770 19.308 -27.661 1.00 70.94 394 GLN A C 1
ATOM 3195 O O . GLN A 1 394 ? 13.087 19.408 -26.645 1.00 70.94 394 GLN A O 1
ATOM 3200 N N . ALA A 1 395 ? 13.533 18.385 -28.598 1.00 77.81 395 ALA A N 1
ATOM 3201 C CA . ALA A 1 395 ? 12.455 17.405 -28.483 1.00 77.81 395 ALA A CA 1
ATOM 3202 C C . ALA A 1 395 ? 12.622 16.509 -27.243 1.00 77.81 395 ALA A C 1
ATOM 3204 O O . ALA A 1 395 ? 11.676 16.347 -26.476 1.00 77.81 395 ALA A O 1
ATOM 3205 N N . LYS A 1 396 ? 13.838 16.005 -26.984 1.00 74.69 396 LYS A N 1
ATOM 3206 C CA . LYS A 1 396 ? 14.133 15.201 -25.783 1.00 74.69 396 LYS A CA 1
ATOM 3207 C C . LYS A 1 396 ? 14.005 15.997 -24.482 1.00 74.69 396 LYS A C 1
ATOM 3209 O O . LYS A 1 396 ? 13.555 15.459 -23.476 1.00 74.69 396 LYS A O 1
ATOM 3214 N N . VAL A 1 397 ? 14.382 17.276 -24.482 1.00 77.62 397 VAL A N 1
ATOM 3215 C CA . VAL A 1 397 ? 14.204 18.153 -23.312 1.00 77.62 397 VAL A CA 1
ATOM 3216 C C . VAL A 1 397 ? 12.719 18.358 -23.004 1.00 77.62 397 VAL A C 1
ATOM 3218 O O . VAL A 1 397 ? 12.340 18.318 -21.834 1.00 77.62 397 VAL A O 1
ATOM 3221 N N . GLU A 1 398 ? 11.873 18.537 -24.021 1.00 84.12 398 GLU A N 1
ATOM 3222 C CA . GLU A 1 398 ? 10.426 18.647 -23.799 1.00 84.12 398 GLU A CA 1
ATOM 3223 C C . GLU A 1 398 ? 9.782 17.325 -23.376 1.00 84.12 398 GLU A C 1
ATOM 3225 O O . GLU A 1 398 ? 8.915 17.325 -22.503 1.00 84.12 398 GLU A O 1
ATOM 3230 N N . GLU A 1 399 ? 10.261 16.190 -23.883 1.00 85.25 399 GLU A N 1
ATOM 3231 C CA . GLU A 1 399 ? 9.846 14.869 -23.400 1.00 85.25 399 GLU A CA 1
ATOM 3232 C C . GLU A 1 399 ? 10.167 14.684 -21.904 1.00 85.25 399 GLU A C 1
ATOM 3234 O O . GLU A 1 399 ? 9.303 14.283 -21.122 1.00 85.25 399 GLU A O 1
ATOM 3239 N N . ILE A 1 400 ? 11.371 15.069 -21.460 1.00 71.50 400 ILE A N 1
ATOM 3240 C CA . ILE A 1 400 ? 11.767 15.008 -20.042 1.00 71.50 400 ILE A CA 1
ATOM 3241 C C . ILE A 1 400 ? 10.911 15.947 -19.178 1.00 71.50 400 ILE A C 1
ATOM 3243 O O . ILE A 1 400 ? 10.479 15.561 -18.087 1.00 71.50 400 ILE A O 1
ATOM 3247 N N . LYS A 1 401 ? 10.628 17.169 -19.647 1.00 77.62 401 LYS A N 1
ATOM 3248 C CA . LYS A 1 401 ? 9.739 18.106 -18.937 1.00 77.62 401 LYS A CA 1
ATOM 3249 C C . LYS A 1 401 ? 8.324 17.548 -18.801 1.00 77.62 401 LYS A C 1
ATOM 3251 O O . LYS A 1 401 ? 7.719 17.687 -17.736 1.00 77.62 401 LYS A O 1
ATOM 3256 N N . GLN A 1 402 ? 7.819 16.892 -19.843 1.00 85.25 402 GLN A N 1
ATOM 3257 C CA . GLN A 1 402 ? 6.510 16.251 -19.826 1.00 85.25 402 GLN A CA 1
ATOM 3258 C C . GLN A 1 402 ? 6.469 15.098 -18.811 1.00 85.25 402 GLN A C 1
ATOM 3260 O O . GLN A 1 402 ? 5.590 15.082 -17.950 1.00 85.25 402 GLN A O 1
ATOM 3265 N N . LEU A 1 403 ? 7.473 14.213 -18.816 1.00 76.12 403 LEU A N 1
ATOM 3266 C CA . LEU A 1 403 ? 7.600 13.133 -17.827 1.00 76.12 403 LEU A CA 1
ATOM 3267 C C . LEU A 1 403 ? 7.673 13.667 -16.388 1.00 76.12 403 LEU A C 1
ATOM 3269 O O . LEU A 1 403 ? 7.050 13.113 -15.479 1.00 76.12 403 LEU A O 1
ATOM 3273 N N . TYR A 1 404 ? 8.392 14.772 -16.164 1.00 69.75 404 TYR A N 1
ATOM 3274 C CA . TYR A 1 404 ? 8.457 15.413 -14.850 1.00 69.75 404 TYR A CA 1
ATOM 3275 C C . TYR A 1 404 ? 7.096 15.984 -14.421 1.00 69.75 404 TYR A C 1
ATOM 3277 O O . TYR A 1 404 ? 6.663 15.767 -13.287 1.00 69.75 404 TYR A O 1
ATOM 3285 N N . SER A 1 405 ? 6.392 16.663 -15.332 1.00 82.75 405 SER A N 1
ATOM 3286 C CA . SER A 1 405 ? 5.037 17.185 -15.106 1.00 82.75 405 SER A CA 1
ATOM 3287 C C . SER A 1 405 ? 4.057 16.071 -14.724 1.00 82.75 405 SER A C 1
ATOM 3289 O O . SER A 1 405 ? 3.315 16.193 -13.745 1.00 82.75 405 SER A O 1
ATOM 3291 N N . ASP A 1 406 ? 4.105 14.941 -15.429 1.00 80.25 406 ASP A N 1
ATOM 3292 C CA . ASP A 1 406 ? 3.223 13.803 -15.171 1.00 80.25 406 ASP A CA 1
ATOM 3293 C C . ASP A 1 406 ? 3.566 13.086 -13.853 1.00 80.25 406 ASP A C 1
ATOM 3295 O O . ASP A 1 406 ? 2.662 12.689 -13.104 1.00 80.25 406 ASP A O 1
ATOM 3299 N N . ARG A 1 407 ? 4.850 13.029 -13.471 1.00 76.12 407 ARG A N 1
ATOM 3300 C CA . ARG A 1 407 ? 5.275 12.543 -12.146 1.00 76.12 407 ARG A CA 1
ATOM 3301 C C . ARG A 1 407 ? 4.765 13.440 -11.014 1.00 76.12 407 ARG A C 1
ATOM 3303 O O . ARG A 1 407 ? 4.267 12.922 -10.014 1.00 76.12 407 ARG A O 1
ATOM 3310 N N . VAL A 1 408 ? 4.830 14.766 -11.168 1.00 76.69 408 VAL A N 1
ATOM 3311 C CA . VAL A 1 408 ? 4.298 15.723 -10.176 1.00 76.69 408 VAL A CA 1
ATOM 3312 C C . VAL A 1 408 ? 2.783 15.571 -10.022 1.00 76.69 408 VAL A C 1
ATOM 3314 O O . VAL A 1 408 ? 2.293 15.490 -8.894 1.00 76.69 408 VAL A O 1
ATOM 3317 N N . LYS A 1 409 ? 2.033 15.449 -11.126 1.00 83.50 409 LYS A N 1
ATOM 3318 C CA . LYS A 1 409 ? 0.580 15.195 -11.080 1.00 83.50 409 LYS A CA 1
ATOM 3319 C C . LYS A 1 409 ? 0.247 13.878 -10.380 1.00 83.50 409 LYS A C 1
ATOM 3321 O O . LYS A 1 409 ? -0.705 13.820 -9.603 1.00 83.50 409 LYS A O 1
ATOM 3326 N N . THR A 1 410 ? 1.031 12.830 -10.627 1.00 79.19 410 THR A N 1
ATOM 3327 C CA . THR A 1 410 ? 0.856 11.524 -9.975 1.00 79.19 410 THR A CA 1
ATOM 3328 C C . THR A 1 410 ? 1.094 11.623 -8.466 1.00 79.19 410 THR A C 1
ATOM 3330 O O . THR A 1 410 ? 0.278 11.136 -7.687 1.00 79.19 410 THR A O 1
ATOM 3333 N N . GLN A 1 411 ? 2.134 12.347 -8.034 1.00 72.44 411 GLN A N 1
ATOM 3334 C CA . GLN A 1 411 ? 2.371 12.608 -6.608 1.00 72.44 411 GLN A CA 1
ATOM 3335 C C . GLN A 1 411 ? 1.248 13.426 -5.959 1.00 72.44 411 GLN A C 1
ATOM 3337 O O . GLN A 1 411 ? 0.831 13.108 -4.848 1.00 72.44 411 GLN A O 1
ATOM 3342 N N . GLN A 1 412 ? 0.717 14.442 -6.645 1.00 82.19 412 GLN A N 1
ATOM 3343 C CA . GLN A 1 412 ? -0.420 15.221 -6.142 1.00 82.19 412 GLN A CA 1
ATOM 3344 C C . GLN A 1 412 ? -1.685 14.366 -5.984 1.00 82.19 412 GLN A C 1
ATOM 3346 O O . GLN A 1 412 ? -2.394 14.504 -4.988 1.00 82.19 412 GLN A O 1
ATOM 3351 N N . LYS A 1 413 ? -1.960 13.454 -6.929 1.00 84.12 413 LYS A N 1
ATOM 3352 C CA . LYS A 1 413 ? -3.070 12.493 -6.814 1.00 84.12 413 LYS A CA 1
ATOM 3353 C C . LYS A 1 413 ? -2.898 11.576 -5.602 1.00 84.12 413 LYS A C 1
ATOM 3355 O O . LYS A 1 413 ? -3.845 11.427 -4.835 1.00 84.12 413 LYS A O 1
ATOM 3360 N N . LEU A 1 414 ? -1.696 11.031 -5.400 1.00 78.44 414 LEU A N 1
ATOM 3361 C CA . LEU A 1 414 ? -1.391 10.166 -4.258 1.00 78.44 414 LEU A CA 1
ATOM 3362 C C . LEU A 1 414 ? -1.558 10.912 -2.924 1.00 78.44 414 LEU A C 1
ATOM 3364 O O . LEU A 1 414 ? -2.173 10.395 -1.996 1.00 78.44 414 LEU A O 1
ATOM 3368 N N . GLN A 1 415 ? -1.086 12.161 -2.845 1.00 80.81 415 GLN A N 1
ATOM 3369 C CA . GLN A 1 415 ? -1.254 12.990 -1.649 1.00 80.81 415 GLN A CA 1
ATOM 3370 C C . GLN A 1 415 ? -2.740 13.247 -1.347 1.00 80.81 415 GLN A C 1
ATOM 3372 O O . GLN A 1 415 ? -3.173 13.120 -0.204 1.00 80.81 415 GLN A O 1
ATOM 3377 N N . LYS A 1 416 ? -3.548 13.534 -2.374 1.00 86.81 416 LYS A N 1
ATOM 3378 C CA . LYS A 1 416 ? -4.995 13.730 -2.219 1.00 86.81 416 LYS A CA 1
ATOM 3379 C C . LYS A 1 416 ? -5.712 12.447 -1.771 1.00 86.81 416 LYS A C 1
ATOM 3381 O O . LYS A 1 416 ? -6.629 12.513 -0.959 1.00 86.81 416 LYS A O 1
ATOM 3386 N N . GLN A 1 417 ? -5.279 11.277 -2.251 1.00 80.12 417 GLN A N 1
ATOM 3387 C CA . GLN A 1 417 ? -5.784 9.979 -1.781 1.00 80.12 417 GLN A CA 1
ATOM 3388 C C . GLN A 1 417 ? -5.443 9.722 -0.305 1.00 80.12 417 GLN A C 1
ATOM 3390 O O . GLN A 1 417 ? -6.296 9.244 0.446 1.00 80.12 417 GLN A O 1
ATOM 3395 N N . GLN A 1 418 ? -4.235 10.081 0.137 1.00 77.12 418 GLN A N 1
ATOM 3396 C CA . GLN A 1 418 ? -3.838 9.977 1.546 1.00 77.12 418 GLN A CA 1
ATOM 3397 C C . GLN A 1 418 ? -4.664 10.909 2.445 1.00 77.12 418 GLN A C 1
ATOM 3399 O O . GLN A 1 418 ? -5.156 10.472 3.484 1.00 77.12 418 GLN A O 1
ATOM 3404 N N . GLU A 1 419 ? -4.884 12.161 2.031 1.00 81.75 419 GLU A N 1
ATOM 3405 C CA . GLU A 1 419 ? -5.735 13.116 2.759 1.00 81.75 419 GLU A CA 1
ATOM 3406 C C . GLU A 1 419 ? -7.187 12.622 2.865 1.00 81.75 419 GLU A C 1
ATOM 3408 O O . GLU A 1 419 ? -7.779 12.660 3.944 1.00 81.75 419 GLU A O 1
ATOM 3413 N N . ASN A 1 420 ? -7.744 12.075 1.780 1.00 84.19 420 ASN A N 1
ATOM 3414 C CA . ASN A 1 420 ? -9.077 11.469 1.796 1.00 84.19 420 ASN A CA 1
ATOM 3415 C C . ASN A 1 420 ? -9.154 10.262 2.744 1.00 84.19 420 ASN A C 1
ATOM 3417 O O . ASN A 1 420 ? -10.119 10.133 3.496 1.00 84.19 420 ASN A O 1
ATOM 3421 N N . SER A 1 421 ? -8.127 9.407 2.754 1.00 77.06 421 SER A N 1
ATOM 3422 C CA . SER A 1 421 ? -8.057 8.246 3.652 1.00 77.06 421 SER A CA 1
ATOM 3423 C C . SER A 1 421 ? -8.007 8.675 5.121 1.00 77.06 421 SER A C 1
ATOM 3425 O O . SER A 1 421 ? -8.726 8.123 5.953 1.00 77.06 421 SER A O 1
ATOM 3427 N N . LEU A 1 422 ? -7.226 9.712 5.441 1.00 79.38 422 LEU A N 1
ATOM 3428 C CA . LEU A 1 422 ? -7.144 10.270 6.791 1.00 79.38 422 LEU A CA 1
ATOM 3429 C C . LEU A 1 422 ? -8.490 10.860 7.248 1.00 79.38 422 LEU A C 1
ATOM 3431 O O . LEU A 1 422 ? -8.925 10.608 8.372 1.00 79.38 422 LEU A O 1
ATOM 3435 N N . ASN A 1 423 ? -9.168 11.601 6.368 1.00 82.56 423 ASN A N 1
ATOM 3436 C CA . ASN A 1 423 ? -10.490 12.163 6.646 1.00 82.56 423 ASN A CA 1
ATOM 3437 C C . ASN A 1 423 ? -11.537 11.062 6.880 1.00 82.56 423 ASN A C 1
ATOM 3439 O O . ASN A 1 423 ? -12.356 11.178 7.793 1.00 82.56 423 ASN A O 1
ATOM 3443 N N . ASN A 1 424 ? -11.485 9.972 6.108 1.00 77.06 424 ASN A N 1
ATOM 3444 C CA . ASN A 1 424 ? -12.357 8.814 6.308 1.00 77.06 424 ASN A CA 1
ATOM 3445 C C . ASN A 1 424 ? -12.110 8.152 7.669 1.00 77.06 424 ASN A C 1
ATOM 3447 O O . ASN A 1 424 ? -13.064 7.914 8.403 1.00 77.06 424 ASN A O 1
ATOM 3451 N N . ILE A 1 425 ? -10.846 7.949 8.057 1.00 74.06 425 ILE A N 1
ATOM 3452 C CA . ILE A 1 425 ? -10.491 7.412 9.379 1.00 74.06 425 ILE A CA 1
ATOM 3453 C C . ILE A 1 425 ? -11.030 8.315 10.501 1.00 74.06 425 ILE A C 1
ATOM 3455 O O . ILE A 1 425 ? -11.646 7.825 11.449 1.00 74.06 425 ILE A O 1
ATOM 3459 N N . GLN A 1 426 ? -10.862 9.639 10.398 1.00 78.38 426 GLN A N 1
ATOM 3460 C CA . GLN A 1 426 ? -11.411 10.586 11.379 1.00 78.38 426 GLN A CA 1
ATOM 3461 C C . GLN A 1 426 ? -12.944 10.528 11.469 1.00 78.38 426 GLN A C 1
ATOM 3463 O O . GLN A 1 426 ? -13.507 10.639 12.566 1.00 78.38 426 GLN A O 1
ATOM 3468 N N . ARG A 1 427 ? -13.624 10.321 10.336 1.00 82.81 427 ARG A N 1
ATOM 3469 C CA . ARG A 1 427 ? -15.076 10.126 10.291 1.00 82.81 427 ARG A CA 1
ATOM 3470 C C . ARG A 1 427 ? -15.483 8.843 11.013 1.00 82.81 427 ARG A C 1
ATOM 3472 O O . ARG A 1 427 ? -16.323 8.915 11.906 1.00 82.81 427 ARG A O 1
ATOM 3479 N N . SER A 1 428 ? -14.816 7.721 10.736 1.00 77.81 428 SER A N 1
ATOM 3480 C CA . SER A 1 428 ? -15.055 6.443 11.421 1.00 77.81 428 SER A CA 1
ATOM 3481 C C . SER A 1 428 ? -14.840 6.539 12.933 1.00 77.81 428 SER A C 1
ATOM 3483 O O . SER A 1 428 ? -15.642 6.017 13.702 1.00 77.81 428 SER A O 1
ATOM 3485 N N . PHE A 1 429 ? -13.808 7.253 13.397 1.00 77.75 429 PHE A N 1
ATOM 3486 C CA . PHE A 1 429 ? -13.608 7.487 14.834 1.00 77.75 429 PHE A CA 1
ATOM 3487 C C . PHE A 1 429 ? -14.739 8.308 15.462 1.00 77.75 429 PHE A C 1
ATOM 3489 O O . PHE A 1 429 ? -15.157 8.025 16.587 1.00 77.75 429 PHE A O 1
ATOM 3496 N N . SER A 1 430 ? -15.252 9.307 14.742 1.00 81.69 430 SER A N 1
ATOM 3497 C CA . SER A 1 430 ? -16.372 10.133 15.205 1.00 81.69 430 SER A CA 1
ATOM 3498 C C . SER A 1 430 ? -17.675 9.326 15.286 1.00 81.69 430 SER A C 1
ATOM 3500 O O . SER A 1 430 ? -18.429 9.465 16.250 1.00 81.69 430 SER A O 1
ATOM 3502 N N . GLU A 1 431 ? -17.909 8.437 14.319 1.00 81.75 431 GLU A N 1
ATOM 3503 C CA . GLU A 1 431 ? -19.034 7.493 14.309 1.00 81.75 431 GLU A CA 1
ATOM 3504 C C . GLU A 1 431 ? -18.916 6.440 15.420 1.00 81.75 431 GLU A C 1
ATOM 3506 O O . GLU A 1 431 ? -19.886 6.154 16.117 1.00 81.75 431 GLU A O 1
ATOM 3511 N N . LEU A 1 432 ? -17.718 5.910 15.677 1.00 80.94 432 LEU A N 1
ATOM 3512 C CA . LEU A 1 432 ? -17.494 4.981 16.786 1.00 80.94 432 LEU A CA 1
ATOM 3513 C C . LEU A 1 432 ? -17.752 5.656 18.143 1.00 80.94 432 LEU A C 1
ATOM 3515 O O . LEU A 1 432 ? -18.334 5.054 19.047 1.00 80.94 432 LEU A O 1
ATOM 3519 N N . ALA A 1 433 ? -17.337 6.917 18.296 1.00 78.31 433 ALA A N 1
ATOM 3520 C CA . ALA A 1 433 ? -17.590 7.693 19.504 1.00 78.31 433 ALA A CA 1
ATOM 3521 C C . ALA A 1 433 ? -19.092 7.951 19.717 1.00 78.31 433 ALA A C 1
ATOM 3523 O O . ALA A 1 433 ? -19.584 7.811 20.842 1.00 78.31 433 ALA A O 1
ATOM 3524 N N . SER A 1 434 ? -19.838 8.275 18.654 1.00 81.44 434 SER A N 1
ATOM 3525 C CA . SER A 1 434 ? -21.291 8.454 18.739 1.00 81.44 434 SER A CA 1
ATOM 3526 C C . SER A 1 434 ? -22.005 7.136 19.057 1.00 81.44 434 SER A C 1
ATOM 3528 O O . SER A 1 434 ? -22.870 7.117 19.933 1.00 81.44 434 SER A O 1
ATOM 3530 N N . PHE A 1 435 ? -21.574 6.023 18.455 1.00 82.75 435 PHE A N 1
ATOM 3531 C CA . PHE A 1 435 ? -22.095 4.686 18.736 1.00 82.75 435 PHE A CA 1
ATOM 3532 C C . PHE A 1 435 ? -21.855 4.260 20.190 1.00 82.75 435 PHE A C 1
ATOM 3534 O O . PHE A 1 435 ? -22.780 3.795 20.863 1.00 82.75 435 PHE A O 1
ATOM 3541 N N . LYS A 1 436 ? -20.645 4.477 20.729 1.00 81.69 436 LYS A N 1
ATOM 3542 C CA . LYS A 1 436 ? -20.342 4.212 22.147 1.00 81.69 436 LYS A CA 1
ATOM 3543 C C . LYS A 1 436 ? -21.235 5.039 23.075 1.00 81.69 436 LYS A C 1
ATOM 3545 O O . LYS A 1 436 ? -21.783 4.491 24.030 1.00 81.69 436 LYS A O 1
ATOM 3550 N N . LYS A 1 437 ? -21.456 6.323 22.765 1.00 86.00 437 LYS A N 1
ATOM 3551 C CA . LYS A 1 437 ? -22.382 7.188 23.518 1.00 86.00 437 LYS A CA 1
ATOM 3552 C C . LYS A 1 437 ? -23.821 6.658 23.476 1.00 86.00 437 LYS A C 1
ATOM 3554 O O . LYS A 1 437 ? -24.485 6.606 24.507 1.00 86.00 437 LYS A O 1
ATOM 3559 N N . GLN A 1 438 ? -24.298 6.228 22.309 1.00 82.56 438 GLN A N 1
ATOM 3560 C CA . GLN A 1 438 ? -25.641 5.659 22.144 1.00 82.56 438 GLN A CA 1
ATOM 3561 C C . GLN A 1 438 ? -25.811 4.330 22.892 1.00 82.56 438 GLN A C 1
ATOM 3563 O O . GLN A 1 438 ? -26.849 4.096 23.515 1.00 82.56 438 GLN A O 1
ATOM 3568 N N . THR A 1 439 ? -24.781 3.486 22.873 1.00 82.31 439 THR A N 1
ATOM 3569 C CA . THR A 1 439 ? -24.757 2.205 23.589 1.00 82.31 439 THR A CA 1
ATOM 3570 C C . THR A 1 439 ? -24.789 2.429 25.099 1.00 82.31 439 THR A C 1
ATOM 3572 O O . THR A 1 439 ? -25.606 1.819 25.786 1.00 82.31 439 THR A O 1
ATOM 3575 N N . ALA A 1 440 ? -23.988 3.369 25.613 1.00 78.88 440 ALA A N 1
ATOM 3576 C CA . ALA A 1 440 ? -24.000 3.748 27.026 1.00 78.88 440 ALA A CA 1
ATOM 3577 C C . ALA A 1 440 ? -25.375 4.279 27.471 1.00 78.88 440 ALA A C 1
ATOM 3579 O O . ALA A 1 440 ? -25.908 3.838 28.487 1.00 78.88 440 ALA A O 1
ATOM 3580 N N . LEU A 1 441 ? -26.003 5.154 26.673 1.00 83.50 441 LEU A N 1
ATOM 3581 C CA . LEU A 1 441 ? -27.359 5.654 26.941 1.00 83.50 441 LEU A CA 1
ATOM 3582 C C . LEU A 1 441 ? -28.412 4.537 26.940 1.00 83.50 441 LEU A C 1
ATOM 3584 O O . LEU A 1 441 ? -29.338 4.552 27.751 1.00 83.50 441 LEU A O 1
ATOM 3588 N N . SER A 1 442 ? -28.278 3.560 26.044 1.00 83.06 442 SER A N 1
ATOM 3589 C CA . SER A 1 442 ? -29.192 2.415 25.963 1.00 83.06 442 SER A CA 1
ATOM 3590 C C . SER A 1 442 ? -29.036 1.479 27.165 1.00 83.06 442 SER A C 1
ATOM 3592 O O . SER A 1 442 ? -30.037 1.039 27.729 1.00 83.06 442 SER A O 1
ATOM 3594 N N . ALA A 1 443 ? -27.799 1.234 27.609 1.00 77.81 443 ALA A N 1
ATOM 3595 C CA . ALA A 1 443 ? -27.517 0.470 28.822 1.00 77.81 443 ALA A CA 1
ATOM 3596 C C . ALA A 1 443 ? -28.107 1.147 30.073 1.00 77.81 443 ALA A C 1
ATOM 3598 O O . ALA A 1 443 ? -28.723 0.474 30.900 1.00 77.81 443 ALA A O 1
ATOM 3599 N N . LEU A 1 444 ? -28.008 2.478 30.165 1.00 80.44 444 LEU A N 1
ATOM 3600 C CA . LEU A 1 444 ? -28.595 3.261 31.258 1.00 80.44 444 LEU A CA 1
ATOM 3601 C C . LEU A 1 444 ? -30.128 3.129 31.304 1.00 80.44 444 LEU A C 1
ATOM 3603 O O . LEU A 1 444 ? -30.702 2.910 32.370 1.00 80.44 444 LEU A O 1
ATOM 3607 N N . ARG A 1 445 ? -30.795 3.183 30.141 1.00 80.88 445 ARG A N 1
ATOM 3608 C CA . ARG A 1 445 ? -32.253 2.982 30.038 1.00 80.88 445 ARG A CA 1
ATOM 3609 C C . ARG A 1 445 ? -32.682 1.572 30.439 1.00 80.88 445 ARG A C 1
ATOM 3611 O O . ARG A 1 445 ? -33.702 1.413 31.103 1.00 80.88 445 ARG A O 1
ATOM 3618 N N . LEU A 1 446 ? -31.914 0.548 30.059 1.00 81.00 446 LEU A N 1
ATOM 3619 C CA . LEU A 1 446 ? -32.185 -0.834 30.469 1.00 81.00 446 LEU A CA 1
ATOM 3620 C C . LEU A 1 446 ? -32.029 -1.017 31.982 1.00 81.00 446 LEU A C 1
ATOM 3622 O O . LEU A 1 446 ? -32.863 -1.677 32.601 1.00 81.00 446 LEU A O 1
ATOM 3626 N N . GLN A 1 447 ? -31.008 -0.405 32.589 1.00 77.25 447 GLN A N 1
ATOM 3627 C CA . GLN A 1 447 ? -30.854 -0.413 34.044 1.00 77.25 447 GLN A CA 1
ATOM 3628 C C . GLN A 1 447 ? -32.024 0.280 34.752 1.00 77.25 447 GLN A C 1
ATOM 3630 O O . GLN A 1 447 ? -32.553 -0.290 35.706 1.00 77.25 447 GLN A O 1
ATOM 3635 N N . GLN A 1 448 ? -32.479 1.439 34.260 1.00 75.81 448 GLN A N 1
ATOM 3636 C CA . GLN A 1 448 ? -33.677 2.109 34.784 1.00 75.81 448 GLN A CA 1
ATOM 3637 C C . GLN A 1 448 ? -34.924 1.218 34.676 1.00 75.81 448 GLN A C 1
ATOM 3639 O O . GLN A 1 448 ? -35.611 1.012 35.670 1.00 75.81 448 GLN A O 1
ATOM 3644 N N . GLY A 1 449 ? -35.165 0.587 33.522 1.00 79.38 449 GLY A N 1
ATOM 3645 C CA . GLY A 1 449 ? -36.317 -0.305 33.346 1.00 79.38 449 GLY A CA 1
ATOM 3646 C C . GLY A 1 449 ? -36.292 -1.542 34.258 1.00 79.38 449 GLY A C 1
ATOM 3647 O O . GLY A 1 449 ? -37.321 -1.942 34.807 1.00 79.38 449 GLY A O 1
ATOM 3648 N N . LEU A 1 450 ? -35.116 -2.148 34.468 1.00 77.81 450 LEU A N 1
ATOM 3649 C CA . LEU A 1 450 ? -34.957 -3.265 35.408 1.00 77.81 450 LEU A CA 1
ATOM 3650 C C . LEU A 1 450 ? -35.168 -2.829 36.862 1.00 77.81 450 LEU A C 1
ATOM 3652 O O . LEU A 1 450 ? -35.718 -3.596 37.658 1.00 77.81 450 LEU A O 1
ATOM 3656 N N . PHE A 1 451 ? -34.742 -1.615 37.206 1.00 74.06 451 PHE A N 1
ATOM 3657 C CA . PHE A 1 451 ? -34.974 -1.033 38.519 1.00 74.06 451 PHE A CA 1
ATOM 3658 C C . PHE A 1 451 ? -36.471 -0.803 38.762 1.00 74.06 451 PHE A C 1
ATOM 3660 O O . PHE A 1 451 ? -37.013 -1.338 39.731 1.00 74.06 451 PHE A O 1
ATOM 3667 N N . ASP A 1 452 ? -37.163 -0.140 37.833 1.00 75.44 452 ASP A N 1
ATOM 3668 C CA . ASP A 1 452 ? -38.605 0.120 37.915 1.00 75.44 452 ASP A CA 1
ATOM 3669 C C . ASP A 1 452 ? -39.417 -1.179 38.025 1.00 75.44 452 ASP A C 1
ATOM 3671 O O . ASP A 1 452 ? -40.354 -1.272 38.823 1.00 75.44 452 ASP A O 1
ATOM 3675 N N . SER A 1 453 ? -39.015 -2.226 37.292 1.00 81.62 453 SER A N 1
ATOM 3676 C CA . SER A 1 453 ? -39.634 -3.557 37.362 1.00 81.62 453 SER A CA 1
ATOM 3677 C C . SER A 1 453 ? -39.446 -4.236 38.727 1.00 81.62 453 SER A C 1
ATOM 3679 O O . SER A 1 453 ? -40.366 -4.870 39.252 1.00 81.62 453 SER A O 1
ATOM 3681 N N . ARG A 1 454 ? -38.266 -4.099 39.348 1.00 80.94 454 ARG A N 1
ATOM 3682 C CA . ARG A 1 454 ? -38.018 -4.627 40.702 1.00 80.94 454 ARG A CA 1
ATOM 3683 C C . ARG A 1 454 ? -38.811 -3.864 41.757 1.00 80.94 454 ARG A C 1
ATOM 3685 O O . ARG A 1 454 ? -39.344 -4.496 42.670 1.00 80.94 454 ARG A O 1
ATOM 3692 N N . VAL A 1 455 ? -38.911 -2.540 41.629 1.00 77.44 455 VAL A N 1
ATOM 3693 C CA . VAL A 1 455 ? -39.707 -1.700 42.534 1.00 77.44 455 VAL A CA 1
ATOM 3694 C C . VAL A 1 455 ? -41.186 -2.072 42.435 1.00 77.44 455 VAL A C 1
ATOM 3696 O O . VAL A 1 455 ? -41.802 -2.369 43.456 1.00 77.44 455 VAL A O 1
ATOM 3699 N N . THR A 1 456 ? -41.742 -2.172 41.225 1.00 80.31 456 THR A N 1
ATOM 3700 C CA . THR A 1 456 ? -43.146 -2.582 41.029 1.00 80.31 456 THR A CA 1
ATOM 3701 C C . THR A 1 456 ? -43.431 -3.989 41.550 1.00 80.31 456 THR A C 1
ATOM 3703 O O . THR A 1 456 ? -44.440 -4.179 42.229 1.00 80.31 456 THR A O 1
ATOM 3706 N N . LYS A 1 457 ? -42.535 -4.966 41.332 1.00 84.50 457 LYS A N 1
ATOM 3707 C CA . LYS A 1 457 ? -42.683 -6.313 41.917 1.00 84.50 457 LYS A CA 1
ATOM 3708 C C . LYS A 1 457 ? -42.698 -6.297 43.444 1.00 84.50 457 LYS A C 1
ATOM 3710 O O . LYS A 1 457 ? -43.528 -6.981 44.039 1.00 84.50 457 LYS A O 1
ATOM 3715 N N . LYS A 1 458 ? -41.814 -5.523 44.083 1.00 81.62 458 LYS A N 1
ATOM 3716 C CA . LYS A 1 458 ? -41.803 -5.395 45.549 1.00 81.62 458 LYS A CA 1
ATOM 3717 C C . LYS A 1 458 ? -43.085 -4.743 46.068 1.00 81.62 458 LYS A C 1
ATOM 3719 O O . LYS A 1 458 ? -43.664 -5.256 47.017 1.00 81.62 458 LYS A O 1
ATOM 3724 N N . VAL A 1 459 ? -43.572 -3.684 45.415 1.00 81.81 459 VAL A N 1
ATOM 3725 C CA . VAL A 1 459 ? -44.843 -3.030 45.782 1.00 81.81 459 VAL A CA 1
ATOM 3726 C C . VAL A 1 459 ? -46.022 -4.004 45.673 1.00 81.81 459 VAL A C 1
ATOM 3728 O O . VAL A 1 459 ? -46.832 -4.085 46.595 1.00 81.81 459 VAL A O 1
ATOM 3731 N N . GLN A 1 460 ? -46.097 -4.795 44.597 1.00 82.94 460 GLN A N 1
ATOM 3732 C CA . GLN A 1 460 ? -47.142 -5.813 44.434 1.00 82.94 460 GLN A CA 1
ATOM 3733 C C . GLN A 1 460 ? -47.064 -6.919 45.496 1.00 82.94 460 GLN A C 1
ATOM 3735 O O . GLN A 1 460 ? -48.096 -7.322 46.030 1.00 82.94 460 GLN A O 1
ATOM 3740 N N . GLN A 1 461 ? -45.859 -7.386 45.843 1.00 85.19 461 GLN A N 1
ATOM 3741 C CA . GLN A 1 461 ? -45.676 -8.375 46.910 1.00 85.19 461 GLN A CA 1
ATOM 3742 C C . GLN A 1 461 ? -46.118 -7.836 48.275 1.00 85.19 461 GLN A C 1
ATOM 3744 O O . GLN A 1 461 ? -46.816 -8.538 49.005 1.00 85.19 461 GLN A O 1
ATOM 3749 N N . SER A 1 462 ? -45.785 -6.583 48.598 1.00 79.44 462 SER A N 1
ATOM 3750 C CA . SER A 1 462 ? -46.226 -5.948 49.844 1.00 79.44 462 SER A CA 1
ATOM 3751 C C . SER A 1 462 ? -47.748 -5.786 49.908 1.00 79.44 462 SER A C 1
ATOM 3753 O O . SER A 1 462 ? -48.346 -6.049 50.948 1.00 79.44 462 SER A O 1
ATOM 3755 N N . GLN A 1 463 ? -48.399 -5.425 48.796 1.00 82.62 463 GLN A N 1
ATOM 3756 C CA . GLN A 1 463 ? -49.864 -5.353 48.728 1.00 82.62 463 GLN A CA 1
ATOM 3757 C C . GLN A 1 463 ? -50.522 -6.732 48.891 1.00 82.62 463 GLN A C 1
ATOM 3759 O O . GLN A 1 463 ? -51.535 -6.853 49.582 1.00 82.62 463 GLN A O 1
ATOM 3764 N N . GLN A 1 464 ? -49.944 -7.790 48.311 1.00 85.12 464 GLN A N 1
ATOM 3765 C CA . GLN A 1 464 ? -50.428 -9.159 48.514 1.00 85.12 464 GLN A CA 1
ATOM 3766 C C . GLN A 1 464 ? -50.280 -9.621 49.967 1.00 85.12 464 GLN A C 1
ATOM 3768 O O . GLN A 1 464 ? -51.219 -10.211 50.498 1.00 85.12 464 GLN A O 1
ATOM 3773 N N . GLN A 1 465 ? -49.157 -9.321 50.625 1.00 83.19 465 GLN A N 1
ATOM 3774 C CA . GLN A 1 465 ? -48.971 -9.635 52.046 1.00 83.19 465 GLN A CA 1
ATOM 3775 C C . GLN A 1 465 ? -49.994 -8.914 52.929 1.00 83.19 465 GLN A C 1
ATOM 3777 O O . GLN A 1 465 ? -50.664 -9.571 53.720 1.00 83.19 465 GLN A O 1
ATOM 3782 N N . GLN A 1 466 ? -50.216 -7.611 52.725 1.00 81.00 466 GLN A N 1
ATOM 3783 C CA . GLN A 1 466 ? -51.245 -6.865 53.465 1.00 81.00 466 GLN A CA 1
ATOM 3784 C C . GLN A 1 466 ? -52.655 -7.431 53.245 1.00 81.00 466 GLN A C 1
ATOM 3786 O O . GLN A 1 466 ? -53.470 -7.473 54.169 1.00 81.00 466 GLN A O 1
ATOM 3791 N N . SER A 1 467 ? -52.947 -7.904 52.031 1.00 81.75 467 SER A N 1
ATOM 3792 C CA . SER A 1 467 ? -54.227 -8.544 51.710 1.00 81.75 467 SER A CA 1
ATOM 3793 C C . SER A 1 467 ? -54.400 -9.878 52.447 1.00 81.75 467 SER A C 1
ATOM 3795 O O . SER A 1 467 ? -55.486 -10.167 52.947 1.00 81.75 467 SER A O 1
ATOM 3797 N N . GLN A 1 468 ? -53.337 -10.684 52.539 1.00 83.44 468 GLN A N 1
ATOM 3798 C CA . GLN A 1 468 ? -53.350 -11.963 53.257 1.00 83.44 468 GLN A CA 1
ATOM 3799 C C . GLN A 1 468 ? -53.461 -11.774 54.773 1.00 83.44 468 GLN A C 1
ATOM 3801 O O . GLN A 1 468 ? -54.244 -12.473 55.413 1.00 83.44 468 GLN A O 1
ATOM 3806 N N . GLU A 1 469 ? -52.748 -10.798 55.337 1.00 80.06 469 GLU A N 1
ATOM 3807 C CA . GLU A 1 469 ? -52.853 -10.445 56.757 1.00 80.06 469 GLU A CA 1
ATOM 3808 C C . GLU A 1 469 ? -54.264 -9.950 57.100 1.00 80.06 469 GLU A C 1
ATOM 3810 O O . GLU A 1 469 ? -54.858 -10.400 58.078 1.00 80.06 469 GLU A O 1
ATOM 3815 N N . SER A 1 470 ? -54.868 -9.117 56.246 1.00 76.81 470 SER A N 1
ATOM 3816 C CA . SER A 1 470 ? -56.247 -8.643 56.443 1.00 76.81 470 SER A CA 1
ATOM 3817 C C . SER A 1 470 ? -57.273 -9.786 56.432 1.00 76.81 470 SER A C 1
ATOM 3819 O O . SER A 1 470 ? -58.248 -9.752 57.180 1.00 76.81 470 SER A O 1
ATOM 3821 N N . GLN A 1 471 ? -57.051 -10.823 55.616 1.00 78.00 471 GLN A N 1
ATOM 3822 C CA . GLN A 1 471 ? -57.904 -12.018 55.581 1.00 78.00 471 GLN A CA 1
ATOM 3823 C C . GLN A 1 471 ? -57.683 -12.955 56.775 1.00 78.00 471 GLN A C 1
ATOM 3825 O O . GLN A 1 471 ? -58.612 -13.664 57.156 1.00 78.00 471 GLN A O 1
ATOM 3830 N N . GLN A 1 472 ? -56.485 -12.976 57.366 1.00 74.00 472 GLN A N 1
ATOM 3831 C CA . GLN A 1 472 ? -56.225 -13.722 58.600 1.00 74.00 472 GLN A CA 1
ATOM 3832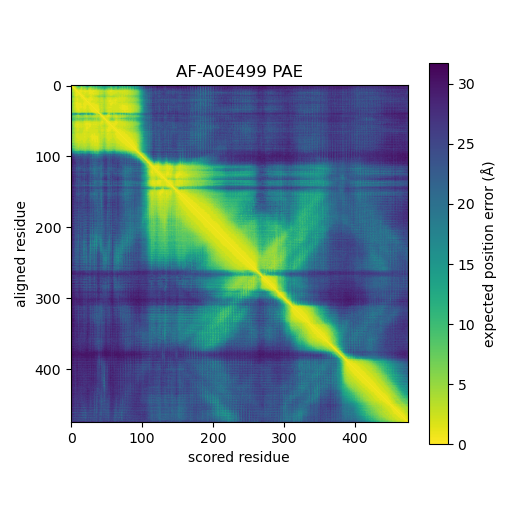 C C . GLN A 1 472 ? -56.853 -13.064 59.827 1.00 74.00 472 GLN A C 1
ATOM 3834 O O . GLN A 1 472 ? -57.259 -13.782 60.723 1.00 74.00 472 GLN A O 1
ATOM 3839 N N . VAL A 1 473 ? -56.973 -11.735 59.861 1.00 72.88 473 VAL A N 1
ATOM 3840 C CA . VAL A 1 473 ? -57.612 -11.016 60.980 1.00 72.88 473 VAL A CA 1
ATOM 3841 C C . VAL A 1 473 ? -59.146 -11.122 60.946 1.00 72.88 473 VAL A C 1
ATOM 3843 O O . VAL A 1 473 ? -59.800 -10.968 61.972 1.00 72.88 473 VAL A O 1
ATOM 3846 N N . GLN A 1 474 ? -59.740 -11.383 59.777 1.00 64.06 474 GLN A N 1
ATOM 3847 C CA . GLN A 1 474 ? -61.188 -11.601 59.636 1.00 64.06 474 GLN A CA 1
ATOM 3848 C C . GLN A 1 474 ? -61.638 -13.049 59.894 1.00 64.06 474 GLN A C 1
ATOM 3850 O O . GLN A 1 474 ? -62.843 -13.292 59.978 1.00 64.06 474 GLN A O 1
ATOM 3855 N N . LYS A 1 475 ? -60.704 -13.999 59.976 1.00 60.53 475 LYS A N 1
ATOM 3856 C CA . LYS A 1 475 ? -60.965 -15.387 60.375 1.00 60.53 475 LYS A CA 1
ATOM 3857 C C . LYS A 1 475 ? -60.678 -15.558 61.854 1.00 60.53 475 LYS A C 1
ATOM 3859 O O . LYS A 1 475 ? -61.421 -16.349 62.474 1.00 60.53 475 LYS A O 1
#

Radius of gyration: 50.5 Å; Cα contacts (8 Å, |Δi|>4): 195; chains: 1; bounding box: 105×67×159 Å

Secondary structure (DSSP, 8-state):
---------TTT----SSEEE-TTS-EEEHHHHHHHHHTTSSEEEPTT-SPEEEE-TTT--EEEEPHHHHHHHHHHHHHHHHHHHHHHHHHHHHTT---------------PPPBPSS-TTSB--EEETTTTPPPB-HHHHHHS--TTS-EEEHHHHHHHHHHHHHHHHHHHHHHHHHHHHHHHHHHHHHHHHHHHHHHHHHHHHHHHHHHHHHHHHHHHHHHHHHHHHHHHHHHHHHHHHHHHHHHHHHHHHHHHHHHHHHTTTTT--HHHHHHHHHHHHHHHHHHHHTS-HHHHHHHHT-S--TTTTS-HHHHHHHHHHHHHHHHHHHHHHHHHHHHHHHHHHHHHHHHHHHHHHHHHHHHHHHHHHHHHHTSS-SS------HHHHHHHHHHHHHHHHHHHHHHHHHHHHHHHHHHHHHHHHHHHHHHHHHHHHHHHHHHHHHHHHHHHHHHHHHHHHHHHHHHHHHHHH--

Foldseek 3Di:
DDDPDQDAQPPPRHRDPDWDQFPVRHIHDLLVVLVVVVVVDFWDDPVPDPWIWGQDPPPRDIGTDDPVSVVSSVVSNVVVVVVVVVVVVVVVVVVPPPPPPPPPPDDDDPDPADAAPVGRVFGQFKDWPVVNDDGHGPVVVVVDPCPPTDMDTPVVVVVVVVVVVVVVVVVVVVVVVVVVVVVVVVVVVVVVVVVVVVVVVVVVVVVVVVVVVVVVVVVVVVVVVVVVVVVVVVVVVVVVVVVVVVLVVLVVVLVVVVVVVVVVVPDDDPVVVVVVVVVSVVVCCVSVVVCDVCVVVVVVVVVPPPCPPPVVVVVVVVVVVVVVVVVVVVVVVVVVVVVVVVVVVVVVVVVVVVVVVVVVVVVVVVVVVVVVVVVPDPDDDDDPPPPVVVVVVVVVVVVVVVVVVVVVVVVVVVVVVVVVVVVVVVVVVVVVVVVVVVVVVVVVVVVVVVVVVVVVVVVVVVVVVVVVVVVVVVD

Organism: Paramecium tetraurelia (NCBI:txid5888)

Mean predicted aligned error: 19.39 Å

pLDDT: mean 78.93, std 14.92, range [37.12, 97.69]

Sequence (475 aa):
MSEEEIVACDQCKQVPDNYLSLNCNHCFCLVCMAQNFLKGGRIFKLEGTDNIHYICTVCEKDTPLDDGSVSVVESICHQLIQTSLEKVREEQHITKEEKPLQQSQTIAQPIAQPKCDIHTKEDATLFCFTCENKCFCIKCLLRHDNKTHEIQNVNSCLKRLRSKMNDATHTIGASLELMQLQLKRVQDQDSTLQEEMDYLTQRVQEQSQSLYQVIQNKEKEIVTQLDNLKEIQEQQTEKMLNDIQMKINSLIQLRSDFENIGLSEQLQPSVSILNYYSGCKQIMQKVIGQMSFSDIFSTVKYFPDNDQFFRYDEFELKMQNLKAQIDRFLTQQRSVSQHEKQSRITQKSAIMDQLYLSQRCHTQMDESTDSFKSHQVSTYSKINTPINNQRNLQAKVEEIKQLYSDRVKTQQKLQKQQENSLNNIQRSFSELASFKKQTALSALRLQQGLFDSRVTKKVQQSQQQQSQESQQVQK